Protein 7QVS (pdb70)

Organism: Pseudomonas aeruginosa (strain ATCC 15692 / DSM 22644 / CIP 104116 / JCM 14847 / LMG 12228 / 1C / PRS 101 / PAO1) (NCBI:txid208964)

B-factor: mean 41.74, std 20.48, range [10.6, 122.92]

Sequence (572 aa):
PFRNIGIIGRLGSTQVLDTIRRLKKFLIDRHLHVILEDTIAEVLPGHGLQTCSRKIMGEICDLVVVVGGDGSMLGAARALARHKVPVLGINRGSLGFLTDIRPDELEAKVGEVLDGQYIVESRFLLDAQVRRGIDSMGQGDALNDVVLHPGKSTRMMIEFELYIDGQFVCSQKADGLIVATPTGSTAYALSAGGPIMHPKKLDAIVIVPMYPHMLSSRPIVVDGNSELKIVVSPNMQIYPQVSCDGQNHFTCAPGDTVTISKKPQKLRLIHPIDHNYYEICRTKLGWGSRLPFRNIGIIGRLGSTQQVLDTIRRLKKFLIDRHLHVILEDTIAEVLPGKIMGEICDLVVVVGGDGSMLGAARALARHKVPVLGINRGSLGFLTDIRPDELEAKVGEVLDGQYIVESRFLLDAQVRRGIDSMGQGDALNDVVLHPGKSTRMMIEFELYIDGQFVCSQKADGLIVATPTGSTAYALSAGGPIMHPKLDAIVIVPMYPHMLSSRPIVVDGNSELKIVVSPNMQIYPQVSCDGQNHFTCAPGDTVTISKKPQKLRLIHPIDHNYYEICRTKLGWGSRLGG

Structure (mmCIF, N/CA/C/O backbone):
data_7QVS
#
_entry.id   7QVS
#
_cell.length_a   88.770
_cell.length_b   88.770
_cell.length_c   174.247
_cell.angle_alpha   90.000
_cell.angle_beta   90.000
_cell.angle_gamma   90.000
#
_symmetry.space_group_name_H-M   'P 41 2 2'
#
loop_
_entity.id
_entity.type
_entity.pdbx_description
1 polymer 'NAD kinase'
2 non-polymer 'PHOSPHATE ION'
3 non-polymer 'NADP NICOTINAMIDE-ADENINE-DINUCLEOTIDE PHOSPHATE'
4 water water
#
loop_
_atom_site.group_PDB
_atom_site.id
_atom_site.type_symbol
_atom_site.label_atom_id
_atom_site.label_alt_id
_atom_site.label_comp_id
_atom_site.label_asym_id
_atom_site.label_entity_id
_atom_site.label_seq_id
_atom_site.pdbx_PDB_ins_code
_atom_site.Cartn_x
_atom_site.Cartn_y
_atom_site.Cartn_z
_atom_site.occupancy
_atom_site.B_iso_or_equiv
_atom_site.auth_seq_id
_atom_site.auth_comp_id
_atom_site.auth_asym_id
_atom_site.auth_atom_id
_atom_site.pdbx_PDB_model_num
ATOM 1 N N . PRO A 1 3 ? -1.81242 -17.47926 -4.94209 1.000 75.90422 3 PRO A N 1
ATOM 2 C CA . PRO A 1 3 ? -2.65543 -17.39186 -6.14006 1.000 72.93714 3 PRO A CA 1
ATOM 3 C C . PRO A 1 3 ? -4.12946 -17.61066 -5.81906 1.000 69.56499 3 PRO A C 1
ATOM 4 O O . PRO A 1 3 ? -4.50664 -18.64270 -5.26626 1.000 70.09204 3 PRO A O 1
ATOM 8 N N . PHE A 1 4 ? -4.95229 -16.62344 -6.17284 1.000 67.52891 4 PHE A N 1
ATOM 9 C CA . PHE A 1 4 ? -6.38329 -16.63924 -5.88280 1.000 59.34096 4 PHE A CA 1
ATOM 10 C C . PHE A 1 4 ? -7.08747 -17.51190 -6.91196 1.000 59.51198 4 PHE A C 1
ATOM 11 O O . PHE A 1 4 ? -7.19744 -17.13464 -8.08588 1.000 62.82806 4 PHE A O 1
ATOM 19 N N . ARG A 1 5 ? -7.56267 -18.67690 -6.47619 1.000 59.39958 5 ARG A N 1
ATOM 20 C CA . ARG A 1 5 ? -8.27986 -19.60460 -7.34136 1.000 57.84510 5 ARG A CA 1
ATOM 21 C C . ARG A 1 5 ? -9.77186 -19.62238 -7.06032 1.000 54.88767 5 ARG A C 1
ATOM 22 O O . ARG A 1 5 ? -10.58188 -19.56905 -7.98829 1.000 55.76819 5 ARG A O 1
ATOM 24 N N . ASN A 1 6 ? -10.15784 -19.68357 -5.79333 1.000 54.10510 6 ASN A N 1
ATOM 25 C CA . ASN A 1 6 ? -11.55485 -19.81840 -5.40832 1.000 55.16354 6 ASN A CA 1
ATOM 26 C C . ASN A 1 6 ? -12.02960 -18.52144 -4.77504 1.000 52.93673 6 ASN A C 1
ATOM 27 O O . ASN A 1 6 ? -11.50750 -18.10574 -3.73597 1.000 51.63125 6 ASN A O 1
ATOM 32 N N . ILE A 1 7 ? -13.01950 -17.89113 -5.40389 1.000 53.25641 7 ILE A N 1
ATOM 33 C CA . ILE A 1 7 ? -13.47625 -16.56012 -5.02760 1.000 54.87201 7 ILE A CA 1
ATOM 34 C C . ILE A 1 7 ? -14.91825 -16.64196 -4.55358 1.000 52.75609 7 ILE A C 1
ATOM 35 O O . ILE A 1 7 ? -15.80635 -17.04164 -5.31564 1.000 54.14245 7 ILE A O 1
ATOM 40 N N . GLY A 1 8 ? -15.15315 -16.21917 -3.31049 1.000 51.67243 8 GLY A N 1
ATOM 41 C CA . GLY A 1 8 ? -16.49910 -16.05303 -2.80742 1.000 52.21747 8 GLY A CA 1
ATOM 42 C C . GLY A 1 8 ? -17.02885 -14.64189 -3.01212 1.000 51.65385 8 GLY A C 1
ATOM 43 O O . GLY A 1 8 ? -16.27368 -13.68200 -3.13494 1.000 50.40355 8 GLY A O 1
ATOM 44 N N . ILE A 1 9 ? -18.35283 -14.53364 -3.07206 1.000 52.78580 9 ILE A N 1
ATOM 45 C CA . ILE A 1 9 ? -19.03960 -13.25748 -3.21579 1.000 52.63149 9 ILE A CA 1
ATOM 46 C C . ILE A 1 9 ? -20.08256 -13.14752 -2.11574 1.000 52.95047 9 ILE A C 1
ATOM 47 O O . ILE A 1 9 ? -20.92671 -14.03640 -1.96290 1.000 54.42396 9 ILE A O 1
ATOM 52 N N . ILE A 1 10 ? -20.00934 -12.06569 -1.34752 1.000 51.68255 10 ILE A N 1
ATOM 53 C CA . ILE A 1 10 ? -20.98425 -11.72372 -0.32142 1.000 54.04927 10 ILE A CA 1
ATOM 54 C C . ILE A 1 10 ? -21.56501 -10.35955 -0.65713 1.000 53.42730 10 ILE A C 1
ATOM 55 O O . ILE A 1 10 ? -20.81785 -9.41363 -0.92596 1.000 52.52794 10 ILE A O 1
ATOM 60 N N . GLY A 1 11 ? -22.88699 -10.25931 -0.64908 1.000 59.18182 11 GLY A N 1
ATOM 61 C CA . GLY A 1 11 ? -23.54077 -8.99413 -0.91280 1.000 65.18012 11 GLY A CA 1
ATOM 62 C C . GLY A 1 11 ? -24.73871 -8.77310 -0.01472 1.000 71.41702 11 GLY A C 1
ATOM 63 O O . GLY A 1 11 ? -25.49687 -9.71201 0.24510 1.000 71.79543 11 GLY A O 1
ATOM 64 N N . ARG A 1 12 ? -24.92247 -7.54917 0.47453 1.000 71.58367 12 ARG A N 1
ATOM 65 C CA . ARG A 1 12 ? -26.08439 -7.23112 1.29762 1.000 81.15883 12 ARG A CA 1
ATOM 66 C C . ARG A 1 12 ? -27.26136 -6.92472 0.38072 1.000 87.74422 12 ARG A C 1
ATOM 67 O O . ARG A 1 12 ? -27.26520 -5.90958 -0.32508 1.000 87.69105 12 ARG A O 1
ATOM 75 N N . LEU A 1 13 ? -28.26052 -7.80454 0.40056 1.000 85.00064 13 LEU A N 1
ATOM 76 C CA . LEU A 1 13 ? -29.41253 -7.71516 -0.48439 1.000 80.78082 13 LEU A CA 1
ATOM 77 C C . LEU A 1 13 ? -30.18429 -6.41306 -0.27010 1.000 83.02840 13 LEU A C 1
ATOM 78 O O . LEU A 1 13 ? -30.04214 -5.73129 0.74703 1.000 83.54756 13 LEU A O 1
ATOM 80 N N . GLY A 1 14 ? -31.02325 -6.07871 -1.24901 1.000 88.47590 14 GLY A N 1
ATOM 81 C CA . GLY A 1 14 ? -31.84703 -4.88857 -1.16575 1.000 86.81616 14 GLY A CA 1
ATOM 82 C C . GLY A 1 14 ? -31.67189 -3.93237 -2.32756 1.000 85.75441 14 GLY A C 1
ATOM 83 O O . GLY A 1 14 ? -32.60387 -3.71804 -3.10549 1.000 91.03920 14 GLY A O 1
ATOM 84 N N . SER A 1 15 ? -30.48379 -3.35256 -2.45747 1.000 88.51866 15 SER A N 1
ATOM 85 C CA . SER A 1 15 ? -30.23064 -2.39039 -3.52128 1.000 88.08259 15 SER A CA 1
ATOM 86 C C . SER A 1 15 ? -30.21480 -3.08412 -4.87942 1.000 89.65215 15 SER A C 1
ATOM 87 O O . SER A 1 15 ? -29.63600 -4.16519 -5.03566 1.000 88.11004 15 SER A O 1
ATOM 90 N N . THR A 1 16 ? -30.86471 -2.45680 -5.86428 1.000 89.63097 16 THR A N 1
ATOM 91 C CA . THR A 1 16 ? -30.86485 -3.00052 -7.21839 1.000 87.46714 16 THR A CA 1
ATOM 92 C C . THR A 1 16 ? -29.48784 -2.88064 -7.86040 1.000 87.09636 16 THR A C 1
ATOM 93 O O . THR A 1 16 ? -29.03803 -3.79958 -8.55560 1.000 84.35687 16 THR A O 1
ATOM 95 N N . GLN A 1 17 ? -28.80263 -1.75581 -7.63719 1.000 87.07884 17 GLN A N 1
ATOM 96 C CA . GLN A 1 17 ? -27.47161 -1.57294 -8.20519 1.000 92.22622 17 GLN A CA 1
ATOM 97 C C . GLN A 1 17 ? -26.47778 -2.57923 -7.63742 1.000 90.16799 17 GLN A C 1
ATOM 98 O O . GLN A 1 17 ? -25.53087 -2.97826 -8.32752 1.000 88.98801 17 GLN A O 1
ATOM 104 N N . VAL A 1 18 ? -26.66682 -2.99145 -6.38350 1.000 87.21378 18 VAL A N 1
ATOM 105 C CA . VAL A 1 18 ? -25.83300 -4.04572 -5.81573 1.000 81.32757 18 VAL A CA 1
ATOM 106 C C . VAL A 1 18 ? -25.98625 -5.32653 -6.62199 1.000 80.18877 18 VAL A C 1
ATOM 107 O O . VAL A 1 18 ? -25.00139 -6.00965 -6.92616 1.000 76.65249 18 VAL A O 1
ATOM 111 N N . LEU A 1 19 ? -27.22332 -5.65022 -7.01102 1.000 83.93685 19 LEU A N 1
ATOM 112 C CA . LEU A 1 19 ? -27.48156 -6.86702 -7.77426 1.000 79.87749 19 LEU A CA 1
ATOM 113 C C . LEU A 1 19 ? -26.78459 -6.83587 -9.13028 1.000 77.55076 19 LEU A C 1
ATOM 114 O O . LEU A 1 19 ? -26.27679 -7.86087 -9.59950 1.000 75.57795 19 LEU A O 1
ATOM 119 N N . ASP A 1 20 ? -26.76040 -5.67274 -9.78304 1.000 77.91636 20 ASP A N 1
ATOM 120 C CA . ASP A 1 20 ? -26.05541 -5.56461 -11.05604 1.000 78.17455 20 ASP A CA 1
ATOM 121 C C . ASP A 1 20 ? -24.55043 -5.70693 -10.86511 1.000 75.89622 20 ASP A C 1
ATOM 122 O O . ASP A 1 20 ? -23.88258 -6.40489 -11.63926 1.000 72.48288 20 ASP A O 1
ATOM 127 N N . THR A 1 21 ? -24.00529 -5.05823 -9.83299 1.000 75.68523 21 THR A N 1
ATOM 128 C CA . THR A 1 21 ? -22.57330 -5.13955 -9.57104 1.000 68.41188 21 THR A CA 1
ATOM 129 C C . THR A 1 21 ? -22.13655 -6.58067 -9.34935 1.000 67.97460 21 THR A C 1
ATOM 130 O O . THR A 1 21 ? -21.03263 -6.97079 -9.74745 1.000 67.37419 21 THR A O 1
ATOM 134 N N . ILE A 1 22 ? -22.99268 -7.39364 -8.72249 1.000 67.27310 22 ILE A N 1
ATOM 135 C CA . ILE A 1 22 ? -22.65294 -8.80174 -8.53978 1.000 65.13772 22 ILE A CA 1
ATOM 136 C C . ILE A 1 22 ? -22.66110 -9.53947 -9.87693 1.000 68.39365 22 ILE A C 1
ATOM 137 O O . ILE A 1 22 ? -21.86628 -10.46357 -10.08914 1.000 64.45264 22 ILE A O 1
ATOM 142 N N . ARG A 1 23 ? -23.53806 -9.14512 -10.80283 1.000 68.48403 23 ARG A N 1
ATOM 143 C CA . ARG A 1 23 ? -23.54121 -9.78185 -12.11596 1.000 67.16256 23 ARG A CA 1
ATOM 144 C C . ARG A 1 23 ? -22.27717 -9.44493 -12.89493 1.000 65.06891 23 ARG A C 1
ATOM 145 O O . ARG A 1 23 ? -21.67934 -10.32591 -13.52512 1.000 63.30618 23 ARG A O 1
ATOM 153 N N . ARG A 1 24 ? -21.84594 -8.18101 -12.85868 1.000 64.80914 24 ARG A N 1
ATOM 154 C CA . ARG A 1 24 ? -20.59989 -7.81710 -13.52464 1.000 62.96851 24 ARG A CA 1
ATOM 155 C C . ARG A 1 24 ? -19.41400 -8.51845 -12.88281 1.000 60.06226 24 ARG A C 1
ATOM 156 O O . ARG A 1 24 ? -18.49310 -8.96047 -13.57793 1.000 59.21274 24 ARG A O 1
ATOM 164 N N . LEU A 1 25 ? -19.41898 -8.63872 -11.55384 1.000 60.18696 25 LEU A N 1
ATOM 165 C CA . LEU A 1 25 ? -18.30209 -9.29106 -10.87900 1.000 58.38929 25 LEU A CA 1
ATOM 166 C C . LEU A 1 25 ? -18.26036 -10.77400 -11.22130 1.000 60.61220 25 LEU A C 1
ATOM 167 O O . LEU A 1 25 ? -17.17747 -11.35016 -11.39745 1.000 56.68362 25 LEU A O 1
ATOM 172 N N . LYS A 1 26 ? -19.43848 -11.39676 -11.31240 1.000 58.57146 26 LYS A N 1
ATOM 173 C CA . LYS A 1 26 ? -19.51874 -12.79967 -11.70068 1.000 61.82315 26 LYS A CA 1
ATOM 174 C C . LYS A 1 26 ? -18.88582 -13.02851 -13.06874 1.000 61.57014 26 LYS A C 1
ATOM 175 O O . LYS A 1 26 ? -17.98298 -13.86164 -13.21094 1.000 60.35129 26 LYS A O 1
ATOM 181 N N . LYS A 1 27 ? -19.35772 -12.30421 -14.08858 1.000 61.70520 27 LYS A N 1
ATOM 182 C CA . LYS A 1 27 ? -18.81678 -12.47004 -15.43363 1.000 65.00305 27 LYS A CA 1
ATOM 183 C C . LYS A 1 27 ? -17.30975 -12.27031 -15.44263 1.000 62.05069 27 LYS A C 1
ATOM 184 O O . LYS A 1 27 ? -16.57690 -13.03131 -16.08680 1.000 62.07625 27 LYS A O 1
ATOM 186 N N . PHE A 1 28 ? -16.83154 -11.27255 -14.69744 1.000 59.92115 28 PHE A N 1
ATOM 187 C CA . PHE A 1 28 ? -15.41548 -10.92980 -14.71641 1.000 58.86317 28 PHE A CA 1
ATOM 188 C C . PHE A 1 28 ? -14.55868 -12.07706 -14.19866 1.000 58.23860 28 PHE A C 1
ATOM 189 O O . PHE A 1 28 ? -13.53576 -12.42312 -14.79876 1.000 58.54965 28 PHE A O 1
ATOM 197 N N . LEU A 1 29 ? -14.95576 -12.67322 -13.07277 1.000 58.00687 29 LEU A N 1
ATOM 198 C CA . LEU A 1 29 ? -14.15293 -13.73849 -12.47801 1.000 59.24894 29 LEU A CA 1
ATOM 199 C C . LEU A 1 29 ? -14.21319 -15.01731 -13.30827 1.000 60.41199 29 LEU A C 1
ATOM 200 O O . LEU A 1 29 ? -13.21232 -15.73646 -13.42444 1.000 58.69680 29 LEU A O 1
ATOM 205 N N . ILE A 1 30 ? -15.38026 -15.33498 -13.86930 1.000 60.02744 30 ILE A N 1
ATOM 206 C CA . ILE A 1 30 ? -15.48350 -16.54580 -14.67255 1.000 65.89430 30 ILE A CA 1
ATOM 207 C C . ILE A 1 30 ? -14.68051 -16.39868 -15.96354 1.000 64.63201 30 ILE A C 1
ATOM 208 O O . ILE A 1 30 ? -14.04069 -17.35070 -16.41775 1.000 63.27927 30 ILE A O 1
ATOM 213 N N . ASP A 1 31 ? -14.65231 -15.19457 -16.54529 1.000 62.46586 31 ASP A N 1
ATOM 214 C CA . ASP A 1 31 ? -13.85829 -14.96447 -17.75027 1.000 63.38424 31 ASP A CA 1
ATOM 215 C C . ASP A 1 31 ? -12.35731 -15.09179 -17.50633 1.000 62.57529 31 ASP A C 1
ATOM 216 O O . ASP A 1 31 ? -11.60638 -15.31373 -18.46040 1.000 63.63603 31 ASP A O 1
ATOM 221 N N . ARG A 1 32 ? -11.89825 -14.93612 -16.26731 1.000 60.86840 32 ARG A N 1
ATOM 222 C CA . ARG A 1 32 ? -10.52430 -15.25045 -15.88441 1.000 60.22799 32 ARG A CA 1
ATOM 223 C C . ARG A 1 32 ? -10.35555 -16.70456 -15.51871 1.000 60.67130 32 ARG A C 1
ATOM 224 O O . ARG A 1 32 ? -9.35960 -17.06387 -14.87481 1.000 60.02713 32 ARG A O 1
ATOM 232 N N . HIS A 1 33 ? -11.33771 -17.53031 -15.82986 1.000 62.53961 33 HIS A N 1
ATOM 233 C CA . HIS A 1 33 ? -11.23097 -18.98039 -15.55915 1.000 67.03182 33 HIS A CA 1
ATOM 234 C C . HIS A 1 33 ? -11.02397 -19.22374 -14.03321 1.000 65.56751 33 HIS A C 1
ATOM 235 O O . HIS A 1 33 ? -10.21211 -20.03897 -13.63240 1.000 64.47909 33 HIS A O 1
ATOM 248 N N . LEU A 1 34 ? -11.75782 -18.51977 -13.19805 1.000 66.91993 34 LEU A N 1
ATOM 249 C CA . LEU A 1 34 ? -11.62084 -18.80109 -11.77911 1.000 62.96201 34 LEU A CA 1
ATOM 250 C C . LEU A 1 34 ? -12.91493 -19.40196 -11.24920 1.000 60.97038 34 LEU A C 1
ATOM 251 O O . LEU A 1 34 ? -14.00190 -19.16165 -11.78712 1.000 59.92716 34 LEU A O 1
ATOM 256 N N . HIS A 1 35 ? -12.78104 -20.16520 -10.18636 1.000 59.95674 35 HIS A N 1
ATOM 257 C CA . HIS A 1 35 ? -13.89814 -20.79413 -9.53245 1.000 59.38627 35 HIS A CA 1
ATOM 258 C C . HIS A 1 35 ? -14.65694 -19.82918 -8.60024 1.000 60.72319 35 HIS A C 1
ATOM 259 O O . HIS A 1 35 ? -14.15984 -19.43348 -7.59817 1.000 56.81020 35 HIS A O 1
ATOM 266 N N . VAL A 1 36 ? -15.87288 -19.47489 -8.95413 1.000 60.69332 36 VAL A N 1
ATOM 267 C CA . VAL A 1 36 ? -16.67869 -18.54290 -8.17492 1.000 58.05729 36 VAL A CA 1
ATOM 268 C C . VAL A 1 36 ? -17.59081 -19.32093 -7.23706 1.000 61.30688 36 VAL A C 1
ATOM 269 O O . VAL A 1 36 ? -18.16901 -20.33974 -7.62525 1.000 65.93583 36 VAL A O 1
ATOM 273 N N . ILE A 1 37 ? -17.74969 -18.83315 -6.00595 1.000 59.96672 37 ILE A N 1
ATOM 274 C CA . ILE A 1 37 ? -18.59678 -19.48120 -5.00606 1.000 59.79061 37 ILE A CA 1
ATOM 275 C C . ILE A 1 37 ? -19.55258 -18.44714 -4.42683 1.000 59.90577 37 ILE A C 1
ATOM 276 O O . ILE A 1 37 ? -19.11338 -17.43734 -3.86863 1.000 58.07981 37 ILE A O 1
ATOM 281 N N . LEU A 1 38 ? -20.85163 -18.70889 -4.53085 1.000 61.27902 38 LEU A N 1
ATOM 282 C CA . LEU A 1 38 ? -21.87545 -17.75478 -4.12563 1.000 62.60049 38 LEU A CA 1
ATOM 283 C C . LEU A 1 38 ? -22.40747 -18.07797 -2.73868 1.000 67.08426 38 LEU A C 1
ATOM 284 O O . LEU A 1 38 ? -22.68767 -19.23898 -2.42691 1.000 66.28331 38 LEU A O 1
ATOM 289 N N . GLU A 1 39 ? -22.58126 -17.04110 -1.92046 1.000 65.80484 39 GLU A N 1
ATOM 290 C CA . GLU A 1 39 ? -23.18626 -17.23026 -0.60849 1.000 67.93273 39 GLU A CA 1
ATOM 291 C C . GLU A 1 39 ? -24.65134 -17.64097 -0.75053 1.000 71.17394 39 GLU A C 1
ATOM 292 O O . GLU A 1 39 ? -25.37127 -17.14466 -1.62341 1.000 71.30164 39 GLU A O 1
ATOM 298 N N . ASP A 1 40 ? -25.08048 -18.56107 0.12329 1.000 69.65802 40 ASP A N 1
ATOM 299 C CA . ASP A 1 40 ? -26.40460 -19.18781 0.04720 1.000 75.81560 40 ASP A CA 1
ATOM 300 C C . ASP A 1 40 ? -27.52243 -18.22752 -0.36158 1.000 74.95959 40 ASP A C 1
ATOM 301 O O . ASP A 1 40 ? -28.27351 -18.49720 -1.30461 1.000 73.03279 40 ASP A O 1
ATOM 306 N N . THR A 1 41 ? -27.63021 -17.09164 0.32866 1.000 75.78660 41 THR A N 1
ATOM 307 C CA . THR A 1 41 ? -28.75605 -16.18540 0.12487 1.000 73.68084 41 THR A CA 1
ATOM 308 C C . THR A 1 41 ? -28.64494 -15.40715 -1.17897 1.000 74.83230 41 THR A C 1
ATOM 309 O O . THR A 1 41 ? -29.65791 -15.15384 -1.83789 1.000 78.04326 41 THR A O 1
ATOM 313 N N . ILE A 1 42 ? -27.42489 -15.08230 -1.54094 1.000 76.20089 42 ILE A N 1
ATOM 314 C CA . ILE A 1 42 ? -27.18178 -14.31010 -2.73079 1.000 77.08387 42 ILE A CA 1
ATOM 315 C C . ILE A 1 42 ? -27.55196 -15.10178 -3.98794 1.000 77.57485 42 ILE A C 1
ATOM 316 O O . ILE A 1 42 ? -28.15989 -14.60248 -4.91482 1.000 76.47278 42 ILE A O 1
ATOM 318 N N . ALA A 1 43 ? -27.20619 -16.36485 -3.96721 1.000 77.25303 43 ALA A N 1
ATOM 319 C CA . ALA A 1 43 ? -27.53338 -17.27757 -5.05538 1.000 76.67316 43 ALA A CA 1
ATOM 320 C C . ALA A 1 43 ? -29.04141 -17.40926 -5.22837 1.000 81.28253 43 ALA A C 1
ATOM 321 O O . ALA A 1 43 ? -29.54145 -17.46194 -6.35837 1.000 79.15130 43 ALA A O 1
ATOM 323 N N . GLU A 1 44 ? -29.78439 -17.45135 -4.11736 1.000 83.09379 44 GLU A N 1
ATOM 324 C CA . GLU A 1 44 ? -31.24041 -17.52507 -4.18834 1.000 83.47027 44 GLU A CA 1
ATOM 325 C C . GLU A 1 44 ? -31.86119 -16.25884 -4.76506 1.000 85.99761 44 GLU A C 1
ATOM 326 O O . GLU A 1 44 ? -33.01921 -16.29654 -5.19504 1.000 88.37822 44 GLU A O 1
ATOM 328 N N . VAL A 1 45 ? -31.12299 -15.14597 -4.78685 1.000 82.35082 45 VAL A N 1
ATOM 329 C CA . VAL A 1 45 ? -31.65478 -13.91276 -5.35759 1.000 81.93269 45 VAL A CA 1
ATOM 330 C C . VAL A 1 45 ? -31.48381 -13.85148 -6.87558 1.000 85.36056 45 VAL A C 1
ATOM 331 O O . VAL A 1 45 ? -32.15168 -13.03922 -7.52940 1.000 86.51611 45 VAL A O 1
ATOM 333 N N . LEU A 1 46 ? -30.62098 -14.68552 -7.46077 1.000 83.63520 46 LEU A N 1
ATOM 334 C CA . LEU A 1 46 ? -30.35501 -14.66327 -8.90278 1.000 83.58951 46 LEU A CA 1
ATOM 335 C C . LEU A 1 46 ? -30.18028 -16.08820 -9.41907 1.000 83.87479 46 LEU A C 1
ATOM 336 O O . LEU A 1 46 ? -29.05737 -16.56236 -9.63620 1.000 81.10596 46 LEU A O 1
ATOM 338 N N . PRO A 1 47 ? -31.28142 -16.79695 -9.65419 1.000 85.40720 47 PRO A N 1
ATOM 339 C CA . PRO A 1 47 ? -31.19168 -18.21089 -10.03848 1.000 83.86151 47 PRO A CA 1
ATOM 340 C C . PRO A 1 47 ? -30.79275 -18.39666 -11.49553 1.000 79.33462 47 PRO A C 1
ATOM 341 O O . PRO A 1 47 ? -31.01262 -17.54145 -12.35435 1.000 78.93838 47 PRO A O 1
ATOM 345 N N . GLY A 1 48 ? -30.20297 -19.56072 -11.75678 1.000 77.30207 48 GLY A N 1
ATOM 346 C CA . GLY A 1 48 ? -29.61806 -19.86856 -13.04386 1.000 78.26650 48 GLY A CA 1
ATOM 347 C C . GLY A 1 48 ? -28.11504 -19.73483 -13.09187 1.000 75.16732 48 GLY A C 1
ATOM 348 O O . GLY A 1 48 ? -27.52211 -19.96672 -14.15293 1.000 76.12773 48 GLY A O 1
ATOM 349 N N . HIS A 1 49 ? -27.48095 -19.38117 -11.97181 1.000 75.64937 49 HIS A N 1
ATOM 350 C CA . HIS A 1 49 ? -26.05089 -19.09343 -11.97179 1.000 73.69942 49 HIS A CA 1
ATOM 351 C C . HIS A 1 49 ? -25.22713 -20.34252 -12.25607 1.000 74.44376 49 HIS A C 1
ATOM 352 O O . HIS A 1 49 ? -24.18513 -20.26557 -12.92108 1.000 72.98995 49 HIS A O 1
ATOM 359 N N . GLY A 1 50 ? -25.67132 -21.49654 -11.75329 1.000 72.71399 50 GLY A N 1
ATOM 360 C CA . GLY A 1 50 ? -24.93555 -22.73364 -11.92456 1.000 72.32295 50 GLY A CA 1
ATOM 361 C C . GLY A 1 50 ? -23.58555 -22.79102 -11.24161 1.000 73.26664 50 GLY A C 1
ATOM 362 O O . GLY A 1 50 ? -22.71870 -23.55409 -11.67279 1.000 70.41154 50 GLY A O 1
ATOM 363 N N . LEU A 1 51 ? -23.37638 -22.00928 -10.18345 1.000 71.53365 51 LEU A N 1
ATOM 364 C CA . LEU A 1 51 ? -22.11335 -21.99465 -9.46048 1.000 68.53263 51 LEU A CA 1
ATOM 365 C C . LEU A 1 51 ? -22.27243 -22.63091 -8.08661 1.000 69.77973 51 LEU A C 1
ATOM 366 O O . LEU A 1 51 ? -23.36542 -22.64882 -7.51258 1.000 67.58336 51 LEU A O 1
ATOM 371 N N . GLN A 1 52 ? -21.16252 -23.15921 -7.56975 1.000 69.20242 52 GLN A N 1
ATOM 372 C CA . GLN A 1 52 ? -21.14858 -23.70349 -6.21886 1.000 69.70640 52 GLN A CA 1
ATOM 373 C C . GLN A 1 52 ? -21.62436 -22.65361 -5.22363 1.000 67.76173 52 GLN A C 1
ATOM 374 O O . GLN A 1 52 ? -21.29315 -21.47264 -5.33540 1.000 68.62038 52 GLN A O 1
ATOM 380 N N . THR A 1 53 ? -22.42242 -23.08366 -4.25570 1.000 67.33643 53 THR A N 1
ATOM 381 C CA . THR A 1 53 ? -22.88723 -22.19879 -3.20251 1.000 71.05826 53 THR A CA 1
ATOM 382 C C . THR A 1 53 ? -22.48829 -22.75914 -1.84363 1.000 70.78655 53 THR A C 1
ATOM 383 O O . THR A 1 53 ? -22.18651 -23.94822 -1.69988 1.000 68.95702 53 THR A O 1
ATOM 387 N N . CYS A 1 54 ? -22.46711 -21.87234 -0.84945 1.000 70.01881 54 CYS A N 1
ATOM 388 C CA . CYS A 1 54 ? -22.13414 -22.25168 0.51746 1.000 67.95256 54 CYS A CA 1
ATOM 389 C C . CYS A 1 54 ? -22.65892 -21.18778 1.46769 1.000 67.56794 54 CYS A C 1
ATOM 390 O O . CYS A 1 54 ? -23.10974 -20.11561 1.05492 1.000 67.55139 54 CYS A O 1
ATOM 393 N N . SER A 1 55 ? -22.59995 -21.50805 2.75563 1.000 67.76516 55 SER A N 1
ATOM 394 C CA . SER A 1 55 ? -23.08776 -20.60417 3.77982 1.000 65.23181 55 SER A CA 1
ATOM 395 C C . SER A 1 55 ? -22.09654 -19.47040 4.01803 1.000 62.89794 55 SER A C 1
ATOM 396 O O . SER A 1 55 ? -20.89757 -19.58256 3.74198 1.000 59.98070 55 SER A O 1
ATOM 398 N N . ARG A 1 56 ? -22.54834 -18.42045 4.65426 1.000 62.87283 56 ARG A N 1
ATOM 399 C CA . ARG A 1 56 ? -21.64314 -17.36268 4.99445 1.000 59.85781 56 ARG A CA 1
ATOM 400 C C . ARG A 1 56 ? -20.64521 -17.91106 5.95831 1.000 57.27251 56 ARG A C 1
ATOM 401 O O . ARG A 1 56 ? -19.46716 -17.64425 5.84933 1.000 49.72128 56 ARG A O 1
ATOM 409 N N . LYS A 1 57 ? -21.12434 -18.75616 6.86715 1.000 58.42967 57 LYS A N 1
ATOM 410 C CA . LYS A 1 57 ? -20.27440 -19.23153 7.95103 1.000 54.38276 57 LYS A CA 1
ATOM 411 C C . LYS A 1 57 ? -19.13857 -20.11064 7.45382 1.000 57.08551 57 LYS A C 1
ATOM 412 O O . LYS A 1 57 ? -18.07356 -20.14496 8.07879 1.000 57.45041 57 LYS A O 1
ATOM 414 N N . ILE A 1 58 ? -19.34573 -20.81538 6.36268 1.000 57.43021 58 ILE A N 1
ATOM 415 C CA . ILE A 1 58 ? -18.30190 -21.69246 5.85848 1.000 58.19490 58 ILE A CA 1
ATOM 416 C C . ILE A 1 58 ? -17.52083 -21.13637 4.67857 1.000 58.63969 58 ILE A C 1
ATOM 417 O O . ILE A 1 58 ? -16.49293 -21.65648 4.32944 1.000 57.26178 58 ILE A O 1
ATOM 422 N N . MET A 1 59 ? -17.98364 -20.04117 4.11381 1.000 60.70981 59 MET A N 1
ATOM 423 C CA . MET A 1 59 ? -17.30057 -19.46506 2.95791 1.000 52.53112 59 MET A CA 1
ATOM 424 C C . MET A 1 59 ? -15.79854 -19.34237 3.18389 1.000 50.17410 59 MET A C 1
ATOM 425 O O . MET A 1 59 ? -15.01260 -19.55233 2.25383 1.000 53.46712 59 MET A O 1
ATOM 430 N N . GLY A 1 60 ? -15.37446 -19.05770 4.41494 1.000 52.76023 60 GLY A N 1
ATOM 431 C CA . GLY A 1 60 ? -13.95443 -18.93102 4.68893 1.000 55.85940 60 GLY A CA 1
ATOM 432 C C . GLY A 1 60 ? -13.19567 -20.24416 4.72064 1.000 58.76648 60 GLY A C 1
ATOM 433 O O . GLY A 1 60 ? -11.96367 -20.23737 4.63761 1.000 55.96183 60 GLY A O 1
ATOM 434 N N . GLU A 1 61 ? -13.89487 -21.37106 4.84643 1.000 58.49778 61 GLU A N 1
ATOM 435 C CA . GLU A 1 61 ? -13.21010 -22.65518 4.85415 1.000 59.19891 61 GLU A CA 1
ATOM 436 C C . GLU A 1 61 ? -12.80822 -23.12197 3.46204 1.000 59.12618 61 GLU A C 1
ATOM 437 O O . GLU A 1 61 ? -12.00039 -24.05010 3.35183 1.000 62.26820 61 GLU A O 1
ATOM 443 N N . ILE A 1 62 ? -13.34014 -22.50866 2.40218 1.000 61.00730 62 ILE A N 1
ATOM 444 C CA . ILE A 1 62 ? -13.18227 -23.02541 1.04907 1.000 55.43637 62 ILE A CA 1
ATOM 445 C C . ILE A 1 62 ? -12.77310 -21.96628 0.03528 1.000 55.94456 62 ILE A C 1
ATOM 446 O O . ILE A 1 62 ? -12.66219 -22.28006 -1.14779 1.000 54.32908 62 ILE A O 1
ATOM 451 N N . CYS A 1 63 ? -12.56086 -20.71340 0.44253 1.000 58.68458 63 CYS A N 1
ATOM 452 C CA . CYS A 1 63 ? -12.26969 -19.64126 -0.50326 1.000 49.68700 63 CYS A CA 1
ATOM 453 C C . CYS A 1 63 ? -10.86959 -19.10357 -0.26519 1.000 46.75915 63 CYS A C 1
ATOM 454 O O . CYS A 1 63 ? -10.41654 -19.02388 0.87782 1.000 49.86252 63 CYS A O 1
ATOM 457 N N . ASP A 1 64 ? -10.17556 -18.76647 -1.35514 1.000 46.48016 64 ASP A N 1
ATOM 458 C CA . ASP A 1 64 ? -8.89643 -18.07273 -1.24403 1.000 47.09622 64 ASP A CA 1
ATOM 459 C C . ASP A 1 64 ? -9.09115 -16.58874 -0.98972 1.000 45.44324 64 ASP A C 1
ATOM 460 O O . ASP A 1 64 ? -8.22902 -15.94702 -0.38762 1.000 45.20153 64 ASP A O 1
ATOM 465 N N . LEU A 1 65 ? -10.20706 -16.04144 -1.45858 1.000 45.52385 65 LEU A N 1
ATOM 466 C CA . LEU A 1 65 ? -10.48481 -14.61840 -1.42629 1.000 40.68186 65 LEU A CA 1
ATOM 467 C C . LEU A 1 65 ? -11.99178 -14.44711 -1.48521 1.000 39.73777 65 LEU A C 1
ATOM 468 O O . LEU A 1 65 ? -12.66993 -15.18585 -2.20334 1.000 40.29594 65 LEU A O 1
ATOM 473 N N . VAL A 1 66 ? -12.50758 -13.48718 -0.72000 1.000 37.43156 66 VAL A N 1
ATOM 474 C CA . VAL A 1 66 ? -13.92152 -13.13191 -0.75089 1.000 37.61722 66 VAL A CA 1
ATOM 475 C C . VAL A 1 66 ? -14.05526 -11.67181 -1.15259 1.000 36.75549 66 VAL A C 1
ATOM 476 O O . VAL A 1 66 ? -13.39809 -10.79704 -0.57443 1.000 35.31343 66 VAL A O 1
ATOM 480 N N . VAL A 1 67 ? -14.92824 -11.40945 -2.11852 1.000 37.79917 67 VAL A N 1
ATOM 481 C CA . VAL A 1 67 ? -15.24701 -10.05531 -2.54623 1.000 37.41373 67 VAL A CA 1
ATOM 482 C C . VAL A 1 67 ? -16.60792 -9.68318 -1.98012 1.000 37.43308 67 VAL A C 1
ATOM 483 O O . VAL A 1 67 ? -17.57707 -10.44597 -2.11325 1.000 38.70277 67 VAL A O 1
ATOM 487 N N . VAL A 1 68 ? -16.68370 -8.52029 -1.34088 1.000 36.17729 68 VAL A N 1
ATOM 488 C CA . VAL A 1 68 ? -17.89560 -8.07021 -0.67276 1.000 39.86829 68 VAL A CA 1
ATOM 489 C C . VAL A 1 68 ? -18.44540 -6.86296 -1.41050 1.000 38.84076 68 VAL A C 1
ATOM 490 O O . VAL A 1 68 ? -17.74422 -5.86405 -1.59031 1.000 41.69804 68 VAL A O 1
ATOM 494 N N . VAL A 1 69 ? -19.70442 -6.94765 -1.81148 1.000 40.14632 69 VAL A N 1
ATOM 495 C CA . VAL A 1 69 ? -20.40724 -5.86138 -2.47724 1.000 45.48915 69 VAL A CA 1
ATOM 496 C C . VAL A 1 69 ? -21.38710 -5.24341 -1.48909 1.000 48.21114 69 VAL A C 1
ATOM 497 O O . VAL A 1 69 ? -22.04321 -5.95844 -0.72222 1.000 52.74577 69 VAL A O 1
ATOM 501 N N . GLY A 1 70 ? -21.47186 -3.91739 -1.48982 1.000 44.99438 70 GLY A N 1
ATOM 502 C CA . GLY A 1 70 ? -22.49273 -3.26537 -0.69666 1.000 48.57669 70 GLY A CA 1
ATOM 503 C C . GLY A 1 70 ? -22.04253 -2.34068 0.41551 1.000 46.63179 70 GLY A C 1
ATOM 504 O O . GLY A 1 70 ? -22.84245 -2.02371 1.29960 1.000 53.24864 70 GLY A O 1
ATOM 505 N N . GLY A 1 71 ? -20.78945 -1.90690 0.40957 1.000 45.50177 71 GLY A N 1
ATOM 506 C CA . GLY A 1 71 ? -20.37023 -0.85717 1.32877 1.000 43.01457 71 GLY A CA 1
ATOM 507 C C . GLY A 1 71 ? -19.92228 -1.30153 2.71167 1.000 37.17395 71 GLY A C 1
ATOM 508 O O . GLY A 1 71 ? -19.81949 -2.49261 3.04143 1.000 34.33631 71 GLY A O 1
ATOM 509 N N . ASP A 1 72 ? -19.64007 -0.28075 3.53887 1.000 31.86215 72 ASP A N 1
ATOM 510 C CA . ASP A 1 72 ? -19.02108 -0.49713 4.84581 1.000 32.49302 72 ASP A CA 1
ATOM 511 C C . ASP A 1 72 ? -19.89421 -1.37815 5.74165 1.000 32.81119 72 ASP A C 1
ATOM 512 O O . ASP A 1 72 ? -19.40837 -2.32936 6.36045 1.000 30.94939 72 ASP A O 1
ATOM 517 N N . GLY A 1 73 ? -21.18416 -1.06893 5.83175 1.000 31.99808 73 GLY A N 1
ATOM 518 C CA . GLY A 1 73 ? -22.06328 -1.87894 6.66061 1.000 36.22977 73 GLY A CA 1
ATOM 519 C C . GLY A 1 73 ? -22.05056 -3.34587 6.27431 1.000 37.35890 73 GLY A C 1
ATOM 520 O O . GLY A 1 73 ? -22.08469 -4.22604 7.14013 1.000 37.68330 73 GLY A O 1
ATOM 521 N N . SER A 1 74 ? -21.98764 -3.62661 4.96925 1.000 37.52346 74 SER A N 1
ATOM 522 C CA . SER A 1 74 ? -21.93690 -5.00052 4.48097 1.000 34.44870 74 SER A CA 1
ATOM 523 C C . SER A 1 74 ? -20.58002 -5.65682 4.73380 1.000 32.84021 74 SER A C 1
ATOM 524 O O . SER A 1 74 ? -20.50724 -6.88586 4.85855 1.000 33.38553 74 SER A O 1
ATOM 527 N N . MET A 1 75 ? -19.54087 -4.86003 4.85794 1.000 31.35666 75 MET A N 1
ATOM 528 C CA . MET A 1 75 ? -18.24895 -5.36134 5.17980 1.000 30.27981 75 MET A CA 1
ATOM 529 C C . MET A 1 75 ? -18.21201 -5.89563 6.58969 1.000 30.01792 75 MET A C 1
ATOM 530 O O . MET A 1 75 ? -17.48016 -6.77081 6.82949 1.000 29.54821 75 MET A O 1
ATOM 535 N N . LEU A 1 76 ? -18.99889 -5.35267 7.50582 1.000 29.48382 76 LEU A N 1
ATOM 536 C CA . LEU A 1 76 ? -18.98993 -5.80196 8.90073 1.000 29.05938 76 LEU A CA 1
ATOM 537 C C . LEU A 1 76 ? -19.45520 -7.25990 9.02645 1.000 30.45411 76 LEU A C 1
ATOM 538 O O . LEU A 1 76 ? -18.79733 -8.07315 9.68126 1.000 30.28626 76 LEU A O 1
ATOM 543 N N . GLY A 1 77 ? -20.60527 -7.59257 8.42641 1.000 32.02522 77 GLY A N 1
ATOM 544 C CA . GLY A 1 77 ? -21.08052 -8.96949 8.44414 1.000 33.56881 77 GLY A CA 1
ATOM 545 C C . GLY A 1 77 ? -20.11672 -9.94153 7.77992 1.000 33.75187 77 GLY A C 1
ATOM 546 O O . GLY A 1 77 ? -19.90690 -11.04966 8.26669 1.000 34.40080 77 GLY A O 1
ATOM 547 N N . ALA A 1 78 ? -19.50567 -9.53141 6.66998 1.000 33.35142 78 ALA A N 1
ATOM 548 C CA . ALA A 1 78 ? -18.50284 -10.37146 6.02479 1.000 33.55570 78 ALA A CA 1
ATOM 549 C C . ALA A 1 78 ? -17.33186 -10.63586 6.95770 1.000 32.50490 78 ALA A C 1
ATOM 550 O O . ALA A 1 78 ? -16.88907 -11.78198 7.11046 1.000 33.25604 78 ALA A O 1
ATOM 552 N N . ALA A 1 79 ? -16.82465 -9.57109 7.60191 1.000 30.91930 79 ALA A N 1
ATOM 553 C CA . ALA A 1 79 ? -15.66365 -9.69248 8.47485 1.000 29.96181 79 ALA A CA 1
ATOM 554 C C . ALA A 1 79 ? -15.93479 -10.63166 9.63967 1.000 30.80557 79 ALA A C 1
ATOM 555 O O . ALA A 1 79 ? -15.04892 -11.39591 10.04149 1.000 30.85834 79 ALA A O 1
ATOM 557 N N . ARG A 1 80 ? -17.15577 -10.59155 10.19771 1.000 31.22297 80 ARG A N 1
ATOM 558 C CA . ARG A 1 80 ? -17.47290 -11.46673 11.32054 1.000 32.12351 80 ARG A CA 1
ATOM 559 C C . ARG A 1 80 ? -17.45118 -12.93965 10.90824 1.000 33.85052 80 ARG A C 1
ATOM 560 O O . ARG A 1 80 ? -17.05731 -13.79288 11.70205 1.000 35.52956 80 ARG A O 1
ATOM 568 N N . ALA A 1 81 ? -17.84327 -13.25932 9.67818 1.000 34.71787 81 ALA A N 1
ATOM 569 C CA . ALA A 1 81 ? -17.78553 -14.65225 9.23790 1.000 36.43017 81 ALA A CA 1
ATOM 570 C C . ALA A 1 81 ? -16.36462 -15.07843 8.88077 1.000 36.14630 81 ALA A C 1
ATOM 571 O O . ALA A 1 81 ? -15.95281 -16.19757 9.19754 1.000 37.38129 81 ALA A O 1
ATOM 573 N N . LEU A 1 82 ? -15.58848 -14.20044 8.25493 1.000 34.79183 82 LEU A N 1
ATOM 574 C CA . LEU A 1 82 ? -14.34257 -14.61854 7.63081 1.000 34.88454 82 LEU A CA 1
ATOM 575 C C . LEU A 1 82 ? -13.11451 -14.42895 8.50882 1.000 37.70286 82 LEU A C 1
ATOM 576 O O . LEU A 1 82 ? -12.06262 -14.99507 8.19368 1.000 38.11919 82 LEU A O 1
ATOM 581 N N . ALA A 1 83 ? -13.21134 -13.66015 9.59398 1.000 34.95051 83 ALA A N 1
ATOM 582 C CA . ALA A 1 83 ? -12.02627 -13.39253 10.40200 1.000 34.18155 83 ALA A CA 1
ATOM 583 C C . ALA A 1 83 ? -11.46749 -14.67175 11.01173 1.000 38.96344 83 ALA A C 1
ATOM 584 O O . ALA A 1 83 ? -10.24452 -14.85099 11.07666 1.000 38.83498 83 ALA A O 1
ATOM 586 N N . ARG A 1 84 ? -12.34364 -15.56469 11.46957 1.000 36.84778 84 ARG A N 1
ATOM 587 C CA . ARG A 1 84 ? -11.88885 -16.82388 12.02430 1.000 42.94194 84 ARG A CA 1
ATOM 588 C C . ARG A 1 84 ? -11.25905 -17.75079 10.98410 1.000 47.38927 84 ARG A C 1
ATOM 589 O O . ARG A 1 84 ? -10.66622 -18.75797 11.37088 1.000 52.34891 84 ARG A O 1
ATOM 591 N N . HIS A 1 85 ? -11.36703 -17.45450 9.69316 1.000 44.47589 85 HIS A N 1
ATOM 592 C CA . HIS A 1 85 ? -10.82521 -18.32839 8.65997 1.000 45.14119 85 HIS A CA 1
ATOM 593 C C . HIS A 1 85 ? -9.54414 -17.80450 8.02904 1.000 48.46144 85 HIS A C 1
ATOM 594 O O . HIS A 1 85 ? -8.98228 -18.48042 7.16389 1.000 48.58136 85 HIS A O 1
ATOM 601 N N . LYS A 1 86 ? -9.07491 -16.62366 8.42427 1.000 44.56111 86 LYS A N 1
ATOM 602 C CA . LYS A 1 86 ? -7.87982 -16.03376 7.82936 1.000 50.57931 86 LYS A CA 1
ATOM 603 C C . LYS A 1 86 ? -8.01383 -15.87542 6.31139 1.000 49.21186 86 LYS A C 1
ATOM 604 O O . LYS A 1 86 ? -7.03387 -15.98545 5.57535 1.000 47.54566 86 LYS A O 1
ATOM 606 N N . VAL A 1 87 ? -9.21080 -15.62510 5.80348 1.000 48.12945 87 VAL A N 1
ATOM 607 C CA . VAL A 1 87 ? -9.42781 -15.46677 4.36651 1.000 47.25526 87 VAL A CA 1
ATOM 608 C C . VAL A 1 87 ? -9.49254 -13.97470 4.05882 1.000 41.40463 87 VAL A C 1
ATOM 609 O O . VAL A 1 87 ? -10.32240 -13.27467 4.65098 1.000 37.66989 87 VAL A O 1
ATOM 613 N N . PRO A 1 88 ? -8.65848 -13.46266 3.15090 1.000 42.39887 88 PRO A N 1
ATOM 614 C CA . PRO A 1 88 ? -8.67122 -12.02060 2.86620 1.000 38.63577 88 PRO A CA 1
ATOM 615 C C . PRO A 1 88 ? -9.95516 -11.58023 2.18032 1.000 36.02148 88 PRO A C 1
ATOM 616 O O . PRO A 1 88 ? -10.53631 -12.29896 1.36219 1.000 36.16181 88 PRO A O 1
ATOM 620 N N . VAL A 1 89 ? -10.36193 -10.35622 2.50558 1.000 31.77130 89 VAL A N 1
ATOM 621 C CA . VAL A 1 89 ? -11.62183 -9.76091 2.08873 1.000 31.83969 89 VAL A CA 1
ATOM 622 C C . VAL A 1 89 ? -11.34962 -8.48880 1.29098 1.000 31.41768 89 VAL A C 1
ATOM 623 O O . VAL A 1 89 ? -10.50646 -7.67203 1.67413 1.000 30.35090 89 VAL A O 1
ATOM 627 N N . LEU A 1 90 ? -12.10261 -8.29444 0.21204 1.000 32.40123 90 LEU A N 1
ATOM 628 C CA . LEU A 1 90 ? -11.97343 -7.13029 -0.65872 1.000 32.43891 90 LEU A CA 1
ATOM 629 C C . LEU A 1 90 ? -13.34732 -6.50900 -0.85656 1.000 32.81092 90 LEU A C 1
ATOM 630 O O . LEU A 1 90 ? -14.28845 -7.20475 -1.24968 1.000 33.98581 90 LEU A O 1
ATOM 635 N N . GLY A 1 91 ? -13.45907 -5.20603 -0.60929 1.000 32.29448 91 GLY A N 1
ATOM 636 C CA . GLY A 1 91 ? -14.74295 -4.51278 -0.65312 1.000 37.78920 91 GLY A CA 1
ATOM 637 C C . GLY A 1 91 ? -14.93883 -3.68149 -1.91394 1.000 39.76998 91 GLY A C 1
ATOM 638 O O . GLY A 1 91 ? -13.99774 -3.08956 -2.43385 1.000 39.13238 91 GLY A O 1
ATOM 639 N N . ILE A 1 92 ? -16.17784 -3.64717 -2.39090 1.000 40.30950 92 ILE A N 1
ATOM 640 C CA . ILE A 1 92 ? -16.59371 -2.78887 -3.49572 1.000 45.57636 92 ILE A CA 1
ATOM 641 C C . ILE A 1 92 ? -17.65152 -1.81678 -2.97649 1.000 47.86952 92 ILE A C 1
ATOM 642 O O . ILE A 1 92 ? -18.63458 -2.24273 -2.35855 1.000 49.52022 92 ILE A O 1
ATOM 647 N N . ASN A 1 93 ? -17.44729 -0.51977 -3.23323 1.000 50.84263 93 ASN A N 1
ATOM 648 C CA . ASN A 1 93 ? -18.38409 0.53232 -2.83800 1.000 53.76904 93 ASN A CA 1
ATOM 649 C C . ASN A 1 93 ? -19.78415 0.29069 -3.39701 1.000 51.84589 93 ASN A C 1
ATOM 650 O O . ASN A 1 93 ? -19.97129 -0.35607 -4.42514 1.000 51.78163 93 ASN A O 1
ATOM 655 N N . ARG A 1 94 ? -20.77603 0.86473 -2.71387 1.000 56.93452 94 ARG A N 1
ATOM 656 C CA . ARG A 1 94 ? -22.10001 1.04509 -3.29779 1.000 63.28412 94 ARG A CA 1
ATOM 657 C C . ARG A 1 94 ? -22.16581 2.25629 -4.22055 1.000 63.06793 94 ARG A C 1
ATOM 658 O O . ARG A 1 94 ? -23.13381 2.39162 -4.97549 1.000 74.42719 94 ARG A O 1
ATOM 666 N N . GLY A 1 95 ? -21.15866 3.12510 -4.18140 1.000 62.59081 95 GLY A N 1
ATOM 667 C CA . GLY A 1 95 ? -21.09946 4.32225 -4.99615 1.000 58.96636 95 GLY A CA 1
ATOM 668 C C . GLY A 1 95 ? -20.00328 5.25096 -4.51199 1.000 60.26459 95 GLY A C 1
ATOM 669 O O . GLY A 1 95 ? -19.12522 5.66395 -5.27693 1.000 59.93600 95 GLY A O 1
ATOM 670 N N . SER A 1 96 ? -20.04319 5.57370 -3.22593 1.000 58.56195 96 SER A N 1
ATOM 671 C CA . SER A 1 96 ? -19.05901 6.43940 -2.59778 1.000 60.53879 96 SER A CA 1
ATOM 672 C C . SER A 1 96 ? -18.06114 5.60805 -1.80397 1.000 54.85343 96 SER A C 1
ATOM 673 O O . SER A 1 96 ? -18.38933 4.53201 -1.29618 1.000 54.50726 96 SER A O 1
ATOM 676 N N . LEU A 1 97 ? -16.83505 6.11381 -1.70090 1.000 50.99357 97 LEU A N 1
ATOM 677 C CA . LEU A 1 97 ? -15.81017 5.36048 -0.99908 1.000 53.47431 97 LEU A CA 1
ATOM 678 C C . LEU A 1 97 ? -16.10614 5.28623 0.49991 1.000 47.53218 97 LEU A C 1
ATOM 679 O O . LEU A 1 97 ? -16.85898 6.08525 1.06309 1.000 48.11934 97 LEU A O 1
ATOM 684 N N . GLY A 1 98 ? -15.51231 4.28099 1.13969 1.000 42.81517 98 GLY A N 1
ATOM 685 C CA . GLY A 1 98 ? -15.76232 3.99975 2.53564 1.000 45.39342 98 GLY A CA 1
ATOM 686 C C . GLY A 1 98 ? -14.46435 3.71137 3.26455 1.000 39.46618 98 GLY A C 1
ATOM 687 O O . GLY A 1 98 ? -13.38938 3.66130 2.66351 1.000 37.99628 98 GLY A O 1
ATOM 688 N N . PHE A 1 99 ? -14.59235 3.52312 4.57851 1.000 34.38804 99 PHE A N 1
ATOM 689 C CA . PHE A 1 99 ? -13.41839 3.19575 5.37642 1.000 33.74247 99 PHE A CA 1
ATOM 690 C C . PHE A 1 99 ? -12.98166 1.75271 5.18811 1.000 34.83958 99 PHE A C 1
ATOM 691 O O . PHE A 1 99 ? -11.83871 1.41743 5.52001 1.000 37.69575 99 PHE A O 1
ATOM 699 N N . LEU A 1 100 ? -13.84383 0.90398 4.61796 1.000 38.13478 100 LEU A N 1
ATOM 700 C CA . LEU A 1 100 ? -13.50609 -0.49403 4.38067 1.000 36.88394 100 LEU A CA 1
ATOM 701 C C . LEU A 1 100 ? -13.50520 -0.90374 2.91558 1.000 38.38127 100 LEU A C 1
ATOM 702 O O . LEU A 1 100 ? -12.96940 -1.96877 2.59735 1.000 40.78142 100 LEU A O 1
ATOM 707 N N . THR A 1 101 ? -14.06808 -0.09745 2.02076 1.000 38.88881 101 THR A N 1
ATOM 708 C CA . THR A 1 101 ? -14.14818 -0.42515 0.59770 1.000 42.71923 101 THR A CA 1
ATOM 709 C C . THR A 1 101 ? -13.57199 0.72591 -0.21308 1.000 43.99367 101 THR A C 1
ATOM 710 O O . THR A 1 101 ? -14.03278 1.85997 -0.07984 1.000 47.84120 101 THR A O 1
ATOM 714 N N . ASP A 1 102 ? -12.60706 0.45191 -1.06716 1.000 44.87969 102 ASP A N 1
ATOM 715 C CA . ASP A 1 102 ? -11.98089 1.50997 -1.89196 1.000 47.80831 102 ASP A CA 1
ATOM 716 C C . ASP A 1 102 ? -12.21498 1.25132 -3.40901 1.000 45.97299 102 ASP A C 1
ATOM 717 O O . ASP A 1 102 ? -11.59889 1.86437 -4.20190 1.000 49.15529 102 ASP A O 1
ATOM 726 N N . ILE A 1 103 ? -13.13814 0.39356 -3.78416 1.000 47.98493 103 ILE A N 1
ATOM 727 C CA . ILE A 1 103 ? -13.33525 0.01488 -5.18623 1.000 49.51192 103 ILE A CA 1
ATOM 728 C C . ILE A 1 103 ? -14.71417 0.49023 -5.64110 1.000 49.84187 103 ILE A C 1
ATOM 729 O O . ILE A 1 103 ? -15.74326 -0.06567 -5.23419 1.000 45.88897 103 ILE A O 1
ATOM 734 N N . ARG A 1 104 ? -14.73601 1.50340 -6.49489 1.000 47.66694 104 ARG A N 1
ATOM 735 C CA . ARG A 1 104 ? -15.98595 1.91176 -7.11678 1.000 54.85127 104 ARG A CA 1
ATOM 736 C C . ARG A 1 104 ? -16.47818 0.81904 -8.06599 1.000 52.96878 104 ARG A C 1
ATOM 737 O O . ARG A 1 104 ? -15.67131 0.17703 -8.74414 1.000 51.33583 104 ARG A O 1
ATOM 745 N N . PRO A 1 105 ? -17.79022 0.57429 -8.12300 1.000 57.91916 105 PRO A N 1
ATOM 746 C CA . PRO A 1 105 ? -18.32042 -0.35341 -9.14118 1.000 57.89119 105 PRO A CA 1
ATOM 747 C C . PRO A 1 105 ? -17.96238 0.06781 -10.55010 1.000 56.50669 105 PRO A C 1
ATOM 748 O O . PRO A 1 105 ? -17.89255 -0.77101 -11.45527 1.000 59.05695 105 PRO A O 1
ATOM 752 N N . ASP A 1 106 ? -17.74615 1.36382 -10.75084 1.000 59.17616 106 ASP A N 1
ATOM 753 C CA . ASP A 1 106 ? -17.21909 1.87398 -12.00875 1.000 65.39452 106 ASP A CA 1
ATOM 754 C C . ASP A 1 106 ? -15.90722 1.19982 -12.40093 1.000 64.61861 106 ASP A C 1
ATOM 755 O O . ASP A 1 106 ? -15.66230 0.94101 -13.58498 1.000 64.08242 106 ASP A O 1
ATOM 760 N N . GLU A 1 107 ? -15.04224 0.92846 -11.42000 1.000 60.71936 107 GLU A N 1
ATOM 761 C CA . GLU A 1 107 ? -13.67833 0.46926 -11.65413 1.000 56.95173 107 GLU A CA 1
ATOM 762 C C . GLU A 1 107 ? -13.47559 -0.98086 -11.23243 1.000 52.87309 107 GLU A C 1
ATOM 763 O O . GLU A 1 107 ? -12.33866 -1.40411 -11.00155 1.000 51.15903 107 GLU A O 1
ATOM 769 N N . LEU A 1 108 ? -14.56772 -1.73769 -11.11956 1.000 54.28784 108 LEU A N 1
ATOM 770 C CA . LEU A 1 108 ? -14.53696 -3.13278 -10.69084 1.000 51.20971 108 LEU A CA 1
ATOM 771 C C . LEU A 1 108 ? -13.47713 -3.95382 -11.43304 1.000 50.07683 108 LEU A C 1
ATOM 772 O O . LEU A 1 108 ? -12.57522 -4.53511 -10.81718 1.000 44.53082 108 LEU A O 1
ATOM 777 N N . GLU A 1 109 ? -13.58518 -4.03553 -12.76205 1.000 48.09304 109 GLU A N 1
ATOM 778 C CA . GLU A 1 109 ? -12.71036 -4.94254 -13.49926 1.000 50.13232 109 GLU A CA 1
ATOM 779 C C . GLU A 1 109 ? -11.24629 -4.53383 -13.37721 1.000 48.27378 109 GLU A C 1
ATOM 780 O O . GLU A 1 109 ? -10.37444 -5.38303 -13.17341 1.000 47.79185 109 GLU A O 1
ATOM 786 N N . ALA A 1 110 ? -10.95305 -3.24086 -13.48096 1.000 48.34135 110 ALA A N 1
ATOM 787 C CA . ALA A 1 110 ? -9.56897 -2.79414 -13.33990 1.000 47.78638 110 ALA A CA 1
ATOM 788 C C . ALA A 1 110 ? -9.03698 -3.04753 -11.92997 1.000 46.09311 110 ALA A C 1
ATOM 789 O O . ALA A 1 110 ? -7.92507 -3.55776 -11.75510 1.000 44.92600 110 ALA A O 1
ATOM 791 N N . LYS A 1 111 ? -9.81689 -2.70159 -10.90388 1.000 43.71820 111 LYS A N 1
ATOM 792 C CA . LYS A 1 111 ? -9.27287 -2.78197 -9.55291 1.000 41.48165 111 LYS A CA 1
ATOM 793 C C . LYS A 1 111 ? -9.20912 -4.21408 -9.03520 1.000 40.87861 111 LYS A C 1
ATOM 794 O O . LYS A 1 111 ? -8.20717 -4.60139 -8.42931 1.000 39.97600 111 LYS A O 1
ATOM 800 N N . VAL A 1 112 ? -10.25327 -5.01485 -9.25934 1.000 41.55082 112 VAL A N 1
ATOM 801 C CA . VAL A 1 112 ? -10.19151 -6.41095 -8.83062 1.000 41.28930 112 VAL A CA 1
ATOM 802 C C . VAL A 1 112 ? -9.16467 -7.17096 -9.66680 1.000 42.57767 112 VAL A C 1
ATOM 803 O O . VAL A 1 112 ? -8.46281 -8.05020 -9.15000 1.000 42.13680 112 VAL A O 1
ATOM 807 N N . GLY A 1 113 ? -9.02864 -6.82073 -10.94874 1.000 44.34124 113 GLY A N 1
ATOM 808 C CA . GLY A 1 113 ? -7.98477 -7.42175 -11.76589 1.000 45.71538 113 GLY A CA 1
ATOM 809 C C . GLY A 1 113 ? -6.59371 -7.19712 -11.20288 1.000 44.83744 113 GLY A C 1
ATOM 810 O O . GLY A 1 113 ? -5.79088 -8.12828 -11.10709 1.000 45.13657 113 GLY A O 1
ATOM 811 N N . GLU A 1 114 ? -6.29948 -5.95625 -10.80163 1.000 43.87885 114 GLU A N 1
ATOM 812 C CA . GLU A 1 114 ? -5.00441 -5.64761 -10.20260 1.000 43.07361 114 GLU A CA 1
ATOM 813 C C . GLU A 1 114 ? -4.75553 -6.50490 -8.97178 1.000 41.60792 114 GLU A C 1
ATOM 814 O O . GLU A 1 114 ? -3.66663 -7.06214 -8.79793 1.000 41.87431 114 GLU A O 1
ATOM 820 N N . VAL A 1 115 ? -5.75553 -6.60790 -8.09578 1.000 40.24493 115 VAL A N 1
ATOM 821 C CA . VAL A 1 115 ? -5.59664 -7.42217 -6.89595 1.000 39.03783 115 VAL A CA 1
ATOM 822 C C . VAL A 1 115 ? -5.34692 -8.87614 -7.27525 1.000 40.31608 115 VAL A C 1
ATOM 823 O O . VAL A 1 115 ? -4.42902 -9.51642 -6.75041 1.000 40.26429 115 VAL A O 1
ATOM 827 N N . LEU A 1 116 ? -6.16804 -9.41981 -8.18734 1.000 41.63891 116 LEU A N 1
ATOM 828 C CA . LEU A 1 116 ? -5.97630 -10.79975 -8.62663 1.000 43.05159 116 LEU A CA 1
ATOM 829 C C . LEU A 1 116 ? -4.62335 -10.98786 -9.30070 1.000 44.35086 116 LEU A C 1
ATOM 830 O O . LEU A 1 116 ? -4.02654 -12.06399 -9.19693 1.000 45.12538 116 LEU A O 1
ATOM 835 N N . ASP A 1 117 ? -4.12418 -9.95981 -9.99050 1.000 44.80851 117 ASP A N 1
ATOM 836 C CA . ASP A 1 117 ? -2.82321 -10.03792 -10.63955 1.000 46.21963 117 ASP A CA 1
ATOM 837 C C . ASP A 1 117 ? -1.67615 -9.81232 -9.67054 1.000 45.25963 117 ASP A C 1
ATOM 838 O O . ASP A 1 117 ? -0.55112 -9.59543 -10.12252 1.000 46.35411 117 ASP A O 1
ATOM 843 N N . GLY A 1 118 ? -1.93112 -9.82354 -8.36153 1.000 43.40569 118 GLY A N 1
ATOM 844 C CA . GLY A 1 118 ? -0.86708 -9.76994 -7.37755 1.000 42.66684 118 GLY A CA 1
ATOM 845 C C . GLY A 1 118 ? -0.45882 -8.39011 -6.90528 1.000 41.44480 118 GLY A C 1
ATOM 846 O O . GLY A 1 118 ? 0.58622 -8.26043 -6.26228 1.000 41.20071 118 GLY A O 1
ATOM 847 N N . GLN A 1 119 ? -1.24864 -7.36891 -7.17105 1.000 40.80244 119 GLN A N 1
ATOM 848 C CA . GLN A 1 119 ? -0.90538 -6.00104 -6.80878 1.000 39.84694 119 GLN A CA 1
ATOM 849 C C . GLN A 1 119 ? -1.91826 -5.46807 -5.79765 1.000 37.83622 119 GLN A C 1
ATOM 850 O O . GLN A 1 119 ? -3.03820 -5.09879 -6.15754 1.000 37.72624 119 GLN A O 1
ATOM 856 N N . TYR A 1 120 ? -1.52522 -5.41539 -4.53065 1.000 36.41272 120 TYR A N 1
ATOM 857 C CA . TYR A 1 120 ? -2.49812 -5.05043 -3.51055 1.000 34.63509 120 TYR A CA 1
ATOM 858 C C . TYR A 1 120 ? -1.78502 -4.66082 -2.22749 1.000 33.28317 120 TYR A C 1
ATOM 859 O O . TYR A 1 120 ? -0.59506 -4.91707 -2.04557 1.000 33.76876 120 TYR A O 1
ATOM 868 N N . ILE A 1 121 ? -2.56288 -4.04686 -1.33734 1.000 31.72441 121 ILE A N 1
ATOM 869 C CA . ILE A 1 121 ? -2.19979 -3.75820 0.04171 1.000 30.33466 121 ILE A CA 1
ATOM 870 C C . ILE A 1 121 ? -3.00894 -4.69024 0.92254 1.000 31.15306 121 ILE A C 1
ATOM 871 O O . ILE A 1 121 ? -4.21198 -4.87597 0.70153 1.000 30.42238 121 ILE A O 1
ATOM 876 N N . VAL A 1 122 ? -2.37502 -5.25156 1.94041 1.000 29.28169 122 VAL A N 1
ATOM 877 C CA . VAL A 1 122 ? -3.09014 -6.08162 2.89526 1.000 28.78624 122 VAL A CA 1
ATOM 878 C C . VAL A 1 122 ? -2.73102 -5.63197 4.30734 1.000 30.45149 122 VAL A C 1
ATOM 879 O O . VAL A 1 122 ? -1.56297 -5.36825 4.60836 1.000 28.26661 122 VAL A O 1
ATOM 883 N N . GLU A 1 123 ? -3.75097 -5.47696 5.14640 1.000 27.93572 123 GLU A N 1
ATOM 884 C CA . GLU A 1 123 ? -3.60087 -5.09927 6.54247 1.000 28.96817 123 GLU A CA 1
ATOM 885 C C . GLU A 1 123 ? -4.55800 -5.94427 7.37232 1.000 26.96531 123 GLU A C 1
ATOM 886 O O . GLU A 1 123 ? -5.46913 -6.57699 6.84522 1.000 28.91369 123 GLU A O 1
ATOM 892 N N . SER A 1 124 ? -4.36097 -5.95657 8.68032 1.000 24.79602 124 SER A N 1
ATOM 893 C CA . SER A 1 124 ? -5.26708 -6.68458 9.54319 1.000 26.54731 124 SER A CA 1
ATOM 894 C C . SER A 1 124 ? -6.00088 -5.71563 10.46741 1.000 23.42910 124 SER A C 1
ATOM 895 O O . SER A 1 124 ? -5.49468 -4.65480 10.82461 1.000 23.84360 124 SER A O 1
ATOM 898 N N . ARG A 1 125 ? -7.21193 -6.08149 10.83937 1.000 23.52553 125 ARG A N 1
ATOM 899 C CA . ARG A 1 125 ? -8.03676 -5.27252 11.72755 1.000 22.54443 125 ARG A CA 1
ATOM 900 C C . ARG A 1 125 ? -8.54690 -6.18765 12.81938 1.000 23.06810 125 ARG A C 1
ATOM 901 O O . ARG A 1 125 ? -9.01511 -7.29251 12.52417 1.000 24.22050 125 ARG A O 1
ATOM 909 N N . PHE A 1 126 ? -8.44579 -5.75792 14.07046 1.000 22.39756 126 PHE A N 1
ATOM 910 C CA . PHE A 1 126 ? -8.98892 -6.63003 15.09730 1.000 23.13763 126 PHE A CA 1
ATOM 911 C C . PHE A 1 126 ? -10.46986 -6.33981 15.33440 1.000 23.06897 126 PHE A C 1
ATOM 912 O O . PHE A 1 126 ? -11.00068 -5.28864 14.95863 1.000 22.26447 126 PHE A O 1
ATOM 920 N N . LEU A 1 127 ? -11.13203 -7.33481 15.91621 1.000 24.19136 127 LEU A N 1
ATOM 921 C CA . LEU A 1 127 ? -12.54202 -7.34162 16.24425 1.000 24.63030 127 LEU A CA 1
ATOM 922 C C . LEU A 1 127 ? -12.71701 -7.46990 17.74723 1.000 24.86261 127 LEU A C 1
ATOM 923 O O . LEU A 1 127 ? -11.82207 -7.91621 18.47311 1.000 25.11703 127 LEU A O 1
ATOM 928 N N . LEU A 1 128 ? -13.90693 -7.11377 18.20133 1.000 20.64587 128 LEU A N 1
ATOM 929 C CA . LEU A 1 128 ? -14.30793 -7.32098 19.57830 1.000 20.73491 128 LEU A CA 1
ATOM 930 C C . LEU A 1 128 ? -15.09916 -8.60787 19.71406 1.000 21.94655 128 LEU A C 1
ATOM 931 O O . LEU A 1 128 ? -15.74727 -9.07356 18.77698 1.000 23.01601 128 LEU A O 1
ATOM 936 N N . ASP A 1 129 ? -15.06123 -9.14512 20.92395 1.000 22.46694 129 ASP A N 1
ATOM 937 C CA . ASP A 1 129 ? -15.80043 -10.33107 21.32773 1.000 26.02383 129 ASP A CA 1
ATOM 938 C C . ASP A 1 129 ? -16.63633 -9.92216 22.53283 1.000 25.38647 129 ASP A C 1
ATOM 939 O O . ASP A 1 129 ? -16.08122 -9.51047 23.55390 1.000 27.84164 129 ASP A O 1
ATOM 944 N N . ALA A 1 130 ? -17.95734 -9.97689 22.39885 1.000 25.22082 130 ALA A N 1
ATOM 945 C CA . ALA A 1 130 ? -18.87924 -9.58494 23.46196 1.000 23.56059 130 ALA A CA 1
ATOM 946 C C . ALA A 1 130 ? -19.57545 -10.81693 24.01873 1.000 26.35462 130 ALA A C 1
ATOM 947 O O . ALA A 1 130 ? -20.09462 -11.64168 23.25957 1.000 28.08436 130 ALA A O 1
ATOM 949 N N . GLN A 1 131 ? -19.60044 -10.92619 25.34270 1.000 25.72619 131 GLN A N 1
ATOM 950 C CA . GLN A 1 131 ? -20.23662 -12.04522 26.02349 1.000 28.05870 131 GLN A CA 1
ATOM 951 C C . GLN A 1 131 ? -21.14849 -11.50527 27.11463 1.000 28.88072 131 GLN A C 1
ATOM 952 O O . GLN A 1 131 ? -20.68635 -10.81854 28.02875 1.000 26.60850 131 GLN A O 1
ATOM 958 N N . VAL A 1 132 ? -22.43155 -11.79402 27.00260 1.000 30.12259 132 VAL A N 1
ATOM 959 C CA . VAL A 1 132 ? -23.41847 -11.47805 28.02769 1.000 32.48551 132 VAL A CA 1
ATOM 960 C C . VAL A 1 132 ? -23.48465 -12.63124 29.01546 1.000 35.49782 132 VAL A C 1
ATOM 961 O O . VAL A 1 132 ? -23.51587 -13.79915 28.61922 1.000 35.25311 132 VAL A O 1
ATOM 965 N N . ARG A 1 133 ? -23.52556 -12.31249 30.30452 1.000 34.95624 133 ARG A N 1
ATOM 966 C CA . ARG A 1 133 ? -23.64872 -13.33468 31.33632 1.000 38.73724 133 ARG A CA 1
ATOM 967 C C . ARG A 1 133 ? -24.71362 -12.93269 32.35043 1.000 39.51435 133 ARG A C 1
ATOM 968 O O . ARG A 1 133 ? -24.84639 -11.75674 32.69767 1.000 37.93499 133 ARG A O 1
ATOM 976 N N . ARG A 1 134 ? -25.47478 -13.92065 32.81525 1.000 43.30328 134 ARG A N 1
ATOM 977 C CA . ARG A 1 134 ? -26.42173 -13.75670 33.91231 1.000 41.91017 134 ARG A CA 1
ATOM 978 C C . ARG A 1 134 ? -25.88785 -14.60203 35.05812 1.000 48.18077 134 ARG A C 1
ATOM 979 O O . ARG A 1 134 ? -26.12507 -15.81400 35.11088 1.000 47.58155 134 ARG A O 1
ATOM 987 N N . GLY A 1 135 ? -25.16171 -13.95835 35.97223 1.000 49.03656 135 GLY A N 1
ATOM 988 C CA . GLY A 1 135 ? -24.38381 -14.68769 36.95006 1.000 46.89755 135 GLY A CA 1
ATOM 989 C C . GLY A 1 135 ? -23.22796 -15.38476 36.26889 1.000 45.50965 135 GLY A C 1
ATOM 990 O O . GLY A 1 135 ? -22.37486 -14.73279 35.66600 1.000 50.75704 135 GLY A O 1
ATOM 991 N N . ILE A 1 136 ? -23.20320 -16.71078 36.32962 1.000 52.01248 136 ILE A N 1
ATOM 992 C CA . ILE A 1 136 ? -22.17236 -17.50583 35.67943 1.000 52.48538 136 ILE A CA 1
ATOM 993 C C . ILE A 1 136 ? -22.72153 -18.26549 34.47829 1.000 55.13590 136 ILE A C 1
ATOM 994 O O . ILE A 1 136 ? -22.08571 -19.21251 34.00608 1.000 59.76935 136 ILE A O 1
ATOM 996 N N . ASP A 1 137 ? -23.88847 -17.88217 33.97040 1.000 52.51511 137 ASP A N 1
ATOM 997 C CA . ASP A 1 137 ? -24.47862 -18.51883 32.80129 1.000 53.91533 137 ASP A CA 1
ATOM 998 C C . ASP A 1 137 ? -24.32149 -17.61461 31.58547 1.000 49.71432 137 ASP A C 1
ATOM 999 O O . ASP A 1 137 ? -24.49726 -16.39760 31.68472 1.000 47.89119 137 ASP A O 1
ATOM 1004 N N . SER A 1 138 ? -23.98662 -18.20543 30.43734 1.000 48.89695 138 SER A N 1
ATOM 1005 C CA . SER A 1 138 ? -23.78251 -17.43022 29.21549 1.000 48.56276 138 SER A CA 1
ATOM 1006 C C . SER A 1 138 ? -25.11349 -17.17884 28.52158 1.000 46.08521 138 SER A C 1
ATOM 1007 O O . SER A 1 138 ? -25.85967 -18.11464 28.22240 1.000 48.74108 138 SER A O 1
ATOM 1010 N N . MET A 1 139 ? -25.38726 -15.91273 28.24684 1.000 42.47986 139 MET A N 1
ATOM 1011 C CA . MET A 1 139 ? -26.64220 -15.45439 27.66997 1.000 48.04250 139 MET A CA 1
ATOM 1012 C C . MET A 1 139 ? -26.44811 -14.78415 26.31110 1.000 47.52307 139 MET A C 1
ATOM 1013 O O . MET A 1 139 ? -27.16695 -13.83995 25.97731 1.000 48.18045 139 MET A O 1
ATOM 1018 N N . GLY A 1 140 ? -25.48121 -15.23716 25.51998 1.000 42.15122 140 GLY A N 1
ATOM 1019 C CA . GLY A 1 140 ? -25.31514 -14.64292 24.20510 1.000 41.32009 140 GLY A CA 1
ATOM 1020 C C . GLY A 1 140 ? -23.92205 -14.12812 23.92317 1.000 39.11097 140 GLY A C 1
ATOM 1021 O O . GLY A 1 140 ? -23.33190 -13.42339 24.74229 1.000 37.26936 140 GLY A O 1
ATOM 1022 N N . GLN A 1 141 ? -23.38715 -14.48998 22.75908 1.000 37.71164 141 GLN A N 1
ATOM 1023 C CA . GLN A 1 141 ? -22.05109 -14.10514 22.33812 1.000 35.60367 141 GLN A CA 1
ATOM 1024 C C . GLN A 1 141 ? -22.11803 -13.57683 20.90823 1.000 33.14011 141 GLN A C 1
ATOM 1025 O O . GLN A 1 141 ? -22.80016 -14.14954 20.05513 1.000 35.43859 141 GLN A O 1
ATOM 1031 N N . GLY A 1 142 ? -21.41084 -12.48591 20.65343 1.000 32.90956 142 GLY A N 1
ATOM 1032 C CA . GLY A 1 142 ? -21.29278 -11.94266 19.30954 1.000 30.92299 142 GLY A CA 1
ATOM 1033 C C . GLY A 1 142 ? -19.98265 -11.20186 19.15266 1.000 28.98258 142 GLY A C 1
ATOM 1034 O O . GLY A 1 142 ? -19.48951 -10.56315 20.09477 1.000 25.97806 142 GLY A O 1
ATOM 1035 N N . ASP A 1 143 ? -19.39770 -11.32273 17.94762 1.000 26.72700 143 ASP A N 1
ATOM 1036 C CA . ASP A 1 143 ? -18.22757 -10.55286 17.54574 1.000 25.41632 143 ASP A CA 1
ATOM 1037 C C . ASP A 1 143 ? -18.68435 -9.22865 16.92603 1.000 24.09279 143 ASP A C 1
ATOM 1038 O O . ASP A 1 143 ? -19.85233 -9.05936 16.58309 1.000 24.47515 143 ASP A O 1
ATOM 1043 N N . ALA A 1 144 ? -17.74018 -8.29379 16.76519 1.000 22.75903 144 ALA A N 1
ATOM 1044 C CA . ALA A 1 144 ? -18.00497 -7.01361 16.11946 1.000 21.69749 144 ALA A CA 1
ATOM 1045 C C . ALA A 1 144 ? -16.71687 -6.42972 15.54954 1.000 21.00963 144 ALA A C 1
ATOM 1046 O O . ALA A 1 144 ? -15.70984 -6.33605 16.25854 1.000 20.44929 144 ALA A O 1
ATOM 1048 N N . LEU A 1 145 ? -16.76683 -5.99846 14.28763 1.000 21.20564 145 LEU A N 1
ATOM 1049 C CA . LEU A 1 145 ? -15.63272 -5.28654 13.70075 1.000 20.63070 145 LEU A CA 1
ATOM 1050 C C . LEU A 1 145 ? -15.61644 -3.81463 14.10205 1.000 19.18353 145 LEU A C 1
ATOM 1051 O O . LEU A 1 145 ? -14.53933 -3.26088 14.36513 1.000 18.50206 145 LEU A O 1
ATOM 1056 N N . ASN A 1 146 ? -16.80032 -3.18343 14.18221 1.000 18.91673 146 ASN A N 1
ATOM 1057 C CA . ASN A 1 146 ? -16.94705 -1.76348 14.55050 1.000 17.82781 146 ASN A CA 1
ATOM 1058 C C . ASN A 1 146 ? -17.08298 -1.59676 16.06454 1.000 18.44041 146 ASN A C 1
ATOM 1059 O O . ASN A 1 146 ? -16.23785 -0.96105 16.70364 1.000 16.83233 146 ASN A O 1
ATOM 1064 N N . ASP A 1 147 ? -18.18406 -2.11568 16.63746 1.000 17.48361 147 ASP A N 1
ATOM 1065 C CA . ASP A 1 147 ? -18.57395 -1.68088 17.96656 1.000 16.89427 147 ASP A CA 1
ATOM 1066 C C . ASP A 1 147 ? -19.54011 -2.65284 18.64239 1.000 17.67750 147 ASP A C 1
ATOM 1067 O O . ASP A 1 147 ? -20.29826 -3.37957 17.99026 1.000 18.71120 147 ASP A O 1
ATOM 1072 N N . VAL A 1 148 ? -19.48107 -2.63912 19.97539 1.000 17.34169 148 VAL A N 1
ATOM 1073 C CA . VAL A 1 148 ? -20.46216 -3.25912 20.85629 1.000 18.04187 148 VAL A CA 1
ATOM 1074 C C . VAL A 1 148 ? -21.16293 -2.10914 21.56854 1.000 17.52516 148 VAL A C 1
ATOM 1075 O O . VAL A 1 148 ? -20.50376 -1.25738 22.17270 1.000 17.55823 148 VAL A O 1
ATOM 1079 N N . VAL A 1 149 ? -22.48692 -2.04888 21.46959 1.000 18.22994 149 VAL A N 1
ATOM 1080 C CA . VAL A 1 149 ? -23.22870 -0.88684 21.93484 1.000 17.99710 149 VAL A CA 1
ATOM 1081 C C . VAL A 1 149 ? -24.30076 -1.34485 22.91578 1.000 18.90494 149 VAL A C 1
ATOM 1082 O O . VAL A 1 149 ? -25.15392 -2.16962 22.57163 1.000 20.04927 149 VAL A O 1
ATOM 1086 N N . LEU A 1 150 ? -24.24763 -0.81810 24.12988 1.000 18.57950 150 LEU A N 1
ATOM 1087 C CA . LEU A 1 150 ? -25.29964 -1.00011 25.11787 1.000 19.50746 150 LEU A CA 1
ATOM 1088 C C . LEU A 1 150 ? -26.26543 0.17009 25.00314 1.000 19.74725 150 LEU A C 1
ATOM 1089 O O . LEU A 1 150 ? -25.83222 1.32299 25.06536 1.000 18.96767 150 LEU A O 1
ATOM 1094 N N . HIS A 1 151 ? -27.55549 -0.11264 24.81211 1.000 21.02385 151 HIS A N 1
ATOM 1095 C CA . HIS A 1 151 ? -28.52730 0.95558 24.60636 1.000 21.57569 151 HIS A CA 1
ATOM 1096 C C . HIS A 1 151 ? -29.89037 0.50572 25.13130 1.000 23.21838 151 HIS A C 1
ATOM 1097 O O . HIS A 1 151 ? -30.07557 -0.66932 25.46506 1.000 23.93216 151 HIS A O 1
ATOM 1104 N N . PRO A 1 152 ? -30.87320 1.41188 25.21851 1.000 24.06845 152 PRO A N 1
ATOM 1105 C CA . PRO A 1 152 ? -32.17325 1.03399 25.81247 1.000 25.82903 152 PRO A CA 1
ATOM 1106 C C . PRO A 1 152 ? -33.13441 0.28936 24.89234 1.000 29.98122 152 PRO A C 1
ATOM 1107 O O . PRO A 1 152 ? -34.24646 -0.02453 25.33131 1.000 32.01353 152 PRO A O 1
ATOM 1111 N N . GLY A 1 153 ? -32.76550 -0.01046 23.64927 1.000 29.40867 153 GLY A N 1
ATOM 1112 C CA . GLY A 1 153 ? -33.70864 -0.68911 22.77116 1.000 28.78693 153 GLY A CA 1
ATOM 1113 C C . GLY A 1 153 ? -34.86649 0.23017 22.43337 1.000 30.92524 153 GLY A C 1
ATOM 1114 O O . GLY A 1 153 ? -34.66529 1.37622 22.02260 1.000 31.58167 153 GLY A O 1
ATOM 1115 N N . LYS A 1 154 ? -36.09757 -0.26764 22.61230 1.000 32.29837 154 LYS A N 1
ATOM 1116 C CA . LYS A 1 154 ? -37.28543 0.54063 22.35750 1.000 34.96883 154 LYS A CA 1
ATOM 1117 C C . LYS A 1 154 ? -37.58722 1.52045 23.48671 1.000 36.15867 154 LYS A C 1
ATOM 1118 O O .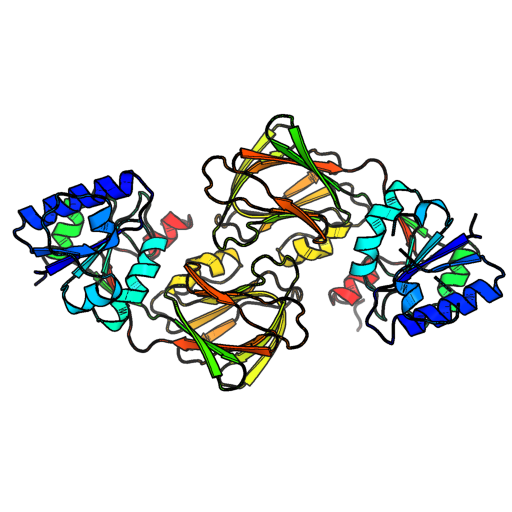 LYS A 1 154 ? -38.41007 2.42164 23.30291 1.000 36.15849 154 LYS A O 1
ATOM 1124 N N . SER A 1 155 ? -36.96622 1.35910 24.65066 1.000 37.20702 155 SER A N 1
ATOM 1125 C CA . SER A 1 155 ? -37.23203 2.27593 25.74885 1.000 33.95504 155 SER A CA 1
ATOM 1126 C C . SER A 1 155 ? -36.62679 3.64287 25.45911 1.000 31.85328 155 SER A C 1
ATOM 1127 O O . SER A 1 155 ? -35.58278 3.75982 24.81311 1.000 30.82499 155 SER A O 1
ATOM 1130 N N . THR A 1 156 ? -37.28959 4.68390 25.94834 1.000 32.90837 156 THR A N 1
ATOM 1131 C CA . THR A 1 156 ? -36.78434 6.04683 25.83861 1.000 32.14241 156 THR A CA 1
ATOM 1132 C C . THR A 1 156 ? -36.03322 6.50744 27.07968 1.000 34.49950 156 THR A C 1
ATOM 1133 O O . THR A 1 156 ? -35.50202 7.62234 27.08689 1.000 34.97044 156 THR A O 1
ATOM 1137 N N . ARG A 1 157 ? -35.98535 5.69322 28.12751 1.000 34.05037 157 ARG A N 1
ATOM 1138 C CA . ARG A 1 157 ? -35.35224 6.11685 29.36258 1.000 30.94960 157 ARG A CA 1
ATOM 1139 C C . ARG A 1 157 ? -33.84026 5.96959 29.28651 1.000 28.03584 157 ARG A C 1
ATOM 1140 O O . ARG A 1 157 ? -33.29143 5.18665 28.51134 1.000 28.65068 157 ARG A O 1
ATOM 1148 N N . MET A 1 158 ? -33.16910 6.74530 30.11465 1.000 28.06196 158 MET A N 1
ATOM 1149 C CA A MET A 1 158 ? -31.75514 6.53200 30.34457 0.500 27.14560 158 MET A CA 1
ATOM 1150 C CA B MET A 1 158 ? -31.75314 6.53000 30.34157 0.500 27.13758 158 MET A CA 1
ATOM 1151 C C . MET A 1 158 ? -31.54336 5.21081 31.06930 1.000 27.15568 158 MET A C 1
ATOM 1152 O O . MET A 1 158 ? -32.39442 4.75381 31.83423 1.000 28.13115 158 MET A O 1
ATOM 1161 N N . ILE A 1 159 ? -30.40447 4.59266 30.81314 1.000 25.43465 159 ILE A N 1
ATOM 1162 C CA . ILE A 1 159 ? -30.03568 3.35745 31.48488 1.000 26.10794 159 ILE A CA 1
ATOM 1163 C C . ILE A 1 159 ? -28.85361 3.63805 32.39891 1.000 25.67420 159 ILE A C 1
ATOM 1164 O O . ILE A 1 159 ? -28.06444 4.56695 32.18408 1.000 22.38233 159 ILE A O 1
ATOM 1169 N N . GLU A 1 160 ? -28.74473 2.83082 33.44274 1.000 26.14472 160 GLU A N 1
ATOM 1170 C CA . GLU A 1 160 ? -27.71567 2.99843 34.44975 1.000 23.55760 160 GLU A CA 1
ATOM 1171 C C . GLU A 1 160 ? -26.79789 1.78727 34.40148 1.000 23.04177 160 GLU A C 1
ATOM 1172 O O . GLU A 1 160 ? -27.29110 0.65537 34.36026 1.000 23.78147 160 GLU A O 1
ATOM 1178 N N . PHE A 1 161 ? -25.47785 2.02303 34.40749 1.000 22.00299 161 PHE A N 1
ATOM 1179 C CA . PHE A 1 161 ? -24.50205 0.93286 34.34525 1.000 21.66283 161 PHE A CA 1
ATOM 1180 C C . PHE A 1 161 ? -23.18696 1.30449 35.02929 1.000 21.28715 161 PHE A C 1
ATOM 1181 O O . PHE A 1 161 ? -22.86874 2.47639 35.24452 1.000 20.95763 161 PHE A O 1
ATOM 1189 N N . GLU A 1 162 ? -22.40314 0.27428 35.33206 1.000 21.53456 162 GLU A N 1
ATOM 1190 C CA . GLU A 1 162 ? -21.05210 0.42593 35.84805 1.000 21.36095 162 GLU A CA 1
ATOM 1191 C C . GLU A 1 162 ? -20.05022 -0.08204 34.81992 1.000 20.45874 162 GLU A C 1
ATOM 1192 O O . GLU A 1 162 ? -20.35140 -0.98483 34.03475 1.000 20.40693 162 GLU A O 1
ATOM 1198 N N . LEU A 1 163 ? -18.85411 0.50874 34.83401 1.000 19.94298 163 LEU A N 1
ATOM 1199 C CA . LEU A 1 163 ? -17.78720 0.13873 33.91791 1.000 19.24916 163 LEU A CA 1
ATOM 1200 C C . LEU A 1 163 ? -16.58527 -0.35265 34.70478 1.000 20.01991 163 LEU A C 1
ATOM 1201 O O . LEU A 1 163 ? -16.16113 0.29708 35.65990 1.000 20.52251 163 LEU A O 1
ATOM 1206 N N . TYR A 1 164 ? -16.04749 -1.49766 34.29453 1.000 20.32256 164 TYR A N 1
ATOM 1207 C CA . TYR A 1 164 ? -14.83158 -2.06299 34.84738 1.000 21.22178 164 TYR A CA 1
ATOM 1208 C C . TYR A 1 164 ? -13.86565 -2.31994 33.70531 1.000 21.40518 164 TYR A C 1
ATOM 1209 O O . TYR A 1 164 ? -14.27776 -2.72264 32.61823 1.000 23.44108 164 TYR A O 1
ATOM 1218 N N . ILE A 1 165 ? -12.58760 -2.05722 33.94333 1.000 21.39132 165 ILE A N 1
ATOM 1219 C CA . ILE A 1 165 ? -11.52268 -2.35222 32.99424 1.000 23.17186 165 ILE A CA 1
ATOM 1220 C C . ILE A 1 165 ? -10.47381 -3.18456 33.72304 1.000 25.40248 165 ILE A C 1
ATOM 1221 O O . ILE A 1 165 ? -9.91370 -2.73986 34.73712 1.000 26.04321 165 ILE A O 1
ATOM 1226 N N . ASP A 1 166 ? -10.24704 -4.40350 33.22879 1.000 23.83933 166 ASP A N 1
ATOM 1227 C CA . ASP A 1 166 ? -9.39221 -5.39178 33.87956 1.000 26.20335 166 ASP A CA 1
ATOM 1228 C C . ASP A 1 166 ? -9.77120 -5.56301 35.34154 1.000 26.52680 166 ASP A C 1
ATOM 1229 O O . ASP A 1 166 ? -8.91620 -5.67935 36.21349 1.000 27.58633 166 ASP A O 1
ATOM 1234 N N . GLY A 1 167 ? -11.07719 -5.56983 35.60857 1.000 26.20559 167 GLY A N 1
ATOM 1235 C CA . GLY A 1 167 ? -11.57120 -5.78801 36.95654 1.000 27.07127 167 GLY A CA 1
ATOM 1236 C C . GLY A 1 167 ? -11.51796 -4.57921 37.87078 1.000 26.94058 167 GLY A C 1
ATOM 1237 O O . GLY A 1 167 ? -11.91894 -4.68937 39.02877 1.000 28.15104 167 GLY A O 1
ATOM 1238 N N . GLN A 1 168 ? -11.02276 -3.43920 37.40200 1.000 26.54015 168 GLN A N 1
ATOM 1239 C CA . GLN A 1 168 ? -10.95552 -2.22838 38.20525 1.000 25.74703 168 GLN A CA 1
ATOM 1240 C C . GLN A 1 168 ? -12.17237 -1.36210 37.89146 1.000 24.34913 168 GLN A C 1
ATOM 1241 O O . GLN A 1 168 ? -12.43634 -1.05181 36.72053 1.000 22.87498 168 GLN A O 1
ATOM 1247 N N . PHE A 1 169 ? -12.89127 -0.97918 38.94155 1.000 25.02783 169 PHE A N 1
ATOM 1248 C CA . PHE A 1 169 ? -14.03712 -0.09195 38.83876 1.000 24.12880 169 PHE A CA 1
ATOM 1249 C C . PHE A 1 169 ? -13.62988 1.27109 38.28803 1.000 23.04433 169 PHE A C 1
ATOM 1250 O O . PHE A 1 169 ? -12.75275 1.93482 38.83614 1.000 23.66717 169 PHE A O 1
ATOM 1258 N N . VAL A 1 170 ? -14.29883 1.70243 37.22414 1.000 21.64455 170 VAL A N 1
ATOM 1259 C CA . VAL A 1 170 ? -14.03761 3.01750 36.63340 1.000 20.74991 170 VAL A CA 1
ATOM 1260 C C . VAL A 1 170 ? -15.08341 4.01959 37.10163 1.000 22.27697 170 VAL A C 1
ATOM 1261 O O . VAL A 1 170 ? -14.74321 5.06442 37.66183 1.000 24.02010 170 VAL A O 1
ATOM 1265 N N . CYS A 1 171 ? -16.35547 3.72087 36.86360 1.000 20.58249 171 CYS A N 1
ATOM 1266 C CA . CYS A 1 171 ? -17.43330 4.62299 37.24981 1.000 20.97847 171 CYS A CA 1
ATOM 1267 C C . CYS A 1 171 ? -18.75943 3.93329 36.98171 1.000 20.82954 171 CYS A C 1
ATOM 1268 O O . CYS A 1 171 ? -18.84363 2.94645 36.24751 1.000 20.42070 171 CYS A O 1
ATOM 1271 N N . SER A 1 172 ? -19.80032 4.49436 37.55885 1.000 22.54503 172 SER A N 1
ATOM 1272 C CA . SER A 1 172 ? -21.15638 4.19969 37.14482 1.000 26.22274 172 SER A CA 1
ATOM 1273 C C . SER A 1 172 ? -21.76616 5.47391 36.60510 1.000 26.72285 172 SER A C 1
ATOM 1274 O O . SER A 1 172 ? -21.39595 6.57276 37.01931 1.000 26.75476 172 SER A O 1
ATOM 1277 N N . GLN A 1 173 ? -22.72221 5.32727 35.69909 1.000 25.89786 173 GLN A N 1
ATOM 1278 C CA . GLN A 1 173 ? -23.36901 6.51749 35.17935 1.000 23.52167 173 GLN A CA 1
ATOM 1279 C C . GLN A 1 173 ? -24.73008 6.19686 34.59532 1.000 22.22078 173 GLN A C 1
ATOM 1280 O O . GLN A 1 173 ? -25.10030 5.03997 34.37910 1.000 21.68260 173 GLN A O 1
ATOM 1286 N N . LYS A 1 174 ? -25.45190 7.27104 34.33556 1.000 21.69015 174 LYS A N 1
ATOM 1287 C CA . LYS A 1 174 ? -26.74291 7.29741 33.67360 1.000 22.93854 174 LYS A CA 1
ATOM 1288 C C . LYS A 1 174 ? -26.52983 7.91465 32.29672 1.000 21.98693 174 LYS A C 1
ATOM 1289 O O . LYS A 1 174 ? -26.00863 9.02957 32.20093 1.000 22.38942 174 LYS A O 1
ATOM 1295 N N . ALA A 1 175 ? -26.92699 7.20394 31.24559 1.000 21.08986 175 ALA A N 1
ATOM 1296 C CA . ALA A 1 175 ? -26.72594 7.68218 29.87968 1.000 20.57281 175 ALA A CA 1
ATOM 1297 C C . ALA A 1 175 ? -27.71709 6.98255 28.95556 1.000 20.90198 175 ALA A C 1
ATOM 1298 O O . ALA A 1 175 ? -28.45224 6.08859 29.37740 1.000 22.54841 175 ALA A O 1
ATOM 1300 N N . ASP A 1 176 ? -27.74105 7.40981 27.68465 1.000 20.67437 176 ASP A N 1
ATOM 1301 C CA . ASP A 1 176 ? -28.44422 6.62014 26.66751 1.000 21.06289 176 ASP A CA 1
ATOM 1302 C C . ASP A 1 176 ? -27.84647 5.22506 26.55621 1.000 21.93420 176 ASP A C 1
ATOM 1303 O O . ASP A 1 176 ? -28.54265 4.27826 26.19903 1.000 23.52664 176 ASP A O 1
ATOM 1308 N N . GLY A 1 177 ? -26.54249 5.10377 26.79715 1.000 19.21261 177 GLY A N 1
ATOM 1309 C CA . GLY A 1 177 ? -25.86872 3.83168 26.64487 1.000 18.65393 177 GLY A CA 1
ATOM 1310 C C . GLY A 1 177 ? -24.37469 4.01942 26.59187 1.000 17.48442 177 GLY A C 1
ATOM 1311 O O . GLY A 1 177 ? -23.83150 5.00321 27.11806 1.000 17.16158 177 GLY A O 1
ATOM 1312 N N . LEU A 1 178 ? -23.71588 3.07043 25.94266 1.000 17.05653 178 LEU A N 1
ATOM 1313 C CA . LEU A 1 178 ? -22.26288 3.05618 25.90362 1.000 16.17090 178 LEU A CA 1
ATOM 1314 C C . LEU A 1 178 ? -21.81303 2.44036 24.59248 1.000 15.89285 178 LEU A C 1
ATOM 1315 O O . LEU A 1 178 ? -22.26824 1.35052 24.24327 1.000 16.42560 178 LEU A O 1
ATOM 1320 N N . ILE A 1 179 ? -20.92192 3.12635 23.87460 1.000 15.25064 179 ILE A N 1
ATOM 1321 C CA . ILE A 1 179 ? -20.32005 2.57548 22.66647 1.000 15.07242 179 ILE A CA 1
ATOM 1322 C C . ILE A 1 179 ? -18.89613 2.12516 22.97134 1.000 15.01052 179 ILE A C 1
ATOM 1323 O O . ILE A 1 179 ? -18.07297 2.90891 23.45648 1.000 14.21984 179 ILE A O 1
ATOM 1328 N N . VAL A 1 180 ? -18.59636 0.86817 22.67808 1.000 14.95126 180 VAL A N 1
ATOM 1329 C CA . VAL A 1 180 ? -17.23545 0.34990 22.78294 1.000 14.81932 180 VAL A CA 1
ATOM 1330 C C . VAL A 1 180 ? -16.77154 0.06710 21.36587 1.000 15.14504 180 VAL A C 1
ATOM 1331 O O . VAL A 1 180 ? -17.38271 -0.76165 20.67771 1.000 15.47272 180 VAL A O 1
ATOM 1335 N N . ALA A 1 181 ? -15.70743 0.75400 20.91498 1.000 14.47190 181 ALA A N 1
ATOM 1336 C CA . ALA A 1 181 ? -15.29848 0.69021 19.50896 1.000 14.63036 181 ALA A CA 1
ATOM 1337 C C . ALA A 1 181 ? -13.82855 0.32499 19.30384 1.000 14.76456 181 ALA A C 1
ATOM 1338 O O . ALA A 1 181 ? -12.94345 0.76968 20.04491 1.000 14.69282 181 ALA A O 1
ATOM 1340 N N . THR A 1 182 ? -13.59372 -0.47284 18.26367 1.000 15.35048 182 THR A N 1
ATOM 1341 C CA . THR A 1 182 ? -12.27979 -0.74197 17.69159 1.000 15.72331 182 THR A CA 1
ATOM 1342 C C . THR A 1 182 ? -11.78359 0.47610 16.91982 1.000 15.40806 182 THR A C 1
ATOM 1343 O O . THR A 1 182 ? -12.55643 1.39630 16.64003 1.000 15.04420 182 THR A O 1
ATOM 1347 N N . PRO A 1 183 ? -10.50359 0.49395 16.51379 1.000 15.76549 183 PRO A N 1
ATOM 1348 C CA . PRO A 1 183 ? -10.07042 1.56106 15.59800 1.000 15.75581 183 PRO A CA 1
ATOM 1349 C C . PRO A 1 183 ? -10.91045 1.60647 14.34303 1.000 16.06772 183 PRO A C 1
ATOM 1350 O O . PRO A 1 183 ? -11.23626 2.70362 13.87926 1.000 15.90804 183 PRO A O 1
ATOM 1354 N N . THR A 1 184 ? -11.32267 0.44565 13.81480 1.000 16.70282 184 THR A N 1
ATOM 1355 C CA . THR A 1 184 ? -12.20870 0.44505 12.65383 1.000 17.23022 184 THR A CA 1
ATOM 1356 C C . THR A 1 184 ? -13.52356 1.16922 12.96201 1.000 16.74607 184 THR A C 1
ATOM 1357 O O . THR A 1 184 ? -13.98943 1.99847 12.17219 1.000 16.97150 184 THR A O 1
ATOM 1361 N N . GLY A 1 185 ? -14.14359 0.85410 14.10096 1.000 16.28615 185 GLY A N 1
ATOM 1362 C CA . GLY A 1 185 ? -15.41847 1.45326 14.45011 1.000 16.03986 185 GLY A CA 1
ATOM 1363 C C . GLY A 1 185 ? -15.35320 2.87315 14.96740 1.000 15.38345 185 GLY A C 1
ATOM 1364 O O . GLY A 1 185 ? -16.39908 3.50331 15.10956 1.000 15.40183 185 GLY A O 1
ATOM 1365 N N . SER A 1 186 ? -14.14510 3.38988 15.20948 1.000 15.03618 186 SER A N 1
ATOM 1366 C CA . SER A 1 186 ? -13.97084 4.72273 15.77974 1.000 14.61917 186 SER A CA 1
ATOM 1367 C C . SER A 1 186 ? -14.51567 5.81402 14.86598 1.000 15.31626 186 SER A C 1
ATOM 1368 O O . SER A 1 186 ? -14.89146 6.88699 15.34421 1.000 14.92414 186 SER A O 1
ATOM 1371 N N . THR A 1 187 ? -14.57075 5.56329 13.55593 1.000 15.98853 187 THR A N 1
ATOM 1372 C CA . THR A 1 187 ? -15.13960 6.52259 12.62414 1.000 16.35640 187 THR A CA 1
ATOM 1373 C C . THR A 1 187 ? -16.64364 6.31090 12.40413 1.000 16.83980 187 THR A C 1
ATOM 1374 O O . THR A 1 187 ? -17.24653 7.03317 11.61630 1.000 17.64248 187 THR A O 1
ATOM 1378 N N . ALA A 1 188 ? -17.27380 5.35888 13.08496 1.000 16.58107 188 ALA A N 1
ATOM 1379 C CA . ALA A 1 188 ? -18.70884 5.13718 12.87395 1.000 18.40152 188 ALA A CA 1
ATOM 1380 C C . ALA A 1 188 ? -19.58770 5.75312 13.98610 1.000 17.01585 188 ALA A C 1
ATOM 1381 O O . ALA A 1 188 ? -19.57448 6.97207 14.18135 1.000 17.00047 188 ALA A O 1
ATOM 1383 N N . TYR A 1 189 ? -20.36383 4.93911 14.70695 1.000 18.12711 189 TYR A N 1
ATOM 1384 C CA . TYR A 1 189 ? -21.24671 5.45106 15.76408 1.000 17.21468 189 TYR A CA 1
ATOM 1385 C C . TYR A 1 189 ? -20.47054 6.25270 16.81422 1.000 16.52959 189 TYR A C 1
ATOM 1386 O O . TYR A 1 189 ? -20.91033 7.32569 17.23945 1.000 17.50920 189 TYR A O 1
ATOM 1395 N N . ALA A 1 190 ? -19.30262 5.75741 17.22009 1.000 16.44268 190 ALA A N 1
ATOM 1396 C CA . ALA A 1 190 ? -18.47947 6.45506 18.20221 1.000 14.78386 190 ALA A CA 1
ATOM 1397 C C . ALA A 1 190 ? -18.13022 7.88608 17.75749 1.000 16.76884 190 ALA A C 1
ATOM 1398 O O . ALA A 1 190 ? -18.12703 8.81492 18.57568 1.000 15.53233 190 ALA A O 1
ATOM 1400 N N . LEU A 1 191 ? -17.86322 8.08830 16.46053 1.000 15.37262 191 LEU A N 1
ATOM 1401 C CA . LEU A 1 191 ? -17.52699 9.42034 15.96679 1.000 15.82809 191 LEU A CA 1
ATOM 1402 C C . LEU A 1 191 ? -18.71581 10.37453 16.06602 1.000 16.77490 191 LEU A C 1
ATOM 1403 O O . LEU A 1 191 ? -18.55359 11.53543 16.45525 1.000 17.58933 191 LEU A O 1
ATOM 1408 N N . SER A 1 192 ? -19.90891 9.89682 15.70395 1.000 17.13115 192 SER A N 1
ATOM 1409 C CA . SER A 1 192 ? -21.13276 10.67902 15.82514 1.000 19.15967 192 SER A CA 1
ATOM 1410 C C . SER A 1 192 ? -21.46366 11.00379 17.27622 1.000 19.75349 192 SER A C 1
ATOM 1411 O O . SER A 1 192 ? -22.11347 12.01085 17.54544 1.000 20.87621 192 SER A O 1
ATOM 1414 N N . ALA A 1 193 ? -21.03379 10.16752 18.21803 1.000 18.42939 193 ALA A N 1
ATOM 1415 C CA . ALA A 1 193 ? -21.25771 10.41327 19.63509 1.000 18.13886 193 ALA A CA 1
ATOM 1416 C C . ALA A 1 193 ? -20.17754 11.28895 20.25524 1.000 19.42739 193 ALA A C 1
ATOM 1417 O O . ALA A 1 193 ? -20.16847 11.45370 21.47427 1.000 17.89141 193 ALA A O 1
ATOM 1419 N N . GLY A 1 194 ? -19.26446 11.83895 19.45033 1.000 17.17368 194 GLY A N 1
ATOM 1420 C CA . GLY A 1 194 ? -18.20429 12.68165 19.96847 1.000 16.36934 194 GLY A CA 1
ATOM 1421 C C . GLY A 1 194 ? -16.86440 12.01335 20.23330 1.000 15.54770 194 GLY A C 1
ATOM 1422 O O . GLY A 1 194 ? -15.97427 12.65707 20.79441 1.000 15.65958 194 GLY A O 1
ATOM 1423 N N . GLY A 1 195 ? -16.69864 10.73939 19.88704 1.000 15.25574 195 GLY A N 1
ATOM 1424 C CA . GLY A 1 195 ? -15.43176 10.06712 20.06787 1.000 14.41375 195 GLY A CA 1
ATOM 1425 C C . GLY A 1 195 ? -14.31769 10.58911 19.16194 1.000 14.65933 195 GLY A C 1
ATOM 1426 O O . GLY A 1 195 ? -14.55659 11.28335 18.16509 1.000 15.20056 195 GLY A O 1
ATOM 1427 N N . PRO A 1 196 ? -13.07775 10.22282 19.47284 1.000 14.45233 196 PRO A N 1
ATOM 1428 C CA . PRO A 1 196 ? -11.95571 10.54379 18.58887 1.000 14.81463 196 PRO A CA 1
ATOM 1429 C C . PRO A 1 196 ? -11.77293 9.50098 17.49166 1.000 15.24938 196 PRO A C 1
ATOM 1430 O O . PRO A 1 196 ? -12.22314 8.35104 17.59343 1.000 14.32933 196 PRO A O 1
ATOM 1434 N N . ILE A 1 197 ? -11.07188 9.91407 16.43972 1.000 15.25050 197 ILE A N 1
ATOM 1435 C CA . ILE A 1 197 ? -10.62108 8.96619 15.42952 1.000 15.39088 197 ILE A CA 1
ATOM 1436 C C . ILE A 1 197 ? -9.41321 8.21186 15.98133 1.000 15.30138 197 ILE A C 1
ATOM 1437 O O . ILE A 1 197 ? -8.53108 8.80958 16.60143 1.000 15.52799 197 ILE A O 1
ATOM 1442 N N . MET A 1 198 ? -9.39145 6.89690 15.80206 1.000 15.17684 198 MET A N 1
ATOM 1443 C CA . MET A 1 198 ? -8.22759 6.07562 16.11687 1.000 15.74692 198 MET A CA 1
ATOM 1444 C C . MET A 1 198 ? -7.68073 5.45878 14.84173 1.000 16.73119 198 MET A C 1
ATOM 1445 O O . MET A 1 198 ? -8.37689 4.69804 14.16459 1.000 16.14268 198 MET A O 1
ATOM 1450 N N . HIS A 1 199 ? -6.43368 5.79161 14.54376 1.000 16.76075 199 HIS A N 1
ATOM 1451 C CA . HIS A 1 199 ? -5.73781 5.23572 13.40163 1.000 17.62409 199 HIS A CA 1
ATOM 1452 C C . HIS A 1 199 ? -5.79509 3.70472 13.43432 1.000 21.35356 199 HIS A C 1
ATOM 1453 O O . HIS A 1 199 ? -5.62617 3.10348 14.50219 1.000 20.40832 199 HIS A O 1
ATOM 1460 N N . PRO A 1 200 ? -6.03024 3.04400 12.29119 1.000 19.75520 200 PRO A N 1
ATOM 1461 C CA . PRO A 1 200 ? -6.17551 1.57302 12.29990 1.000 22.71645 200 PRO A CA 1
ATOM 1462 C C . PRO A 1 200 ? -4.97463 0.81769 12.84871 1.000 22.94315 200 PRO A C 1
ATOM 1463 O O . PRO A 1 200 ? -5.15082 -0.31436 13.29449 1.000 26.37569 200 PRO A O 1
ATOM 1467 N N . LYS A 1 201 ? -3.79253 1.35850 12.73079 1.000 24.48803 201 LYS A N 1
ATOM 1468 C CA A LYS A 1 201 ? -2.64463 0.72417 13.36363 0.500 24.58242 201 LYS A CA 1
ATOM 1469 C CA B LYS A 1 201 ? -2.66164 0.70817 13.34763 0.500 25.21958 201 LYS A CA 1
ATOM 1470 C C . LYS A 1 201 ? -2.51859 0.71581 14.98863 1.000 25.75337 201 LYS A C 1
ATOM 1471 O O . LYS A 1 201 ? -1.73168 0.10252 15.73948 1.000 27.04326 201 LYS A O 1
ATOM 1482 N N . LEU A 1 202 ? -3.41843 1.52287 15.53282 1.000 21.76006 202 LEU A N 1
ATOM 1483 C CA . LEU A 1 202 ? -3.36037 1.67656 16.97184 1.000 19.19315 202 LEU A CA 1
ATOM 1484 C C . LEU A 1 202 ? -3.98457 0.46554 17.65861 1.000 20.77302 202 LEU A C 1
ATOM 1485 O O . LEU A 1 202 ? -5.07366 0.02581 17.28555 1.000 21.25382 202 LEU A O 1
ATOM 1490 N N . ASP A 1 203 ? -3.26465 -0.10879 18.62448 1.000 19.43672 203 ASP A N 1
ATOM 1491 C CA . ASP A 1 203 ? -3.78483 -1.21986 19.42927 1.000 19.59694 203 ASP A CA 1
ATOM 1492 C C . ASP A 1 203 ? -4.52369 -0.64297 20.63840 1.000 18.69688 203 ASP A C 1
ATOM 1493 O O . ASP A 1 203 ? -4.01065 -0.58429 21.75140 1.000 19.13958 203 ASP A O 1
ATOM 1498 N N . ALA A 1 204 ? -5.76062 -0.20770 20.40452 1.000 17.60256 204 ALA A N 1
ATOM 1499 C CA . ALA A 1 204 ? -6.52346 0.49923 21.42569 1.000 16.82071 204 ALA A CA 1
ATOM 1500 C C . ALA A 1 204 ? -8.01350 0.30655 21.18869 1.000 16.09705 204 ALA A C 1
ATOM 1501 O O . ALA A 1 204 ? -8.45360 -0.03615 20.08663 1.000 16.07012 204 ALA A O 1
ATOM 1503 N N . ILE A 1 205 ? -8.77544 0.50747 22.26375 1.000 15.72006 205 ILE A N 1
ATOM 1504 C CA . ILE A 1 205 ? -10.23045 0.44073 22.27577 1.000 15.19798 205 ILE A CA 1
ATOM 1505 C C . ILE A 1 205 ? -10.73720 1.74370 22.88205 1.000 14.64738 205 ILE A C 1
ATOM 1506 O O . ILE A 1 205 ? -10.15308 2.25540 23.84914 1.000 14.74547 205 ILE A O 1
ATOM 1511 N N . VAL A 1 206 ? -11.81111 2.29101 22.31219 1.000 14.10858 206 VAL A N 1
ATOM 1512 C CA . VAL A 1 206 ? -12.37588 3.53301 22.80646 1.000 13.75096 206 VAL A CA 1
ATOM 1513 C C . VAL A 1 206 ? -13.75891 3.26014 23.39144 1.000 14.46602 206 VAL A C 1
ATOM 1514 O O . VAL A 1 206 ? -14.54207 2.47039 22.85530 1.000 14.42612 206 VAL A O 1
ATOM 1518 N N . ILE A 1 207 ? -14.03376 3.91197 24.50858 1.000 16.58969 207 ILE A N 1
ATOM 1519 C CA . ILE A 1 207 ? -15.24877 3.75703 25.29258 1.000 15.87797 207 ILE A CA 1
ATOM 1520 C C . ILE A 1 207 ? -15.94353 5.11015 25.28787 1.000 15.14661 207 ILE A C 1
ATOM 1521 O O . ILE A 1 207 ? -15.42033 6.08695 25.83306 1.000 15.00126 207 ILE A O 1
ATOM 1526 N N . VAL A 1 208 ? -17.10853 5.17749 24.66492 1.000 14.19000 208 VAL A N 1
ATOM 1527 C CA . VAL A 1 208 ? -17.77930 6.44966 24.43619 1.000 13.99708 208 VAL A CA 1
ATOM 1528 C C . VAL A 1 208 ? -19.15429 6.43078 25.08822 1.000 15.62948 208 VAL A C 1
ATOM 1529 O O . VAL A 1 208 ? -20.06242 5.77305 24.57111 1.000 16.57151 208 VAL A O 1
ATOM 1533 N N . PRO A 1 209 ? -19.36213 7.13059 26.20237 1.000 17.08945 209 PRO A N 1
ATOM 1534 C CA . PRO A 1 209 ? -20.72310 7.25473 26.74143 1.000 16.60436 209 PRO A CA 1
ATOM 1535 C C . PRO A 1 209 ? -21.63400 7.95909 25.75360 1.000 16.80463 209 PRO A C 1
ATOM 1536 O O . PRO A 1 209 ? -21.24184 8.91916 25.09679 1.000 18.68930 209 PRO A O 1
ATOM 1540 N N . MET A 1 210 ? -22.85109 7.45834 25.64053 1.000 16.46364 210 MET A N 1
ATOM 1541 C CA . MET A 1 210 ? -23.84002 7.99970 24.72667 1.000 17.13278 210 MET A CA 1
ATOM 1542 C C . MET A 1 210 ? -24.69481 9.00371 25.47289 1.000 19.94365 210 MET A C 1
ATOM 1543 O O . MET A 1 210 ? -25.50286 8.62168 26.32884 1.000 19.74216 210 MET A O 1
ATOM 1548 N N . TYR A 1 211 ? -24.53159 10.28175 25.11215 1.000 20.71046 211 TYR A N 1
ATOM 1549 C CA . TYR A 1 211 ? -25.18136 11.45475 25.69640 1.000 21.02068 211 TYR A CA 1
ATOM 1550 C C . TYR A 1 211 ? -25.35536 11.25747 27.20137 1.000 20.18821 211 TYR A C 1
ATOM 1551 O O . TYR A 1 211 ? -26.47437 11.10457 27.70937 1.000 20.79033 211 TYR A O 1
ATOM 1560 N N . PRO A 1 212 ? -24.25335 11.20412 27.93433 1.000 21.31681 212 PRO A N 1
ATOM 1561 C CA . PRO A 1 212 ? -24.34236 10.95085 29.36928 1.000 20.00340 212 PRO A CA 1
ATOM 1562 C C . PRO A 1 212 ? -25.01213 12.10483 30.08153 1.000 21.05882 212 PRO A C 1
ATOM 1563 O O . PRO A 1 212 ? -24.88393 13.26788 29.69677 1.000 22.20066 212 PRO A O 1
ATOM 1567 N N . HIS A 1 213 ? -25.75817 11.75075 31.12348 1.000 21.70582 213 HIS A N 1
ATOM 1568 C CA . HIS A 1 213 ? -26.33896 12.74267 32.01370 1.000 23.18828 213 HIS A CA 1
ATOM 1569 C C . HIS A 1 213 ? -25.26480 13.57033 32.71684 1.000 23.27597 213 HIS A C 1
ATOM 1570 O O . HIS A 1 213 ? -25.44657 14.76732 32.95109 1.000 24.43692 213 HIS A O 1
ATOM 1577 N N . MET A 1 214 ? -24.14990 12.94506 33.07868 1.000 22.50047 214 MET A N 1
ATOM 1578 C CA . MET A 1 214 ? -23.03675 13.64973 33.70580 1.000 24.55429 214 MET A CA 1
ATOM 1579 C C . MET A 1 214 ? -22.22966 14.34480 32.61892 1.000 22.86774 214 MET A C 1
ATOM 1580 O O . MET A 1 214 ? -21.61480 13.67686 31.78576 1.000 21.37507 214 MET A O 1
ATOM 1585 N N . LEU A 1 215 ? -22.22241 15.68180 32.63019 1.000 24.70302 215 LEU A N 1
ATOM 1586 C CA . LEU A 1 215 ? -21.57331 16.43090 31.55632 1.000 24.50122 215 LEU A CA 1
ATOM 1587 C C . LEU A 1 215 ? -20.06534 16.25063 31.56125 1.000 23.54138 215 LEU A C 1
ATOM 1588 O O . LEU A 1 215 ? -19.43834 16.36973 30.50726 1.000 27.57094 215 LEU A O 1
ATOM 1593 N N . SER A 1 216 ? -19.47137 15.91629 32.70216 1.000 26.95953 216 SER A N 1
ATOM 1594 C CA . SER A 1 216 ? -18.02941 15.67801 32.76908 1.000 27.25929 216 SER A CA 1
ATOM 1595 C C . SER A 1 216 ? -17.63167 14.29504 32.28379 1.000 24.41646 216 SER A C 1
ATOM 1596 O O . SER A 1 216 ? -16.44073 13.98983 32.23069 1.000 27.90546 216 SER A O 1
ATOM 1599 N N . SER A 1 217 ? -18.58784 13.44328 31.95664 1.000 23.92129 217 SER A N 1
ATOM 1600 C CA . SER A 1 217 ? -18.25809 12.16234 31.35337 1.000 24.51389 217 SER A CA 1
ATOM 1601 C C . SER A 1 217 ? -17.56508 12.41249 30.01840 1.000 26.19593 217 SER A C 1
ATOM 1602 O O . SER A 1 217 ? -17.88292 13.38269 29.32061 1.000 28.72980 217 SER A O 1
ATOM 1605 N N . ARG A 1 218 ? -16.57423 11.58437 29.68721 1.000 22.82956 218 ARG A N 1
ATOM 1606 C CA . ARG A 1 218 ? -15.82523 11.79349 28.45323 1.000 18.49067 218 ARG A CA 1
ATOM 1607 C C . ARG A 1 218 ? -15.34649 10.45751 27.93595 1.000 15.81367 218 ARG A C 1
ATOM 1608 O O . ARG A 1 218 ? -15.14363 9.53831 28.72275 1.000 17.44518 218 ARG A O 1
ATOM 1616 N N . PRO A 1 219 ? -15.12654 10.32473 26.63391 1.000 16.44808 219 PRO A N 1
ATOM 1617 C CA . PRO A 1 219 ? -14.53178 9.08673 26.11464 1.000 15.13906 219 PRO A CA 1
ATOM 1618 C C . PRO A 1 219 ? -13.19682 8.75435 26.78054 1.000 14.63144 219 PRO A C 1
ATOM 1619 O O . PRO A 1 219 ? -12.42665 9.63713 27.16770 1.000 15.13662 219 PRO A O 1
ATOM 1623 N N . ILE A 1 220 ? -12.94405 7.46227 26.95727 1.000 14.46765 220 ILE A N 1
ATOM 1624 C CA . ILE A 1 220 ? -11.64413 6.99694 27.42214 1.000 15.93645 220 ILE A CA 1
ATOM 1625 C C . ILE A 1 220 ? -11.09733 6.01105 26.39993 1.000 14.56623 220 ILE A C 1
ATOM 1626 O O . ILE A 1 220 ? -11.81850 5.14328 25.90077 1.000 14.46963 220 ILE A O 1
ATOM 1631 N N . VAL A 1 221 ? -9.82131 6.16988 26.07993 1.000 14.89159 221 VAL A N 1
ATOM 1632 C CA . VAL A 1 221 ? -9.10350 5.23692 25.22872 1.000 14.93954 221 VAL A CA 1
ATOM 1633 C C . VAL A 1 221 ? -8.21664 4.37358 26.11452 1.000 15.70710 221 VAL A C 1
ATOM 1634 O O . VAL A 1 221 ? -7.39252 4.88928 26.88860 1.000 16.38763 221 VAL A O 1
ATOM 1638 N N . VAL A 1 222 ? -8.34488 3.06664 25.96026 1.000 15.82875 222 VAL A N 1
ATOM 1639 C CA . VAL A 1 222 ? -7.58103 2.10834 26.74104 1.000 16.78848 222 VAL A CA 1
ATOM 1640 C C . VAL A 1 222 ? -6.78822 1.20139 25.80484 1.000 17.24336 222 VAL A C 1
ATOM 1641 O O . VAL A 1 222 ? -7.08027 1.08768 24.61482 1.000 16.75276 222 VAL A O 1
ATOM 1645 N N . ASP A 1 223 ? -5.76132 0.56509 26.36768 1.000 18.40595 223 ASP A N 1
ATOM 1646 C CA . ASP A 1 223 ? -4.97052 -0.41391 25.63446 1.000 21.05057 223 ASP A CA 1
ATOM 1647 C C . ASP A 1 223 ? -5.86273 -1.50663 25.05226 1.000 18.99426 223 ASP A C 1
ATOM 1648 O O . ASP A 1 223 ? -6.81780 -1.95858 25.68520 1.000 18.85349 223 ASP A O 1
ATOM 1653 N N . GLY A 1 224 ? -5.52684 -1.93644 23.83517 1.000 20.84452 224 GLY A N 1
ATOM 1654 C CA . GLY A 1 224 ? -6.31404 -2.91515 23.10899 1.000 19.18650 224 GLY A CA 1
ATOM 1655 C C . GLY A 1 224 ? -6.37127 -4.29927 23.73071 1.000 22.21550 224 GLY A C 1
ATOM 1656 O O . GLY A 1 224 ? -7.23843 -5.09403 23.36357 1.000 23.76209 224 GLY A O 1
ATOM 1657 N N . ASN A 1 225 ? -5.48031 -4.61762 24.65662 1.000 23.13717 225 ASN A N 1
ATOM 1658 C CA . ASN A 1 225 ? -5.55053 -5.91574 25.30436 1.000 24.80664 225 ASN A CA 1
ATOM 1659 C C . ASN A 1 225 ? -6.34749 -5.87886 26.60139 1.000 24.16144 225 ASN A C 1
ATOM 1660 O O . ASN A 1 225 ? -6.31564 -6.85102 27.35719 1.000 24.07546 225 ASN A O 1
ATOM 1665 N N . SER A 1 226 ? -7.05328 -4.78378 26.86463 1.000 22.16729 226 SER A N 1
ATOM 1666 C CA . SER A 1 226 ? -7.83622 -4.61889 28.07668 1.000 22.52396 226 SER A CA 1
ATOM 1667 C C . SER A 1 226 ? -9.13037 -5.41663 27.99855 1.000 25.62324 226 SER A C 1
ATOM 1668 O O . SER A 1 226 ? -9.73742 -5.55331 26.93254 1.000 24.15738 226 SER A O 1
ATOM 1671 N N . GLU A 1 227 ? -9.58642 -5.89979 29.14947 1.000 22.90759 227 GLU A N 1
ATOM 1672 C CA . GLU A 1 227 ? -10.87954 -6.56757 29.23936 1.000 23.03666 227 GLU A CA 1
ATOM 1673 C C . GLU A 1 227 ? -11.88735 -5.63252 29.89858 1.000 22.94619 227 GLU A C 1
ATOM 1674 O O . GLU A 1 227 ? -11.69225 -5.19679 31.03566 1.000 24.94125 227 GLU A O 1
ATOM 1680 N N . LEU A 1 228 ? -12.96632 -5.34118 29.19867 1.000 22.93618 228 LEU A N 1
ATOM 1681 C CA . LEU A 1 228 ? -13.99014 -4.44710 29.70488 1.000 22.15758 228 LEU A CA 1
ATOM 1682 C C . LEU A 1 228 ? -15.16728 -5.25899 30.23674 1.000 24.48012 228 LEU A C 1
ATOM 1683 O O . LEU A 1 228 ? -15.49449 -6.33183 29.71853 1.000 21.93060 228 LEU A O 1
ATOM 1688 N N . LYS A 1 229 ? -15.76216 -4.73110 31.28586 1.000 22.84238 229 LYS A N 1
ATOM 1689 C CA . LYS A 1 229 ? -16.89724 -5.29604 32.02078 1.000 23.88027 229 LYS A CA 1
ATOM 1690 C C . LYS A 1 229 ? -17.98003 -4.16489 32.22504 1.000 23.96480 229 LYS A C 1
ATOM 1691 O O . LYS A 1 229 ? -17.72884 -3.20806 32.85823 1.000 22.71882 229 LYS A O 1
ATOM 1702 N N . ILE A 1 230 ? -19.15708 -4.34756 31.67403 1.000 20.83117 230 ILE A N 1
ATOM 1703 C CA . ILE A 1 230 ? -20.24690 -3.41741 31.89425 1.000 20.52593 230 ILE A CA 1
ATOM 1704 C C . ILE A 1 230 ? -21.28801 -4.15139 32.71013 1.000 21.93045 230 ILE A C 1
ATOM 1705 O O . ILE A 1 230 ? -21.79221 -5.18821 32.27193 1.000 22.72733 230 ILE A O 1
ATOM 1710 N N . VAL A 1 231 ? -21.64489 -3.61656 33.86625 1.000 22.41540 231 VAL A N 1
ATOM 1711 C CA . VAL A 1 231 ? -22.69397 -4.22053 34.68615 1.000 23.90815 231 VAL A CA 1
ATOM 1712 C C . VAL A 1 231 ? -23.97583 -3.40227 34.53435 1.000 23.82738 231 VAL A C 1
ATOM 1713 O O . VAL A 1 231 ? -24.01761 -2.22234 34.89659 1.000 23.31886 231 VAL A O 1
ATOM 1717 N N . VAL A 1 232 ? -25.01796 -4.02897 33.98425 1.000 24.54063 232 VAL A N 1
ATOM 1718 C CA . VAL A 1 232 ? -26.32484 -3.38771 33.90341 1.000 24.91651 232 VAL A CA 1
ATOM 1719 C C . VAL A 1 232 ? -26.89079 -3.27490 35.30745 1.000 26.22348 232 VAL A C 1
ATOM 1720 O O . VAL A 1 232 ? -26.99595 -4.27302 36.02625 1.000 27.58211 232 VAL A O 1
ATOM 1724 N N . SER A 1 233 ? -27.26356 -2.06591 35.70171 1.000 26.02028 233 SER A N 1
ATOM 1725 C CA . SER A 1 233 ? -27.73448 -1.83610 37.05877 1.000 27.33329 233 SER A CA 1
ATOM 1726 C C . SER A 1 233 ? -28.86664 -2.80097 37.40360 1.000 29.83145 233 SER A C 1
ATOM 1727 O O . SER A 1 233 ? -29.80569 -2.95663 36.60859 1.000 29.52449 233 SER A O 1
ATOM 1730 N N . PRO A 1 234 ? -28.80774 -3.47221 38.55846 1.000 31.21763 234 PRO A N 1
ATOM 1731 C CA . PRO A 1 234 ? -29.91689 -4.35109 38.96531 1.000 32.64533 234 PRO A CA 1
ATOM 1732 C C . PRO A 1 234 ? -31.18974 -3.59093 39.29950 1.000 33.65983 234 PRO A C 1
ATOM 1733 O O . PRO A 1 234 ? -32.21285 -4.21980 39.58440 1.000 35.49725 234 PRO A O 1
ATOM 1737 N N . ASN A 1 235 ? -31.15550 -2.26593 39.29377 1.000 32.95050 235 ASN A N 1
ATOM 1738 C CA . ASN A 1 235 ? -32.32934 -1.45678 39.56796 1.000 37.29687 235 ASN A CA 1
ATOM 1739 C C . ASN A 1 235 ? -33.02529 -0.96939 38.30308 1.000 36.35909 235 ASN A C 1
ATOM 1740 O O . ASN A 1 235 ? -33.99615 -0.21524 38.40326 1.000 38.48272 235 ASN A O 1
ATOM 1745 N N . MET A 1 236 ? -32.57340 -1.39323 37.11998 1.000 35.67893 236 MET A N 1
ATOM 1746 C CA . MET A 1 236 ? -33.29837 -1.06385 35.89707 1.000 39.65897 236 MET A CA 1
ATOM 1747 C C . MET A 1 236 ? -34.66249 -1.72860 35.85397 1.000 38.59937 236 MET A C 1
ATOM 1748 O O . MET A 1 236 ? -34.82969 -2.86965 36.27174 1.000 38.33943 236 MET A O 1
ATOM 1753 N N . GLN A 1 237 ? -35.63038 -1.01231 35.30414 1.000 41.90067 237 GLN A N 1
ATOM 1754 C CA . GLN A 1 237 ? -36.96248 -1.54302 35.07707 1.000 46.61498 237 GLN A CA 1
ATOM 1755 C C . GLN A 1 237 ? -37.22058 -1.86968 33.61201 1.000 44.39410 237 GLN A C 1
ATOM 1756 O O . GLN A 1 237 ? -38.32466 -2.28641 33.26595 1.000 49.55161 237 GLN A O 1
ATOM 1762 N N . ILE A 1 238 ? -36.22957 -1.70168 32.74702 1.000 43.15011 238 ILE A N 1
ATOM 1763 C CA . ILE A 1 238 ? -36.33868 -2.11638 31.35893 1.000 45.77260 238 ILE A CA 1
ATOM 1764 C C . ILE A 1 238 ? -35.15885 -3.01653 31.03072 1.000 39.37612 238 ILE A C 1
ATOM 1765 O O . ILE A 1 238 ? -34.12383 -2.99385 31.69270 1.000 38.56613 238 ILE A O 1
ATOM 1770 N N . TYR A 1 239 ? -35.34303 -3.83628 30.00556 1.000 37.87225 239 TYR A N 1
ATOM 1771 C CA . TYR A 1 239 ? -34.27619 -4.68438 29.50936 1.000 38.98697 239 TYR A CA 1
ATOM 1772 C C . TYR A 1 239 ? -33.51008 -3.92030 28.44249 1.000 37.86965 239 TYR A C 1
ATOM 1773 O O . TYR A 1 239 ? -34.06107 -3.67798 27.35956 1.000 34.74704 239 TYR A O 1
ATOM 1782 N N . PRO A 1 240 ? -32.26600 -3.52658 28.69154 1.000 33.75296 240 PRO A N 1
ATOM 1783 C CA . PRO A 1 240 ? -31.46092 -2.90451 27.64165 1.000 33.22167 240 PRO A CA 1
ATOM 1784 C C . PRO A 1 240 ? -31.06013 -3.92637 26.59543 1.000 29.91961 240 PRO A C 1
ATOM 1785 O O . PRO A 1 240 ? -31.24035 -5.13837 26.74919 1.000 28.95914 240 PRO A O 1
ATOM 1789 N N . GLN A 1 241 ? -30.49206 -3.40225 25.51752 1.000 27.70298 241 GLN A N 1
ATOM 1790 C CA . GLN A 1 241 ? -30.01524 -4.19311 24.39535 1.000 26.00965 241 GLN A CA 1
ATOM 1791 C C . GLN A 1 241 ? -28.51621 -4.01135 24.23134 1.000 24.26429 241 GLN A C 1
ATOM 1792 O O . GLN A 1 241 ? -27.98200 -2.91549 24.44855 1.000 22.95685 241 GLN A O 1
ATOM 1798 N N . VAL A 1 242 ? -27.84542 -5.09439 23.84911 1.000 24.94808 242 VAL A N 1
ATOM 1799 C CA . VAL A 1 242 ? -26.45842 -5.04955 23.40908 1.000 23.17018 242 VAL A CA 1
ATOM 1800 C C . VAL A 1 242 ? -26.44152 -5.36626 21.92601 1.000 23.55901 242 VAL A C 1
ATOM 1801 O O . VAL A 1 242 ? -26.94172 -6.41108 21.50281 1.000 25.60828 242 VAL A O 1
ATOM 1805 N N . SER A 1 243 ? -25.84238 -4.48920 21.13918 1.000 22.59090 243 SER A N 1
ATOM 1806 C CA . SER A 1 243 ? -25.79244 -4.65692 19.69514 1.000 23.05321 243 SER A CA 1
ATOM 1807 C C . SER A 1 243 ? -24.34446 -4.69508 19.21110 1.000 21.84783 243 SER A C 1
ATOM 1808 O O . SER A 1 243 ? -23.55529 -3.79629 19.51326 1.000 20.48447 243 SER A O 1
ATOM 1811 N N . CYS A 1 244 ? -24.00667 -5.73499 18.45988 1.000 22.72581 244 CYS A N 1
ATOM 1812 C CA . CYS A 1 244 ? -22.70571 -5.86210 17.82182 1.000 22.16061 244 CYS A CA 1
ATOM 1813 C C . CYS A 1 244 ? -22.83567 -5.41978 16.36991 1.000 22.43965 244 CYS A C 1
ATOM 1814 O O . CYS A 1 244 ? -23.64079 -5.97848 15.62182 1.000 23.87985 244 CYS A O 1
ATOM 1817 N N . ASP A 1 245 ? -22.06549 -4.39684 15.99310 1.000 21.25103 245 ASP A N 1
ATOM 1818 C CA . ASP A 1 245 ? -22.07243 -3.83457 14.64721 1.000 21.51237 245 ASP A CA 1
ATOM 1819 C C . ASP A 1 245 ? -23.46836 -3.37622 14.19134 1.000 22.62789 245 ASP A C 1
ATOM 1820 O O . ASP A 1 245 ? -23.75438 -3.33792 12.98236 1.000 23.39801 245 ASP A O 1
ATOM 1825 N N . GLY A 1 246 ? -24.35227 -3.03525 15.13043 1.000 22.33414 246 GLY A N 1
ATOM 1826 C CA . GLY A 1 246 ? -25.72121 -2.67694 14.79454 1.000 23.47971 246 GLY A CA 1
ATOM 1827 C C . GLY A 1 246 ? -26.51743 -3.75565 14.09334 1.000 26.42061 246 GLY A C 1
ATOM 1828 O O . GLY A 1 246 ? -27.59039 -3.46734 13.55343 1.000 29.61148 246 GLY A O 1
ATOM 1829 N N . GLN A 1 247 ? -26.02565 -5.00174 14.08508 1.000 25.92299 247 GLN A N 1
ATOM 1830 C CA . GLN A 1 247 ? -26.60187 -6.04646 13.25288 1.000 27.95908 247 GLN A CA 1
ATOM 1831 C C . GLN A 1 247 ? -26.93208 -7.32755 14.00163 1.000 29.02739 247 GLN A C 1
ATOM 1832 O O . GLN A 1 247 ? -27.65924 -8.15431 13.45848 1.000 31.02482 247 GLN A O 1
ATOM 1838 N N . ASN A 1 248 ? -26.43008 -7.52089 15.21358 1.000 28.55994 248 ASN A N 1
ATOM 1839 C CA . ASN A 1 248 ? -26.68928 -8.72000 15.99734 1.000 29.46798 248 ASN A CA 1
ATOM 1840 C C . ASN A 1 248 ? -26.97916 -8.27224 17.42144 1.000 30.88495 248 ASN A C 1
ATOM 1841 O O . ASN A 1 248 ? -26.23300 -7.45249 17.96958 1.000 31.09552 248 ASN A O 1
ATOM 1846 N N . HIS A 1 249 ? -28.05924 -8.78117 18.00936 1.000 29.95749 249 HIS A N 1
ATOM 1847 C CA . HIS A 1 249 ? -28.63509 -8.14930 19.19050 1.000 32.41175 249 HIS A CA 1
ATOM 1848 C C . HIS A 1 249 ? -28.92525 -9.16347 20.28431 1.000 31.85512 249 HIS A C 1
ATOM 1849 O O . HIS A 1 249 ? -29.30446 -10.30335 20.00808 1.000 32.09243 249 HIS A O 1
ATOM 1856 N N . PHE A 1 250 ? -28.73714 -8.73376 21.52739 1.000 31.48108 250 PHE A N 1
ATOM 1857 C CA . PHE A 1 250 ? -29.05125 -9.53094 22.70323 1.000 32.41085 250 PHE A CA 1
ATOM 1858 C C . PHE A 1 250 ? -29.77107 -8.66102 23.72143 1.000 33.76407 250 PHE A C 1
ATOM 1859 O O . PHE A 1 250 ? -29.36185 -7.52515 23.98665 1.000 30.31163 250 PHE A O 1
ATOM 1867 N N . THR A 1 251 ? -30.83215 -9.21294 24.29835 1.000 32.86491 251 THR A N 1
ATOM 1868 C CA . THR A 1 251 ? -31.58001 -8.57302 25.36850 1.000 32.53141 251 THR A CA 1
ATOM 1869 C C . THR A 1 251 ? -30.91402 -8.85342 26.71042 1.000 35.69542 251 THR A C 1
ATOM 1870 O O . THR A 1 251 ? -30.69622 -10.01253 27.06418 1.000 38.94626 251 THR A O 1
ATOM 1874 N N . CYS A 1 252 ? -30.59681 -7.79363 27.44963 1.000 37.41632 252 CYS A N 1
ATOM 1875 C CA . CYS A 1 252 ? -30.00179 -7.88500 28.78059 1.000 36.47593 252 CYS A CA 1
ATOM 1876 C C . CYS A 1 252 ? -31.03472 -7.63904 29.87467 1.000 35.68975 252 CYS A C 1
ATOM 1877 O O . CYS A 1 252 ? -31.87356 -6.73987 29.76588 1.000 36.89685 252 CYS A O 1
ATOM 1880 N N . ALA A 1 253 ? -30.94883 -8.42027 30.92951 1.000 36.83463 253 ALA A N 1
ATOM 1881 C CA . ALA A 1 253 ? -31.71676 -8.19838 32.14058 1.000 35.81515 253 ALA A CA 1
ATOM 1882 C C . ALA A 1 253 ? -30.97157 -7.26070 33.07775 1.000 33.12992 253 ALA A C 1
ATOM 1883 O O . ALA A 1 253 ? -29.74155 -7.13191 33.00174 1.000 30.57328 253 ALA A O 1
ATOM 1885 N N . PRO A 1 254 ? -31.69342 -6.57575 33.96391 1.000 32.65118 254 PRO A N 1
ATOM 1886 C CA . PRO A 1 254 ? -31.03226 -5.86810 35.06603 1.000 31.94980 254 PRO A CA 1
ATOM 1887 C C . PRO A 1 254 ? -30.09741 -6.80642 35.81382 1.000 32.38389 254 PRO A C 1
ATOM 1888 O O . PRO A 1 254 ? -30.46061 -7.93242 36.15560 1.000 34.15556 254 PRO A O 1
ATOM 1892 N N . GLY A 1 255 ? -28.87032 -6.34469 36.04288 1.000 30.94677 255 GLY A N 1
ATOM 1893 C CA . GLY A 1 255 ? -27.88745 -7.15400 36.71069 1.000 31.42180 255 GLY A CA 1
ATOM 1894 C C . GLY A 1 255 ? -26.97462 -7.94298 35.79450 1.000 30.82147 255 GLY A C 1
ATOM 1895 O O . GLY A 1 255 ? -25.91369 -8.38127 36.24839 1.000 31.03140 255 GLY A O 1
ATOM 1896 N N . ASP A 1 256 ? -27.34769 -8.12366 34.52248 1.000 30.39841 256 ASP A N 1
ATOM 1897 C CA . ASP A 1 256 ? -26.49984 -8.84262 33.57931 1.000 30.54360 256 ASP A CA 1
ATOM 1898 C C . ASP A 1 256 ? -25.19871 -8.08281 33.34543 1.000 28.04490 256 ASP A C 1
ATOM 1899 O O . ASP A 1 256 ? -25.15248 -6.85083 33.40468 1.000 26.75391 256 ASP A O 1
ATOM 1904 N N . THR A 1 257 ? -24.13185 -8.82494 33.06625 1.000 28.06992 257 THR A N 1
ATOM 1905 C CA . THR A 1 257 ? -22.85975 -8.20610 32.70434 1.000 28.37483 257 THR A CA 1
ATOM 1906 C C . THR A 1 257 ? -22.51883 -8.46786 31.24328 1.000 26.11341 257 THR A C 1
ATOM 1907 O O . THR A 1 257 ? -22.88304 -9.49868 30.66908 1.000 30.17827 257 THR A O 1
ATOM 1911 N N . VAL A 1 258 ? -21.79568 -7.53187 30.64945 1.000 24.13811 258 VAL A N 1
ATOM 1912 C CA . VAL A 1 258 ? -21.29574 -7.67169 29.28641 1.000 25.45292 258 VAL A CA 1
ATOM 1913 C C . VAL A 1 258 ? -19.78072 -7.57097 29.34039 1.000 24.85427 258 VAL A C 1
ATOM 1914 O O . VAL A 1 258 ? -19.23652 -6.52415 29.71859 1.000 24.16023 258 VAL A O 1
ATOM 1918 N N . THR A 1 259 ? -19.10493 -8.63901 28.93716 1.000 23.73181 259 THR A N 1
ATOM 1919 C CA . THR A 1 259 ? -17.65093 -8.67827 28.91711 1.000 23.83380 259 THR A CA 1
ATOM 1920 C C . THR A 1 259 ? -17.15594 -8.53307 27.47413 1.000 24.32180 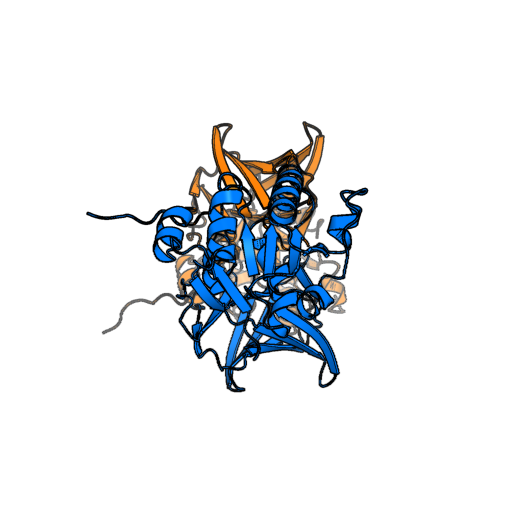259 THR A C 1
ATOM 1921 O O . THR A 1 259 ? -17.63210 -9.22980 26.57200 1.000 25.07679 259 THR A O 1
ATOM 1925 N N . ILE A 1 260 ? -16.23478 -7.59319 27.25229 1.000 22.01335 260 ILE A N 1
ATOM 1926 C CA . ILE A 1 260 ? -15.76075 -7.25801 25.91035 1.000 22.80894 260 ILE A CA 1
ATOM 1927 C C . ILE A 1 260 ? -14.23276 -7.28328 25.88731 1.000 23.94399 260 ILE A C 1
ATOM 1928 O O . ILE A 1 260 ? -13.57963 -6.69657 26.75541 1.000 22.97302 260 ILE A O 1
ATOM 1933 N N . SER A 1 261 ? -13.66791 -7.96818 24.89915 1.000 24.48881 261 SER A N 1
ATOM 1934 C CA . SER A 1 261 ? -12.22292 -8.00841 24.73311 1.000 23.65518 261 SER A CA 1
ATOM 1935 C C . SER A 1 261 ? -11.89100 -8.25117 23.26705 1.000 22.02068 261 SER A C 1
ATOM 1936 O O . SER A 1 261 ? -12.76008 -8.54485 22.44701 1.000 21.90299 261 SER A O 1
ATOM 1939 N N . LYS A 1 262 ? -10.60699 -8.14534 22.95404 1.000 22.74768 262 LYS A N 1
ATOM 1940 C CA . LYS A 1 262 ? -10.14105 -8.26315 21.58300 1.000 23.16344 262 LYS A CA 1
ATOM 1941 C C . LYS A 1 262 ? -10.09833 -9.73307 21.15670 1.000 25.45982 262 LYS A C 1
ATOM 1942 O O . LYS A 1 262 ? -9.59447 -10.60231 21.88851 1.000 25.40541 262 LYS A O 1
ATOM 1948 N N . LYS A 1 263 ? -10.59541 -10.03574 19.98665 1.000 27.23108 263 LYS A N 1
ATOM 1949 C CA . LYS A 1 263 ? -10.60267 -11.34662 19.39838 1.000 27.50917 263 LYS A CA 1
ATOM 1950 C C . LYS A 1 263 ? -9.22175 -11.73777 18.89927 1.000 28.31625 263 LYS A C 1
ATOM 1951 O O . LYS A 1 263 ? -8.61463 -11.00174 18.23240 1.000 29.01291 263 LYS A O 1
ATOM 1957 N N . PRO A 1 264 ? -8.74696 -12.93092 19.21201 1.000 33.67581 264 PRO A N 1
ATOM 1958 C CA . PRO A 1 264 ? -7.40104 -13.31206 18.73890 1.000 33.32666 264 PRO A CA 1
ATOM 1959 C C . PRO A 1 264 ? -7.24808 -13.32179 17.22989 1.000 34.86367 264 PRO A C 1
ATOM 1960 O O . PRO A 1 264 ? -6.19802 -12.91587 16.72695 1.000 34.55347 264 PRO A O 1
ATOM 1964 N N . GLN A 1 265 ? -8.21919 -13.79946 16.49682 1.000 35.07249 265 GLN A N 1
ATOM 1965 C CA . GLN A 1 265 ? -8.09524 -13.85419 15.06081 1.000 34.88627 265 GLN A CA 1
ATOM 1966 C C . GLN A 1 265 ? -8.50602 -12.55099 14.42608 1.000 33.21818 265 GLN A C 1
ATOM 1967 O O . GLN A 1 265 ? -9.60794 -12.14182 14.58120 1.000 31.24442 265 GLN A O 1
ATOM 1973 N N . LYS A 1 266 ? -7.63393 -11.97098 13.62618 1.000 30.08557 266 LYS A N 1
ATOM 1974 C CA . LYS A 1 266 ? -7.89771 -10.67581 13.02945 1.000 30.34012 266 LYS A CA 1
ATOM 1975 C C . LYS A 1 266 ? -8.41977 -10.81743 11.60043 1.000 28.90294 266 LYS A C 1
ATOM 1976 O O . LYS A 1 266 ? -8.16497 -11.80733 10.91623 1.000 30.83029 266 LYS A O 1
ATOM 1982 N N . LEU A 1 267 ? -9.15560 -9.80120 11.15566 1.000 28.69243 267 LEU A N 1
ATOM 1983 C CA . LEU A 1 267 ? -9.63963 -9.75484 9.78568 1.000 28.29214 267 LEU A CA 1
ATOM 1984 C C . LEU A 1 267 ? -8.49258 -9.36586 8.86473 1.000 28.82811 267 LEU A C 1
ATOM 1985 O O . LEU A 1 267 ? -7.72841 -8.44406 9.17090 1.000 27.74655 267 LEU A O 1
ATOM 1990 N N . ARG A 1 268 ? -8.37674 -10.06365 7.74559 1.000 30.67057 268 ARG A N 1
ATOM 1991 C CA . ARG A 1 268 ? -7.36171 -9.78263 6.73462 1.000 31.55375 268 ARG A CA 1
ATOM 1992 C C . ARG A 1 268 ? -8.02260 -8.97328 5.62280 1.000 31.33403 268 ARG A C 1
ATOM 1993 O O . ARG A 1 268 ? -8.84771 -9.49698 4.87571 1.000 32.49505 268 ARG A O 1
ATOM 1995 N N . LEU A 1 269 ? -7.67637 -7.69632 5.52505 1.000 30.04755 269 LEU A N 1
ATOM 1996 C CA . LEU A 1 269 ? -8.35822 -6.76202 4.63626 1.000 29.72040 269 LEU A CA 1
ATOM 1997 C C . LEU A 1 269 ? -7.43519 -6.40495 3.47631 1.000 34.59229 269 LEU A C 1
ATOM 1998 O O . LEU A 1 269 ? -6.34408 -5.87219 3.69339 1.000 35.86006 269 LEU A O 1
ATOM 2003 N N . ILE A 1 270 ? -7.87727 -6.68662 2.25226 1.000 32.45552 270 ILE A N 1
ATOM 2004 C CA . ILE A 1 270 ? -7.12224 -6.36151 1.04631 1.000 33.84501 270 ILE A CA 1
ATOM 2005 C C . ILE A 1 270 ? -7.64502 -5.06529 0.43158 1.000 33.23576 270 ILE A C 1
ATOM 2006 O O . ILE A 1 270 ? -8.85197 -4.78408 0.46767 1.000 32.78389 270 ILE A O 1
ATOM 2011 N N . HIS A 1 271 ? -6.73189 -4.26935 -0.12428 1.000 33.56685 271 HIS A N 1
ATOM 2012 C CA . HIS A 1 271 ? -7.03168 -3.02015 -0.80802 1.000 33.41912 271 HIS A CA 1
ATOM 2013 C C . HIS A 1 271 ? -6.24770 -2.95003 -2.11002 1.000 35.48177 271 HIS A C 1
ATOM 2014 O O . HIS A 1 271 ? -5.18582 -3.56920 -2.22618 1.000 36.53742 271 HIS A O 1
ATOM 2021 N N . PRO A 1 272 ? -6.72759 -2.18674 -3.09285 1.000 36.26458 272 PRO A N 1
ATOM 2022 C CA . PRO A 1 272 ? -5.85756 -1.83367 -4.22480 1.000 38.08990 272 PRO A CA 1
ATOM 2023 C C . PRO A 1 272 ? -4.65740 -1.04399 -3.71568 1.000 37.29010 272 PRO A C 1
ATOM 2024 O O . PRO A 1 272 ? -4.72126 -0.40319 -2.66754 1.000 35.32072 272 PRO A O 1
ATOM 2028 N N . ILE A 1 273 ? -3.55443 -1.10204 -4.44072 1.000 38.99340 273 ILE A N 1
ATOM 2029 C CA . ILE A 1 273 ? -2.32530 -0.41234 -4.08061 1.000 38.74461 273 ILE A CA 1
ATOM 2030 C C . ILE A 1 273 ? -2.47902 1.08466 -3.93730 1.000 37.72673 273 ILE A C 1
ATOM 2031 O O . ILE A 1 273 ? -1.73790 1.66038 -3.25220 1.000 36.93752 273 ILE A O 1
ATOM 2036 N N . ASP A 1 274 ? -3.43793 1.68097 -4.61715 1.000 38.02800 274 ASP A N 1
ATOM 2037 C CA . ASP A 1 274 ? -3.68967 3.11799 -4.49985 1.000 40.19938 274 ASP A CA 1
ATOM 2038 C C . ASP A 1 274 ? -4.42256 3.49086 -3.21476 1.000 40.16469 274 ASP A C 1
ATOM 2039 O O . ASP A 1 274 ? -4.79335 4.65390 -3.04051 1.000 47.11829 274 ASP A O 1
ATOM 2044 N N . HIS A 1 275 ? -4.65171 2.54472 -2.31195 1.000 39.06710 275 HIS A N 1
ATOM 2045 C CA . HIS A 1 275 ? -5.44863 2.84163 -1.13086 1.000 37.07450 275 HIS A CA 1
ATOM 2046 C C . HIS A 1 275 ? -4.68144 3.75729 -0.17370 1.000 35.13892 275 HIS A C 1
ATOM 2047 O O . HIS A 1 275 ? -3.48446 3.58803 0.06124 1.000 31.51043 275 HIS A O 1
ATOM 2054 N N . ASN A 1 276 ? -5.37424 4.74431 0.37052 1.000 32.60640 276 ASN A N 1
ATOM 2055 C CA . ASN A 1 276 ? -4.75104 5.75002 1.22271 1.000 29.27696 276 ASN A CA 1
ATOM 2056 C C . ASN A 1 276 ? -5.75394 6.13898 2.29082 1.000 27.98414 276 ASN A C 1
ATOM 2057 O O . ASN A 1 276 ? -6.77583 6.77023 1.99997 1.000 26.64926 276 ASN A O 1
ATOM 2062 N N . TYR A 1 277 ? -5.44898 5.71268 3.51372 1.000 25.38900 277 TYR A N 1
ATOM 2063 C CA . TYR A 1 277 ? -6.33592 5.91361 4.64778 1.000 23.81263 277 TYR A CA 1
ATOM 2064 C C . TYR A 1 277 ? -6.59764 7.39561 4.90309 1.000 23.54864 277 TYR A C 1
ATOM 2065 O O . TYR A 1 277 ? -7.73456 7.79276 5.17120 1.000 22.96153 277 TYR A O 1
ATOM 2074 N N . TYR A 1 278 ? -5.55849 8.23143 4.82224 1.000 24.18804 278 TYR A N 1
ATOM 2075 C CA . TYR A 1 278 ? -5.76123 9.65042 5.08053 1.000 24.19852 278 TYR A CA 1
ATOM 2076 C C . TYR A 1 278 ? -6.56014 10.30579 3.96468 1.000 25.38034 278 TYR A C 1
ATOM 2077 O O . TYR A 1 278 ? -7.36797 11.19888 4.22689 1.000 25.09121 278 TYR A O 1
ATOM 2086 N N . GLU A 1 279 ? -6.34625 9.88301 2.71259 1.000 26.59391 279 GLU A N 1
ATOM 2087 C CA . GLU A 1 279 ? -7.19919 10.35938 1.62971 1.000 27.79111 279 GLU A CA 1
ATOM 2088 C C . GLU A 1 279 ? -8.66025 10.00359 1.90568 1.000 27.49402 279 GLU A C 1
ATOM 2089 O O . GLU A 1 279 ? -9.55610 10.82880 1.69087 1.000 27.67535 279 GLU A O 1
ATOM 2095 N N . ILE A 1 280 ? -8.90645 8.79153 2.42344 1.000 25.95458 280 ILE A N 1
ATOM 2096 C CA . ILE A 1 280 ? -10.25252 8.38170 2.80939 1.000 27.15956 280 ILE A CA 1
ATOM 2097 C C . ILE A 1 280 ? -10.81732 9.35159 3.83960 1.000 28.08907 280 ILE A C 1
ATOM 2098 O O . ILE A 1 280 ? -11.94523 9.83182 3.70873 1.000 27.67176 280 ILE A O 1
ATOM 2103 N N . CYS A 1 281 ? -10.05324 9.61723 4.90364 1.000 23.23622 281 CYS A N 1
ATOM 2104 C CA . CYS A 1 281 ? -10.47504 10.59811 5.90385 1.000 26.75005 281 CYS A CA 1
ATOM 2105 C C . CYS A 1 281 ? -10.74081 11.95728 5.26713 1.000 28.25350 281 CYS A C 1
ATOM 2106 O O . CYS A 1 281 ? -11.75368 12.60041 5.55429 1.000 31.50871 281 CYS A O 1
ATOM 2109 N N . ARG A 1 282 ? -9.83875 12.41130 4.39820 1.000 30.80837 282 ARG A N 1
ATOM 2110 C CA . ARG A 1 282 ? -9.99252 13.73644 3.81347 1.000 31.34465 282 ARG A CA 1
ATOM 2111 C C . ARG A 1 282 ? -11.27952 13.84584 3.00153 1.000 35.79616 282 ARG A C 1
ATOM 2112 O O . ARG A 1 282 ? -11.97734 14.86095 3.07775 1.000 37.53863 282 ARG A O 1
ATOM 2120 N N . THR A 1 283 ? -11.62073 12.81807 2.21733 1.000 32.29906 283 THR A N 1
ATOM 2121 C CA . THR A 1 283 ? -12.78172 12.97245 1.34939 1.000 33.90623 283 THR A CA 1
ATOM 2122 C C . THR A 1 283 ? -14.08278 12.57155 2.03834 1.000 32.63205 283 THR A C 1
ATOM 2123 O O . THR A 1 283 ? -15.10967 13.20478 1.80250 1.000 34.05360 283 THR A O 1
ATOM 2127 N N . LYS A 1 284 ? -14.06494 11.57037 2.91514 1.000 32.47605 284 LYS A N 1
ATOM 2128 C CA . LYS A 1 284 ? -15.27898 11.23844 3.65410 1.000 34.24397 284 LYS A CA 1
ATOM 2129 C C . LYS A 1 284 ? -15.58877 12.25027 4.76032 1.000 38.62257 284 LYS A C 1
ATOM 2130 O O . LYS A 1 284 ? -16.76272 12.47142 5.07639 1.000 42.49234 284 LYS A O 1
ATOM 2136 N N . LEU A 1 285 ? -14.57664 12.87496 5.36142 1.000 35.75498 285 LEU A N 1
ATOM 2137 C CA . LEU A 1 285 ? -14.81444 13.81978 6.44762 1.000 34.17929 285 LEU A CA 1
ATOM 2138 C C . LEU A 1 285 ? -14.65618 15.27484 6.02891 1.000 38.47497 285 LEU A C 1
ATOM 2139 O O . LEU A 1 285 ? -15.03600 16.15675 6.79710 1.000 40.32005 285 LEU A O 1
ATOM 2144 N N . GLY A 1 286 ? -14.11216 15.55298 4.84195 1.000 36.35732 286 GLY A N 1
ATOM 2145 C CA . GLY A 1 286 ? -14.03493 16.91707 4.34723 1.000 36.19637 286 GLY A CA 1
ATOM 2146 C C . GLY A 1 286 ? -12.76478 17.68077 4.67135 1.000 39.98134 286 GLY A C 1
ATOM 2147 O O . GLY A 1 286 ? -12.71357 18.89082 4.41859 1.000 40.68164 286 GLY A O 1
ATOM 2148 N N . TRP A 1 287 ? -11.73089 17.01648 5.18919 1.000 37.04147 287 TRP A N 1
ATOM 2149 C CA . TRP A 1 287 ? -10.54975 17.71417 5.67630 1.000 33.67680 287 TRP A CA 1
ATOM 2150 C C . TRP A 1 287 ? -9.77266 18.38425 4.55441 1.000 36.18109 287 TRP A C 1
ATOM 2151 O O . TRP A 1 287 ? -9.77277 17.93849 3.40232 1.000 39.47383 287 TRP A O 1
ATOM 2162 N N . GLY A 1 288 ? -9.08845 19.46606 4.92061 1.000 36.78154 288 GLY A N 1
ATOM 2163 C CA . GLY A 1 288 ? -8.36633 20.26212 3.94476 1.000 32.63923 288 GLY A CA 1
ATOM 2164 C C . GLY A 1 288 ? -7.12447 19.56000 3.43258 1.000 33.71643 288 GLY A C 1
ATOM 2165 O O . GLY A 1 288 ? -6.54361 18.69976 4.09039 1.000 31.32401 288 GLY A O 1
ATOM 2166 N N . SER A 1 289 ? -6.71443 19.94717 2.22965 1.000 35.47755 289 SER A N 1
ATOM 2167 C CA . SER A 1 289 ? -5.57756 19.34410 1.57450 1.000 37.24080 289 SER A CA 1
ATOM 2168 C C . SER A 1 289 ? -4.41238 20.33890 1.53067 1.000 39.19773 289 SER A C 1
ATOM 2169 O O . SER A 1 289 ? -4.39018 21.33374 2.27187 1.000 41.14452 289 SER A O 1
ATOM 2172 N N . ARG A 1 290 ? -3.46045 20.06790 0.64959 1.000 38.00124 290 ARG A N 1
ATOM 2173 C CA . ARG A 1 290 ? -2.20032 20.79069 0.57670 1.000 43.21247 290 ARG A CA 1
ATOM 2174 C C . ARG A 1 290 ? -2.38105 22.30175 0.42902 1.000 49.44755 290 ARG A C 1
ATOM 2175 O O . ARG A 1 290 ? -3.05399 22.76406 -0.49787 1.000 49.84640 290 ARG A O 1
ATOM 2177 N N . LEU A 1 291 ? -1.74689 23.05545 1.33915 1.000 57.21950 291 LEU A N 1
ATOM 2178 C CA . LEU A 1 291 ? -1.59162 24.53842 1.34245 1.000 64.38533 291 LEU A CA 1
ATOM 2179 C C . LEU A 1 291 ? -2.59348 25.20241 2.28261 1.000 69.66334 291 LEU A C 1
ATOM 2180 O O . LEU A 1 291 ? -2.31141 25.40612 3.47265 1.000 59.76314 291 LEU A O 1
ATOM 2182 N N . PRO B 1 3 ? -57.70187 32.42396 46.27169 1.000 120.84620 3 PRO B N 1
ATOM 2183 C CA . PRO B 1 3 ? -58.23836 31.14432 45.79626 1.000 119.84639 3 PRO B CA 1
ATOM 2184 C C . PRO B 1 3 ? -57.63606 29.93787 46.51709 1.000 116.20237 3 PRO B C 1
ATOM 2185 O O . PRO B 1 3 ? -58.20455 28.84714 46.46370 1.000 109.86833 3 PRO B O 1
ATOM 2189 N N . PHE B 1 4 ? -56.50911 30.14018 47.19837 1.000 98.90580 4 PHE B N 1
ATOM 2190 C CA . PHE B 1 4 ? -55.76374 29.03270 47.78525 1.000 91.85775 4 PHE B CA 1
ATOM 2191 C C . PHE B 1 4 ? -56.52927 28.36777 48.92093 1.000 89.82754 4 PHE B C 1
ATOM 2192 O O . PHE B 1 4 ? -56.22242 28.57134 50.09904 1.000 87.80710 4 PHE B O 1
ATOM 2200 N N . ARG B 1 5 ? -57.52357 27.56431 48.56453 1.000 88.53851 5 ARG B N 1
ATOM 2201 C CA . ARG B 1 5 ? -58.28413 26.76143 49.51117 1.000 86.06611 5 ARG B CA 1
ATOM 2202 C C . ARG B 1 5 ? -58.24074 25.28049 49.18582 1.000 80.16685 5 ARG B C 1
ATOM 2203 O O . ARG B 1 5 ? -58.14430 24.45422 50.09563 1.000 78.56940 5 ARG B O 1
ATOM 2205 N N . ASN B 1 6 ? -58.30364 24.91883 47.90971 1.000 78.85394 6 ASN B N 1
ATOM 2206 C CA . ASN B 1 6 ? -58.28319 23.52392 47.48637 1.000 75.71296 6 ASN B CA 1
ATOM 2207 C C . ASN B 1 6 ? -56.87723 23.20841 46.97458 1.000 73.76593 6 ASN B C 1
ATOM 2208 O O . ASN B 1 6 ? -56.48180 23.66449 45.89378 1.000 70.61644 6 ASN B O 1
ATOM 2213 N N . ILE B 1 7 ? -56.12274 22.44187 47.75855 1.000 69.92739 7 ILE B N 1
ATOM 2214 C CA . ILE B 1 7 ? -54.72382 22.14230 47.46976 1.000 70.94833 7 ILE B CA 1
ATOM 2215 C C . ILE B 1 7 ? -54.61440 20.68535 47.04343 1.000 70.05341 7 ILE B C 1
ATOM 2216 O O . ILE B 1 7 ? -55.03097 19.77736 47.77712 1.000 67.43202 7 ILE B O 1
ATOM 2221 N N . GLY B 1 8 ? -54.04126 20.46638 45.86249 1.000 65.07773 8 GLY B N 1
ATOM 2222 C CA . GLY B 1 8 ? -53.76376 19.13638 45.36822 1.000 64.03745 8 GLY B CA 1
ATOM 2223 C C . GLY B 1 8 ? -52.30597 18.77666 45.59043 1.000 62.10180 8 GLY B C 1
ATOM 2224 O O . GLY B 1 8 ? -51.43658 19.64425 45.61682 1.000 61.26277 8 GLY B O 1
ATOM 2225 N N . ILE B 1 9 ? -52.04861 17.48449 45.79117 1.000 61.67619 9 ILE B N 1
ATOM 2226 C CA . ILE B 1 9 ? -50.69588 16.98082 45.99832 1.000 65.18801 9 ILE B CA 1
ATOM 2227 C C . ILE B 1 9 ? -50.44825 15.77593 45.10107 1.000 70.87059 9 ILE B C 1
ATOM 2228 O O . ILE B 1 9 ? -51.20570 14.79826 45.13668 1.000 70.35228 9 ILE B O 1
ATOM 2233 N N . ILE B 1 10 ? -49.36805 15.84463 44.31931 1.000 65.65473 10 ILE B N 1
ATOM 2234 C CA . ILE B 1 10 ? -48.90438 14.75762 43.46514 1.000 66.49482 10 ILE B CA 1
ATOM 2235 C C . ILE B 1 10 ? -47.52867 14.32587 43.96032 1.000 66.53332 10 ILE B C 1
ATOM 2236 O O . ILE B 1 10 ? -46.71037 15.16540 44.35369 1.000 65.44982 10 ILE B O 1
ATOM 2241 N N . GLY B 1 11 ? -47.27027 13.01276 43.94205 1.000 72.00509 11 GLY B N 1
ATOM 2242 C CA . GLY B 1 11 ? -45.96158 12.49308 44.26719 1.000 69.58340 11 GLY B CA 1
ATOM 2243 C C . GLY B 1 11 ? -45.50583 11.47813 43.23303 1.000 80.09229 11 GLY B C 1
ATOM 2244 O O . GLY B 1 11 ? -46.2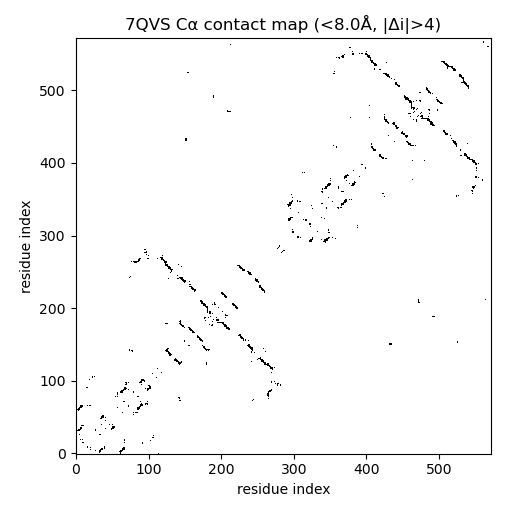7886 11.03069 42.38176 1.000 81.70548 11 GLY B O 1
ATOM 2245 N N . ARG B 1 12 ? -44.21899 11.14952 43.30421 1.000 80.62094 12 ARG B N 1
ATOM 2246 C CA . ARG B 1 12 ? -43.67038 9.99244 42.61004 1.000 86.74761 12 ARG B CA 1
ATOM 2247 C C . ARG B 1 12 ? -43.46909 8.89609 43.64881 1.000 93.33351 12 ARG B C 1
ATOM 2248 O O . ARG B 1 12 ? -42.82820 9.12055 44.68200 1.000 99.31530 12 ARG B O 1
ATOM 2256 N N . LEU B 1 13 ? -44.06058 7.73242 43.40240 1.00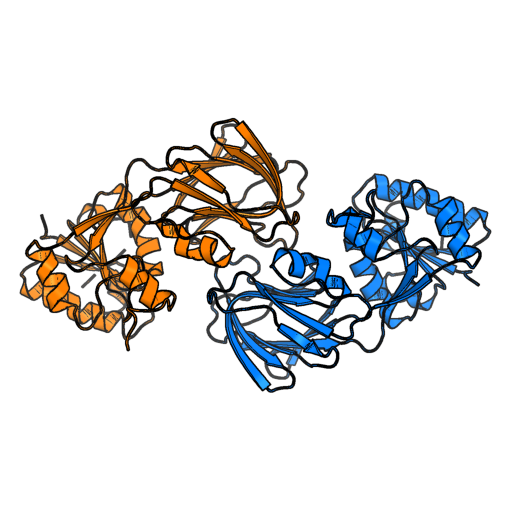0 91.48995 13 LEU B N 1
ATOM 2257 C CA . LEU B 1 13 ? -44.05327 6.66718 44.39214 1.000 89.16650 13 LEU B CA 1
ATOM 2258 C C . LEU B 1 13 ? -42.68258 5.99054 44.43526 1.000 87.76075 13 LEU B C 1
ATOM 2259 O O . LEU B 1 13 ? -41.78228 6.29232 43.64652 1.000 87.68225 13 LEU B O 1
ATOM 2261 N N . GLY B 1 14 ? -42.49518 5.11321 45.40308 1.000 84.13919 14 GLY B N 1
ATOM 2262 C CA . GLY B 1 14 ? -41.25454 4.38462 45.52616 1.000 79.83485 14 GLY B CA 1
ATOM 2263 C C . GLY B 1 14 ? -40.13341 5.02991 46.29855 1.000 77.71328 14 GLY B C 1
ATOM 2264 O O . GLY B 1 14 ? -38.98451 4.70544 46.08570 1.000 80.46119 14 GLY B O 1
ATOM 2265 N N . SER B 1 15 ? -40.45018 5.93284 47.20070 1.000 79.46426 15 SER B N 1
ATOM 2266 C CA . SER B 1 15 ? -39.41903 6.58718 47.94608 1.000 80.06787 15 SER B CA 1
ATOM 2267 C C . SER B 1 15 ? -39.94820 6.83808 49.32303 1.000 81.58439 15 SER B C 1
ATOM 2268 O O . SER B 1 15 ? -41.07003 7.26257 49.44190 1.000 81.01535 15 SER B O 1
ATOM 2271 N N . THR B 1 16 ? -39.13655 6.53646 50.34212 1.000 89.26409 16 THR B N 1
ATOM 2272 C CA . THR B 1 16 ? -39.46174 6.74326 51.76611 1.000 90.76018 16 THR B CA 1
ATOM 2273 C C . THR B 1 16 ? -39.41607 8.22624 51.78048 1.000 89.01719 16 THR B C 1
ATOM 2274 O O . THR B 1 16 ? -40.44884 8.80566 51.97641 1.000 90.28488 16 THR B O 1
ATOM 2278 N N . GLN B 1 17 ? -38.28077 8.90170 51.82588 1.000 81.94830 17 GLN B N 1
ATOM 2279 C CA A GLN B 1 17 ? -38.43319 10.08682 51.63614 0.500 79.76372 17 GLN B CA 1
ATOM 2280 C CA B GLN B 1 17 ? -38.36221 10.01680 51.58614 0.500 79.77658 17 GLN B CA 1
ATOM 2281 C C . GLN B 1 17 ? -39.30441 11.45140 50.89830 1.000 76.44867 17 GLN B C 1
ATOM 2282 O O . GLN B 1 17 ? -39.84137 11.96541 51.84431 1.000 72.91823 17 GLN B O 1
ATOM 2293 N N . VAL B 1 18 ? -39.96356 10.73592 50.00599 1.000 76.62601 18 VAL B N 1
ATOM 2294 C CA . VAL B 1 18 ? -41.07916 11.27662 49.26389 1.000 78.11516 18 VAL B CA 1
ATOM 2295 C C . VAL B 1 18 ? -42.31533 11.27898 50.09164 1.000 74.64077 18 VAL B C 1
ATOM 2296 O O . VAL B 1 18 ? -42.88591 12.31018 50.33777 1.000 73.25887 18 VAL B O 1
ATOM 2300 N N . LEU B 1 19 ? -42.73395 10.09807 50.50326 1.000 75.75421 19 LEU B N 1
ATOM 2301 C CA . LEU B 1 19 ? -43.95816 10.01143 51.30399 1.000 78.60480 19 LEU B CA 1
ATOM 2302 C C . LEU B 1 19 ? -43.78316 10.61501 52.69217 1.000 73.55801 19 LEU B C 1
ATOM 2303 O O . LEU B 1 19 ? -44.75406 11.11231 53.26810 1.000 70.26643 19 LEU B O 1
ATOM 2308 N N . ASP B 1 20 ? -42.56824 10.68133 53.19144 1.000 74.68802 20 ASP B N 1
ATOM 2309 C CA . ASP B 1 20 ? -42.35218 11.36692 54.43165 1.000 72.74987 20 ASP B CA 1
ATOM 2310 C C . ASP B 1 20 ? -42.65445 12.83213 54.14895 1.000 75.01478 20 ASP B C 1
ATOM 2311 O O . ASP B 1 20 ? -43.38632 13.43429 54.87195 1.000 75.89110 20 ASP B O 1
ATOM 2316 N N . THR B 1 21 ? -42.04697 13.41811 53.12522 1.000 73.07877 21 THR B N 1
ATOM 2317 C CA . THR B 1 21 ? -42.38526 14.77737 52.70749 1.000 75.18585 21 THR B CA 1
ATOM 2318 C C . THR B 1 21 ? -43.88814 14.95610 52.50622 1.000 72.22484 21 THR B C 1
ATOM 2319 O O . THR B 1 21 ? -44.44271 16.02028 52.80137 1.000 70.66142 21 THR B O 1
ATOM 2323 N N . ILE B 1 22 ? -44.56251 13.91953 52.00583 1.000 71.12883 22 ILE B N 1
ATOM 2324 C CA . ILE B 1 22 ? -46.00543 13.98825 51.77655 1.000 72.65525 22 ILE B CA 1
ATOM 2325 C C . ILE B 1 22 ? -46.75966 14.09127 53.10142 1.000 74.51864 22 ILE B C 1
ATOM 2326 O O . ILE B 1 22 ? -47.68332 14.90165 53.25043 1.000 71.96727 22 ILE B O 1
ATOM 2331 N N . ARG B 1 23 ? -46.39124 13.25286 54.07829 1.000 73.20860 23 ARG B N 1
ATOM 2332 C CA . ARG B 1 23 ? -47.07350 13.27585 55.36815 1.000 74.13082 23 ARG B CA 1
ATOM 2333 C C . ARG B 1 23 ? -46.85104 14.59957 56.09052 1.000 76.89568 23 ARG B C 1
ATOM 2334 O O . ARG B 1 23 ? -47.76294 15.11383 56.74446 1.000 81.11607 23 ARG B O 1
ATOM 2336 N N . ARG B 1 24 ? -45.68374 15.17008 55.91990 1.000 76.69546 24 ARG B N 1
ATOM 2337 C CA . ARG B 1 24 ? -45.40829 16.43380 56.53927 1.000 80.97810 24 ARG B CA 1
ATOM 2338 C C . ARG B 1 24 ? -46.20565 17.54833 55.89238 1.000 78.45187 24 ARG B C 1
ATOM 2339 O O . ARG B 1 24 ? -46.63838 18.45036 56.56452 1.000 80.08343 24 ARG B O 1
ATOM 2347 N N . LEU B 1 25 ? -46.39941 17.47674 54.58433 1.000 75.82975 25 LEU B N 1
ATOM 2348 C CA . LEU B 1 25 ? -47.11779 18.51525 53.85443 1.000 72.79057 25 LEU B CA 1
ATOM 2349 C C . LEU B 1 25 ? -48.60587 18.48785 54.17412 1.000 74.17853 25 LEU B C 1
ATOM 2350 O O . LEU B 1 25 ? -49.21444 19.53607 54.42125 1.000 75.64892 25 LEU B O 1
ATOM 2355 N N . LYS B 1 26 ? -49.20941 17.29513 54.17270 1.000 75.42355 26 LYS B N 1
ATOM 2356 C CA . LYS B 1 26 ? -50.63153 17.17570 54.48738 1.000 75.63877 26 LYS B CA 1
ATOM 2357 C C . LYS B 1 26 ? -50.94155 17.75850 55.85946 1.000 75.66848 26 LYS B C 1
ATOM 2358 O O . LYS B 1 26 ? -51.85721 18.57488 56.00647 1.000 78.69098 26 LYS B O 1
ATOM 2360 N N . LYS B 1 27 ? -50.17094 17.36590 56.87552 1.000 75.69663 27 LYS B N 1
ATOM 2361 C CA . LYS B 1 27 ? -50.41398 17.87368 58.22160 1.000 78.67533 27 LYS B CA 1
ATOM 2362 C C . LYS B 1 27 ? -50.21331 19.38057 58.30001 1.000 78.89552 27 LYS B C 1
ATOM 2363 O O . LYS B 1 27 ? -50.87617 20.04867 59.09804 1.000 82.63923 27 LYS B O 1
ATOM 2365 N N . PHE B 1 28 ? -49.31289 19.93736 57.48433 1.000 77.51903 28 PHE B N 1
ATOM 2366 C CA . PHE B 1 28 ? -49.09323 21.37925 57.52173 1.000 77.09114 28 PHE B CA 1
ATOM 2367 C C . PHE B 1 28 ? -50.26676 22.14593 56.92168 1.000 79.65498 28 PHE B C 1
ATOM 2368 O O . PHE B 1 28 ? -50.59636 23.23897 57.39488 1.000 81.23294 28 PHE B O 1
ATOM 2376 N N . LEU B 1 29 ? -50.91180 21.59248 55.89341 1.000 78.72947 29 LEU B N 1
ATOM 2377 C CA . LEU B 1 29 ? -52.00634 22.30114 55.24036 1.000 79.15258 29 LEU B CA 1
ATOM 2378 C C . LEU B 1 29 ? -53.32859 22.08157 55.96804 1.000 78.95924 29 LEU B C 1
ATOM 2379 O O . LEU B 1 29 ? -54.17619 22.98094 56.01208 1.000 78.69969 29 LEU B O 1
ATOM 2384 N N . ILE B 1 30 ? -53.52525 20.88752 56.52770 1.000 80.41365 30 ILE B N 1
ATOM 2385 C CA . ILE B 1 30 ? -54.73054 20.61388 57.30439 1.000 84.26628 30 ILE B CA 1
ATOM 2386 C C . ILE B 1 30 ? -54.81336 21.54662 58.50460 1.000 83.33108 30 ILE B C 1
ATOM 2387 O O . ILE B 1 30 ? -55.87316 22.11503 58.79752 1.000 81.36276 30 ILE B O 1
ATOM 2392 N N . ASP B 1 31 ? -53.69241 21.74094 59.20288 1.000 83.38916 31 ASP B N 1
ATOM 2393 C CA . ASP B 1 31 ? -53.62021 22.68863 60.31213 1.000 85.19665 31 ASP B CA 1
ATOM 2394 C C . ASP B 1 31 ? -53.76845 24.13581 59.85945 1.000 85.65958 31 ASP B C 1
ATOM 2395 O O . ASP B 1 31 ? -53.81122 25.03262 60.71066 1.000 84.33531 31 ASP B O 1
ATOM 2400 N N . ARG B 1 32 ? -53.82707 24.37816 58.55050 1.000 80.11934 32 ARG B N 1
ATOM 2401 C CA . ARG B 1 32 ? -54.22237 25.66248 57.99674 1.000 80.41279 32 ARG B CA 1
ATOM 2402 C C . ARG B 1 32 ? -55.66527 25.66126 57.51244 1.000 81.17115 32 ARG B C 1
ATOM 2403 O O . ARG B 1 32 ? -56.06071 26.57662 56.78258 1.000 81.33519 32 ARG B O 1
ATOM 2411 N N . HIS B 1 33 ? -56.44682 24.64252 57.88603 1.000 82.12667 33 HIS B N 1
ATOM 2412 C CA . HIS B 1 33 ? -57.86879 24.54126 57.54271 1.000 83.15244 33 HIS B CA 1
ATOM 2413 C C . HIS B 1 33 ? -58.09245 24.60573 56.03168 1.000 83.39193 33 HIS B C 1
ATOM 2414 O O . HIS B 1 33 ? -59.08510 25.16230 55.55261 1.000 81.60513 33 HIS B O 1
ATOM 2416 N N . LEU B 1 34 ? -57.16656 24.02949 55.26973 1.000 80.89524 34 LEU B N 1
ATOM 2417 C CA . LEU B 1 34 ? -57.28930 23.95791 53.82269 1.000 76.28500 34 LEU B CA 1
ATOM 2418 C C . LEU B 1 34 ? -57.72385 22.55921 53.40125 1.000 75.68795 34 LEU B C 1
ATOM 2419 O O . LEU B 1 34 ? -57.47344 21.57392 54.09906 1.000 76.29074 34 LEU B O 1
ATOM 2424 N N . HIS B 1 35 ? -58.39665 22.48380 52.25509 1.000 74.96142 35 HIS B N 1
ATOM 2425 C CA . HIS B 1 35 ? -58.86812 21.21215 51.72568 1.000 74.79929 35 HIS B CA 1
ATOM 2426 C C . HIS B 1 35 ? -57.79223 20.59087 50.85075 1.000 75.06769 35 HIS B C 1
ATOM 2427 O O . HIS B 1 35 ? -57.25374 21.24584 49.95202 1.000 78.38822 35 HIS B O 1
ATOM 2434 N N . VAL B 1 36 ? -57.49086 19.32567 51.11350 1.000 72.07545 36 VAL B N 1
ATOM 2435 C CA . VAL B 1 36 ? -56.33405 18.64728 50.55157 1.000 72.99589 36 VAL B CA 1
ATOM 2436 C C . VAL B 1 36 ? -56.81444 17.43969 49.76218 1.000 71.72916 36 VAL B C 1
ATOM 2437 O O . VAL B 1 36 ? -57.52694 16.58388 50.29682 1.000 71.75045 36 VAL B O 1
ATOM 2441 N N . ILE B 1 37 ? -56.42021 17.37182 48.49424 1.000 69.88016 37 ILE B N 1
ATOM 2442 C CA . ILE B 1 37 ? -56.84751 16.32024 47.58189 1.000 72.61900 37 ILE B CA 1
ATOM 2443 C C . ILE B 1 37 ? -55.60776 15.56779 47.11996 1.000 68.45198 37 ILE B C 1
ATOM 2444 O O . ILE B 1 37 ? -54.73836 16.14456 46.45728 1.000 71.34929 37 ILE B O 1
ATOM 2449 N N . LEU B 1 38 ? -55.53141 14.28667 47.46166 1.000 67.56570 38 LEU B N 1
ATOM 2450 C CA . LEU B 1 38 ? -54.41772 13.43326 47.07568 1.000 74.14031 38 LEU B CA 1
ATOM 2451 C C . LEU B 1 38 ? -54.63571 12.84370 45.68549 1.000 75.55847 38 LEU B C 1
ATOM 2452 O O . LEU B 1 38 ? -55.76774 12.58732 45.26820 1.000 77.92326 38 LEU B O 1
ATOM 2454 N N . GLU B 1 39 ? -53.53566 12.63337 44.96767 1.000 74.50239 39 GLU B N 1
ATOM 2455 C CA . GLU B 1 39 ? -53.60371 11.94172 43.68748 1.000 80.68090 39 GLU B CA 1
ATOM 2456 C C . GLU B 1 39 ? -54.03542 10.49986 43.91304 1.000 86.36996 39 GLU B C 1
ATOM 2457 O O . GLU B 1 39 ? -53.51091 9.81940 44.79998 1.000 87.92326 39 GLU B O 1
ATOM 2459 N N . ASP B 1 40 ? -54.99346 10.03850 43.10673 1.000 85.89005 40 ASP B N 1
ATOM 2460 C CA . ASP B 1 40 ? -55.57810 8.70673 43.24028 1.000 93.05733 40 ASP B CA 1
ATOM 2461 C C . ASP B 1 40 ? -54.52064 7.63818 43.49723 1.000 93.08835 40 ASP B C 1
ATOM 2462 O O . ASP B 1 40 ? -54.69821 6.77205 44.36198 1.000 95.02383 40 ASP B O 1
ATOM 2464 N N . THR B 1 41 ? -53.40345 7.71785 42.77348 1.000 89.63862 41 THR B N 1
ATOM 2465 C CA . THR B 1 41 ? -52.34994 6.71834 42.89245 1.000 92.46906 41 THR B CA 1
ATOM 2466 C C . THR B 1 41 ? -51.47509 6.93264 44.12068 1.000 92.42389 41 THR B C 1
ATOM 2467 O O . THR B 1 41 ? -50.97365 5.95927 44.69255 1.000 95.65501 41 THR B O 1
ATOM 2471 N N . ILE B 1 42 ? -51.25860 8.18444 44.52904 0.700 90.74066 42 ILE B N 1
ATOM 2472 C CA . ILE B 1 42 ? -50.46374 8.41678 45.72926 0.700 88.64820 42 ILE B CA 1
ATOM 2473 C C . ILE B 1 42 ? -51.26916 8.06584 46.97301 0.700 91.52121 42 ILE B C 1
ATOM 2474 O O . ILE B 1 42 ? -50.70155 7.66933 47.99703 0.700 91.96079 42 ILE B O 1
ATOM 2479 N N . ALA B 1 43 ? -52.60009 8.17347 46.89776 0.700 92.16472 43 ALA B N 1
ATOM 2480 C CA . ALA B 1 43 ? -53.45145 7.91857 48.05252 1.000 95.54813 43 ALA B CA 1
ATOM 2481 C C . ALA B 1 43 ? -53.45120 6.45347 48.46616 1.000 101.39915 43 ALA B C 1
ATOM 2482 O O . ALA B 1 43 ? -53.80258 6.14535 49.61101 1.000 102.75401 43 ALA B O 1
ATOM 2484 N N . GLU B 1 44 ? -53.06643 5.54952 47.56702 1.000 108.08096 44 GLU B N 1
ATOM 2485 C CA . GLU B 1 44 ? -52.99814 4.12841 47.87868 1.000 108.05699 44 GLU B CA 1
ATOM 2486 C C . GLU B 1 44 ? -51.73547 3.74664 48.63785 1.000 109.34902 44 GLU B C 1
ATOM 2487 O O . GLU B 1 44 ? -51.59009 2.57948 49.01759 1.000 114.57325 44 GLU B O 1
ATOM 2489 N N . VAL B 1 45 ? -50.82409 4.69117 48.86927 1.000 104.04666 45 VAL B N 1
ATOM 2490 C CA . VAL B 1 45 ? -49.57336 4.41942 49.56946 1.000 99.96484 45 VAL B CA 1
ATOM 2491 C C . VAL B 1 45 ? -49.55738 4.99207 50.97660 1.000 100.13272 45 VAL B C 1
ATOM 2492 O O . VAL B 1 45 ? -48.54059 4.86543 51.67378 1.000 96.65888 45 VAL B O 1
ATOM 2494 N N . LEU B 1 46 ? -50.65220 5.58647 51.40052 1.000 101.38234 46 LEU B N 1
ATOM 2495 C CA . LEU B 1 46 ? -50.74423 6.11818 52.74263 1.000 100.28634 46 LEU B CA 1
ATOM 2496 C C . LEU B 1 46 ? -52.17337 6.03671 53.22132 1.000 102.09669 46 LEU B C 1
ATOM 2497 O O . LEU B 1 46 ? -53.02393 6.79121 52.78533 1.000 103.95600 46 LEU B O 1
ATOM 2502 N N . PRO B 1 47 ? -52.43597 5.13960 54.16205 1.000 98.57915 47 PRO B N 1
ATOM 2503 C CA . PRO B 1 47 ? -53.82416 4.94412 54.62571 1.000 97.41473 47 PRO B CA 1
ATOM 2504 C C . PRO B 1 47 ? -54.19090 5.98003 55.67789 1.000 96.84167 47 PRO B C 1
ATOM 2505 O O . PRO B 1 47 ? -53.53506 6.08247 56.71705 1.000 97.28579 47 PRO B O 1
ATOM 2507 N N . GLY B 1 48 ? -55.24049 6.75058 55.40787 1.000 94.08444 48 GLY B N 1
ATOM 2508 C CA . GLY B 1 48 ? -55.69822 7.76056 56.34602 1.000 91.95454 48 GLY B CA 1
ATOM 2509 C C . GLY B 1 48 ? -56.43856 8.91905 55.70515 1.000 87.04455 48 GLY B C 1
ATOM 2510 O O . GLY B 1 48 ? -56.00511 9.45510 54.68738 1.000 94.23908 48 GLY B O 1
ATOM 2511 N N . LYS B 1 57 ? -54.99616 14.28013 36.50077 0.500 68.92832 57 LYS B N 1
ATOM 2512 C CA . LYS B 1 57 ? -55.68680 14.51775 35.23669 1.000 75.44860 57 LYS B CA 1
ATOM 2513 C C . LYS B 1 57 ? -56.92544 15.39127 35.44365 1.000 83.14538 57 LYS B C 1
ATOM 2514 O O . LYS B 1 57 ? -57.19286 16.30059 34.65382 1.000 80.35620 57 LYS B O 1
ATOM 2516 N N . ILE B 1 58 ? -57.68279 15.10535 36.50742 1.000 83.98341 58 ILE B N 1
ATOM 2517 C CA . ILE B 1 58 ? -58.80649 15.94577 36.90740 1.000 85.15004 58 ILE B CA 1
ATOM 2518 C C . ILE B 1 58 ? -58.44829 16.88332 38.04770 1.000 84.55243 58 ILE B C 1
ATOM 2519 O O . ILE B 1 58 ? -59.31605 17.62560 38.52871 1.000 83.25217 58 ILE B O 1
ATOM 2521 N N . MET B 1 59 ? -57.19139 16.87664 38.49396 1.000 86.12317 59 MET B N 1
ATOM 2522 C CA . MET B 1 59 ? -56.81727 17.66418 39.66223 1.000 80.50361 59 MET B CA 1
ATOM 2523 C C . MET B 1 59 ? -56.77452 19.15424 39.34961 1.000 76.08231 59 MET B C 1
ATOM 2524 O O . MET B 1 59 ? -57.13832 19.98220 40.19374 1.000 72.46324 59 MET B O 1
ATOM 2529 N N . GLY B 1 60 ? -56.34211 19.51934 38.14179 1.000 78.64996 60 GLY B N 1
ATOM 2530 C CA . GLY B 1 60 ? -56.30839 20.92242 37.76614 1.000 77.67957 60 GLY B CA 1
ATOM 2531 C C . GLY B 1 60 ? -57.67108 21.57105 37.71802 1.000 75.56220 60 GLY B C 1
ATOM 2532 O O . GLY B 1 60 ? -57.77054 22.79807 37.80630 1.000 75.23569 60 GLY B O 1
ATOM 2533 N N . GLU B 1 61 ? -58.70742 20.77656 37.57961 1.000 81.25428 61 GLU B N 1
ATOM 2534 C CA . GLU B 1 61 ? -60.03913 21.34919 37.47948 1.000 84.01333 61 GLU B CA 1
ATOM 2535 C C . GLU B 1 61 ? -60.63419 21.81414 38.80947 1.000 81.98102 61 GLU B C 1
ATOM 2536 O O . GLU B 1 61 ? -61.39977 22.74048 38.83054 1.000 79.24313 61 GLU B O 1
ATOM 2542 N N . ILE B 1 62 ? -60.18669 21.23566 39.91842 1.000 78.26533 62 ILE B N 1
ATOM 2543 C CA . ILE B 1 62 ? -60.77482 21.53761 41.21837 1.000 75.02715 62 ILE B CA 1
ATOM 2544 C C . ILE B 1 62 ? -59.81670 22.22893 42.17874 1.000 74.15595 62 ILE B C 1
ATOM 2545 O O . ILE B 1 62 ? -60.28359 22.88091 43.12780 1.000 68.53696 62 ILE B O 1
ATOM 2550 N N . CYS B 1 63 ? -58.50272 22.10437 42.00698 1.000 72.64129 63 CYS B N 1
ATOM 2551 C CA . CYS B 1 63 ? -57.56863 22.71172 42.93832 1.000 63.61391 63 CYS B CA 1
ATOM 2552 C C . CYS B 1 63 ? -57.21589 24.11867 42.47974 1.000 62.96896 63 CYS B C 1
ATOM 2553 O O . CYS B 1 63 ? -57.12452 24.38592 41.27982 1.000 64.02414 63 CYS B O 1
ATOM 2556 N N . ASP B 1 64 ? -57.04568 25.02335 43.44300 1.000 63.74154 64 ASP B N 1
ATOM 2557 C CA . ASP B 1 64 ? -56.52001 26.35118 43.16443 1.000 65.07063 64 ASP B CA 1
ATOM 2558 C C . ASP B 1 64 ? -54.99800 26.39248 43.17376 1.000 66.29046 64 ASP B C 1
ATOM 2559 O O . ASP B 1 64 ? -54.41645 27.41531 42.79213 1.000 60.18707 64 ASP B O 1
ATOM 2561 N N . LEU B 1 65 ? -54.35758 25.31508 43.62562 1.000 66.19545 65 LEU B N 1
ATOM 2562 C CA . LEU B 1 65 ? -52.91166 25.17740 43.69788 1.000 62.23493 65 LEU B CA 1
ATOM 2563 C C . LEU B 1 65 ? -52.59836 23.69423 43.80258 1.000 60.39567 65 LEU B C 1
ATOM 2564 O O . LEU B 1 65 ? -53.27784 22.96236 44.52926 1.000 63.36543 65 LEU B O 1
ATOM 2569 N N . VAL B 1 66 ? -51.58741 23.25695 43.05868 1.000 56.40109 66 VAL B N 1
ATOM 2570 C CA . VAL B 1 66 ? -51.11904 21.87873 43.08644 1.000 54.10055 66 VAL B CA 1
ATOM 2571 C C . VAL B 1 66 ? -49.65613 21.86196 43.50274 1.000 52.71644 66 VAL B C 1
ATOM 2572 O O . VAL B 1 66 ? -48.82170 22.53873 42.89307 1.000 51.16665 66 VAL B O 1
ATOM 2576 N N . VAL B 1 67 ? -49.34870 21.09256 44.53761 1.000 53.46557 67 VAL B N 1
ATOM 2577 C CA . VAL B 1 67 ? -47.97988 20.91382 44.99885 1.000 52.51824 67 VAL B CA 1
ATOM 2578 C C . VAL B 1 67 ? -47.48739 19.56572 44.49262 1.000 51.48346 67 VAL B C 1
ATOM 2579 O O . VAL B 1 67 ? -48.11491 18.52995 44.75023 1.000 52.61860 67 VAL B O 1
ATOM 2583 N N . VAL B 1 68 ? -46.36423 19.58639 43.77285 1.000 49.49784 68 VAL B N 1
ATOM 2584 C CA . VAL B 1 68 ? -45.73267 18.38823 43.23069 1.000 49.03007 68 VAL B CA 1
ATOM 2585 C C . VAL B 1 68 ? -44.52500 18.05047 44.09185 1.000 48.47810 68 VAL B C 1
ATOM 2586 O O . VAL B 1 68 ? -43.61965 18.87601 44.26024 1.000 47.75445 68 VAL B O 1
ATOM 2590 N N . VAL B 1 69 ? -44.49666 16.83732 44.62756 1.000 49.51171 69 VAL B N 1
ATOM 2591 C CA . VAL B 1 69 ? -43.36804 16.36361 45.41867 1.000 49.84410 69 VAL B CA 1
ATOM 2592 C C . VAL B 1 69 ? -42.61135 15.32046 44.61457 1.000 53.22978 69 VAL B C 1
ATOM 2593 O O . VAL B 1 69 ? -43.16375 14.27881 44.23920 1.000 58.89541 69 VAL B O 1
ATOM 2597 N N . GLY B 1 70 ? -41.35218 15.59695 44.36490 1.000 49.37583 70 GLY B N 1
ATOM 2598 C CA . GLY B 1 70 ? -40.52241 14.72576 43.57485 1.000 48.11738 70 GLY B CA 1
ATOM 2599 C C . GLY B 1 70 ? -39.47589 15.54846 42.86427 1.000 47.09515 70 GLY B C 1
ATOM 2600 O O . GLY B 1 70 ? -39.26541 16.72229 43.15760 1.000 47.74589 70 GLY B O 1
ATOM 2601 N N . GLY B 1 71 ? -38.81399 14.90339 41.92125 1.000 47.67014 71 GLY B N 1
ATOM 2602 C CA . GLY B 1 71 ? -37.79653 15.56612 41.14662 1.000 46.79174 71 GLY B CA 1
ATOM 2603 C C . GLY B 1 71 ? -38.39092 16.38867 40.02270 1.000 42.01095 71 GLY B C 1
ATOM 2604 O O . GLY B 1 71 ? -39.60481 16.57525 39.90050 1.000 40.12952 71 GLY B O 1
ATOM 2605 N N . ASP B 1 72 ? -37.48652 16.89446 39.18401 1.000 39.35605 72 ASP B N 1
ATOM 2606 C CA . ASP B 1 72 ? -37.89697 17.55195 37.95509 1.000 36.51008 72 ASP B CA 1
ATOM 2607 C C . ASP B 1 72 ? -38.74822 16.61955 37.09769 1.000 36.86531 72 ASP B C 1
ATOM 2608 O O . ASP B 1 72 ? -39.67087 17.07214 36.41361 1.000 36.51218 72 ASP B O 1
ATOM 2613 N N . GLY B 1 73 ? -38.47282 15.31441 37.14042 1.000 38.50266 73 GLY B N 1
ATOM 2614 C CA . GLY B 1 73 ? -39.26109 14.37697 36.35503 1.000 37.85138 73 GLY B CA 1
ATOM 2615 C C . GLY B 1 73 ? -40.70822 14.30252 36.80971 1.000 42.75155 73 GLY B C 1
ATOM 2616 O O . GLY B 1 73 ? -41.62309 14.20214 35.98550 1.000 39.29830 73 GLY B O 1
ATOM 2617 N N . SER B 1 74 ? -40.93947 14.33630 38.12667 1.000 40.93633 74 SER B N 1
ATOM 2618 C CA . SER B 1 74 ? -42.31457 14.32981 38.60339 1.000 42.10664 74 SER B CA 1
ATOM 2619 C C . SER B 1 74 ? -43.04491 15.57826 38.13755 1.000 41.68233 74 SER B C 1
ATOM 2620 O O . SER B 1 74 ? -44.20285 15.50689 37.71629 1.000 42.52377 74 SER B O 1
ATOM 2623 N N . MET B 1 75 ? -42.37239 16.73194 38.19397 1.000 40.58826 75 MET B N 1
ATOM 2624 C CA . MET B 1 75 ? -42.97673 17.97433 37.72715 1.000 40.32812 75 MET B CA 1
ATOM 2625 C C . MET B 1 75 ? -43.30045 17.90784 36.24507 1.000 39.58509 75 MET B C 1
ATOM 2626 O O . MET B 1 75 ? -44.31011 18.45842 35.78700 1.000 40.08077 75 MET B O 1
ATOM 2631 N N . LEU B 1 76 ? -42.44460 17.24164 35.47908 1.000 39.35834 76 LEU B N 1
ATOM 2632 C CA . LEU B 1 76 ? -42.64835 17.14309 34.04401 1.000 40.45719 76 LEU B CA 1
ATOM 2633 C C . LEU B 1 76 ? -43.97660 16.46477 33.73557 1.000 42.96327 76 LEU B C 1
ATOM 2634 O O . LEU B 1 76 ? -44.81420 17.00933 33.00353 1.000 44.45082 76 LEU B O 1
ATOM 2639 N N . GLY B 1 77 ? -44.20726 15.28873 34.32624 1.000 43.55152 77 GLY B N 1
ATOM 2640 C CA . GLY B 1 77 ? -45.44253 14.57136 34.05981 1.000 48.19441 77 GLY B CA 1
ATOM 2641 C C . GLY B 1 77 ? -46.68324 15.36484 34.42875 1.000 47.94393 77 GLY B C 1
ATOM 2642 O O . GLY B 1 77 ? -47.71515 15.26347 33.76451 1.000 58.52487 77 GLY B O 1
ATOM 2643 N N . ALA B 1 78 ? -46.59709 16.17754 35.48496 1.000 45.54619 78 ALA B N 1
ATOM 2644 C CA . ALA B 1 78 ? -47.76285 16.91495 35.95891 1.000 45.89139 78 ALA B CA 1
ATOM 2645 C C . ALA B 1 78 ? -48.02610 18.19926 35.18617 1.000 44.69617 78 ALA B C 1
ATOM 2646 O O . ALA B 1 78 ? -49.14488 18.71676 35.24207 1.000 45.81403 78 ALA B O 1
ATOM 2648 N N . ALA B 1 79 ? -47.02771 18.72598 34.47450 1.000 47.42860 79 ALA B N 1
ATOM 2649 C CA . ALA B 1 79 ? -47.15299 20.06518 33.90781 1.000 43.03940 79 ALA B CA 1
ATOM 2650 C C . ALA B 1 79 ? -48.10473 20.09291 32.72462 1.000 43.00547 79 ALA B C 1
ATOM 2651 O O . ALA B 1 79 ? -48.85726 21.05629 32.55870 1.000 43.98107 79 ALA B O 1
ATOM 2653 N N . ARG B 1 80 ? -48.07103 19.06610 31.87537 1.000 42.83120 80 ARG B N 1
ATOM 2654 C CA . ARG B 1 80 ? -48.94679 19.06379 30.70919 1.000 43.85429 80 ARG B CA 1
ATOM 2655 C C . ARG B 1 80 ? -50.41386 19.09636 31.12890 1.000 48.14488 80 ARG B C 1
ATOM 2656 O O . ARG B 1 80 ? -51.22040 19.82487 30.53991 1.000 47.37602 80 ARG B O 1
ATOM 2664 N N . ALA B 1 81 ? -50.77142 18.32427 32.15964 1.000 47.23068 81 ALA B N 1
ATOM 2665 C CA . ALA B 1 81 ? -52.14652 18.32078 32.63935 1.000 50.13117 81 ALA B CA 1
ATOM 2666 C C . ALA B 1 81 ? -52.50005 19.64678 33.29361 1.000 50.08468 81 ALA B C 1
ATOM 2667 O O . ALA B 1 81 ? -53.56574 20.21033 33.03053 1.000 51.77775 81 ALA B O 1
ATOM 2669 N N . LEU B 1 82 ? -51.60498 20.17516 34.12192 1.000 48.80917 82 LEU B N 1
ATOM 2670 C CA . LEU B 1 82 ? -51.91859 21.37412 34.88815 1.000 49.61051 82 LEU B CA 1
ATOM 2671 C C . LEU B 1 82 ? -51.85684 22.63530 34.03847 1.000 49.69551 82 LEU B C 1
ATOM 2672 O O . LEU B 1 82 ? -52.53545 23.62053 34.34858 1.000 50.58340 82 LEU B O 1
ATOM 2677 N N . ALA B 1 83 ? -51.06362 22.62220 32.96763 1.000 48.88199 83 ALA B N 1
ATOM 2678 C CA . ALA B 1 83 ? -50.93891 23.80535 32.12295 1.000 48.66701 83 ALA B CA 1
ATOM 2679 C C . ALA B 1 83 ? -52.25862 24.13712 31.45076 1.000 49.49664 83 ALA B C 1
ATOM 2680 O O . ALA B 1 83 ? -52.66708 25.30232 31.41396 1.000 50.54343 83 ALA B O 1
ATOM 2682 N N . ARG B 1 84 ? -52.94997 23.12657 30.91737 1.000 50.43692 84 ARG B N 1
ATOM 2683 C CA . ARG B 1 84 ? -54.18169 23.43131 30.19619 1.000 57.31985 84 ARG B CA 1
ATOM 2684 C C . ARG B 1 84 ? -55.28466 23.90558 31.13908 1.000 57.61963 84 ARG B C 1
ATOM 2685 O O . ARG B 1 84 ? -56.17223 24.65109 30.71708 1.000 56.82470 84 ARG B O 1
ATOM 2693 N N . HIS B 1 85 ? -55.22709 23.53324 32.41600 1.000 61.27667 85 HIS B N 1
ATOM 2694 C CA . HIS B 1 85 ? -56.24411 23.94047 33.37889 1.000 61.70220 85 HIS B CA 1
ATOM 2695 C C . HIS B 1 85 ? -55.92965 25.25415 34.08028 1.000 60.65102 85 HIS B C 1
ATOM 2696 O O . HIS B 1 85 ? -56.68965 25.65328 34.96323 1.000 63.89524 85 HIS B O 1
ATOM 2703 N N . LYS B 1 86 ? -54.88226 25.93977 33.70467 1.000 59.02291 86 LYS B N 1
ATOM 2704 C CA . LYS B 1 86 ? -54.55579 27.22447 34.30605 1.000 63.50373 86 LYS B CA 1
ATOM 2705 C C . LYS B 1 86 ? -54.34409 27.25200 35.82110 1.000 65.55970 86 LYS B C 1
ATOM 2706 O O . LYS B 1 86 ? -54.48076 28.26590 36.47232 1.000 60.36961 86 LYS B O 1
ATOM 2712 N N . VAL B 1 87 ? -53.92471 26.14567 36.36891 1.000 57.96887 87 VAL B N 1
ATOM 2713 C CA . VAL B 1 87 ? -53.74205 26.05623 37.81693 1.000 58.68729 87 VAL B CA 1
ATOM 2714 C C . VAL B 1 87 ? -52.26606 26.19247 38.18227 1.000 55.03460 87 VAL B C 1
ATOM 2715 O O . VAL B 1 87 ? -51.40724 25.53422 37.57728 1.000 50.93775 87 VAL B O 1
ATOM 2719 N N . PRO B 1 88 ? -51.92689 27.02007 39.16654 1.000 53.64965 88 PRO B N 1
ATOM 2720 C CA . PRO B 1 88 ? -50.51688 27.19633 39.52387 1.000 52.55190 88 PRO B CA 1
ATOM 2721 C C . PRO B 1 88 ? -49.91858 25.94491 40.15569 1.000 52.60553 88 PRO B C 1
ATOM 2722 O O . PRO B 1 88 ? -50.59707 25.16705 40.82936 1.000 52.05597 88 PRO B O 1
ATOM 2726 N N . VAL B 1 89 ? -48.61762 25.76237 39.92891 1.000 49.21105 89 VAL B N 1
ATOM 2727 C CA . VAL B 1 89 ? -47.90025 24.55794 40.33276 1.000 48.02995 89 VAL B CA 1
ATOM 2728 C C . VAL B 1 89 ? 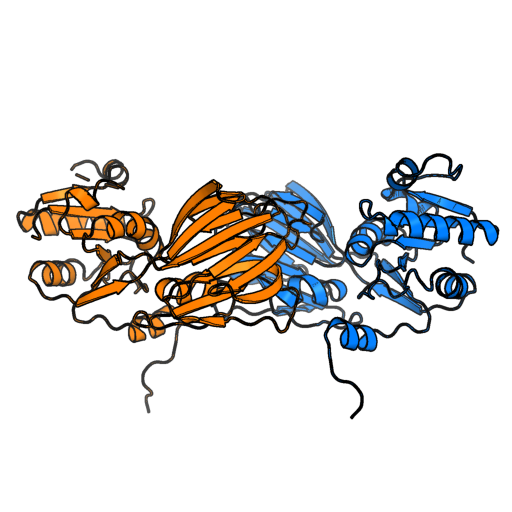-46.68824 24.95218 41.17111 1.000 48.56356 89 VAL B C 1
ATOM 2729 O O . VAL B 1 89 ? -45.94075 25.86593 40.80149 1.000 47.05765 89 VAL B O 1
ATOM 2733 N N . LEU B 1 90 ? -46.48279 24.25181 42.28498 1.000 48.31314 90 LEU B N 1
ATOM 2734 C CA . LEU B 1 90 ? -45.35687 24.48007 43.17926 1.000 48.28209 90 LEU B CA 1
ATOM 2735 C C . LEU B 1 90 ? -44.58550 23.18067 43.37110 1.000 47.47870 90 LEU B C 1
ATOM 2736 O O . LEU B 1 90 ? -45.17703 22.11390 43.56172 1.000 48.08781 90 LEU B O 1
ATOM 2741 N N . GLY B 1 91 ? -43.26145 23.26209 43.29640 1.000 46.27422 91 GLY B N 1
ATOM 2742 C CA . GLY B 1 91 ? -42.40700 22.08869 43.33628 1.000 45.63528 91 GLY B CA 1
ATOM 2743 C C . GLY B 1 91 ? -41.63431 21.99801 44.64342 1.000 46.65965 91 GLY B C 1
ATOM 2744 O O . GLY B 1 91 ? -41.09795 22.99365 45.12477 1.000 49.82008 91 GLY B O 1
ATOM 2745 N N . ILE B 1 92 ? -41.59197 20.78885 45.19613 1.000 47.36227 92 ILE B N 1
ATOM 2746 C CA . ILE B 1 92 ? -40.73236 20.44718 46.32922 1.000 49.94085 92 ILE B CA 1
ATOM 2747 C C . ILE B 1 92 ? -39.79677 19.33387 45.86614 1.000 50.32520 92 ILE B C 1
ATOM 2748 O O . ILE B 1 92 ? -40.25815 18.29220 45.38079 1.000 49.83874 92 ILE B O 1
ATOM 2753 N N . ASN B 1 93 ? -38.49070 19.55924 45.98646 1.000 48.25868 93 ASN B N 1
ATOM 2754 C CA . ASN B 1 93 ? -37.51802 18.61493 45.45143 1.000 50.45046 93 ASN B CA 1
ATOM 2755 C C . ASN B 1 93 ? -37.29074 17.49457 46.46820 1.000 54.14429 93 ASN B C 1
ATOM 2756 O O . ASN B 1 93 ? -37.95899 17.42162 47.50305 1.000 50.55449 93 ASN B O 1
ATOM 2761 N N . ARG B 1 94 ? -36.34209 16.60021 46.18818 1.000 52.23536 94 ARG B N 1
ATOM 2762 C CA . ARG B 1 94 ? -36.00878 15.51583 47.10898 1.000 55.61264 94 ARG B CA 1
ATOM 2763 C C . ARG B 1 94 ? -34.80581 15.83906 47.99230 1.000 56.07441 94 ARG B C 1
ATOM 2764 O O . ARG B 1 94 ? -34.36036 14.97567 48.75318 1.000 58.75973 94 ARG B O 1
ATOM 2772 N N . GLY B 1 95 ? -34.27324 17.05384 47.91671 1.000 53.95247 95 GLY B N 1
ATOM 2773 C CA . GLY B 1 95 ? -33.19524 17.44213 48.80203 1.000 58.43967 95 GLY B CA 1
ATOM 2774 C C . GLY B 1 95 ? -32.25665 18.45185 48.18247 1.000 53.38321 95 GLY B C 1
ATOM 2775 O O . GLY B 1 95 ? -31.65243 19.26040 48.88779 1.000 57.24329 95 GLY B O 1
ATOM 2776 N N . SER B 1 96 ? -32.12840 18.41512 46.86149 1.000 54.25386 96 SER B N 1
ATOM 2777 C CA . SER B 1 96 ? -31.30281 19.36392 46.13189 1.000 55.45320 96 SER B CA 1
ATOM 2778 C C . SER B 1 96 ? -32.13828 20.05156 45.06389 1.000 52.67006 96 SER B C 1
ATOM 2779 O O . SER B 1 96 ? -33.07343 19.46613 44.50755 1.000 47.54894 96 SER B O 1
ATOM 2782 N N . LEU B 1 97 ? -31.77465 21.30147 44.77927 1.000 49.86603 97 LEU B N 1
ATOM 2783 C CA . LEU B 1 97 ? -32.50609 22.10004 43.81132 1.000 46.96311 97 LEU B CA 1
ATOM 2784 C C . LEU B 1 97 ? -32.65116 21.35243 42.49510 1.000 45.28881 97 LEU B C 1
ATOM 2785 O O . LEU B 1 97 ? -31.74540 20.63812 42.06311 1.000 46.39747 97 LEU B O 1
ATOM 2790 N N . GLY B 1 98 ? -33.81597 21.49712 41.87990 1.000 43.81619 98 GLY B N 1
ATOM 2791 C CA . GLY B 1 98 ? -34.01389 21.05054 40.52175 1.000 39.53631 98 GLY B CA 1
ATOM 2792 C C . GLY B 1 98 ? -34.40417 22.25492 39.70497 1.000 40.20773 98 GLY B C 1
ATOM 2793 O O . GLY B 1 98 ? -34.78182 23.28295 40.27614 1.000 39.29608 98 GLY B O 1
ATOM 2794 N N . PHE B 1 99 ? -34.33594 22.15822 38.37696 1.000 38.57087 99 PHE B N 1
ATOM 2795 C CA . PHE B 1 99 ? -34.71725 23.30959 37.56716 1.000 34.52977 99 PHE B CA 1
ATOM 2796 C C . PHE B 1 99 ? -36.19113 23.65122 37.74294 1.000 35.77281 99 PHE B C 1
ATOM 2797 O O . PHE B 1 99 ? -36.57157 24.82443 37.62715 1.000 39.04557 99 PHE B O 1
ATOM 2805 N N . LEU B 1 100 ? -37.02565 22.66552 38.08853 1.000 36.57792 100 LEU B N 1
ATOM 2806 C CA . LEU B 1 100 ? -38.45259 22.89513 38.26829 1.000 36.78152 100 LEU B CA 1
ATOM 2807 C C . LEU B 1 100 ? -38.93495 22.74499 39.70716 1.000 41.33263 100 LEU B C 1
ATOM 2808 O O . LEU B 1 100 ? -40.10387 23.05046 39.98099 1.000 43.49513 100 LEU B O 1
ATOM 2813 N N . THR B 1 101 ? -38.08435 22.29438 40.63222 1.000 40.54063 101 THR B N 1
ATOM 2814 C CA . THR B 1 101 ? -38.48574 22.05122 42.01608 1.000 45.81022 101 THR B CA 1
ATOM 2815 C C . THR B 1 101 ? -37.49862 22.74154 42.94845 1.000 46.03903 101 THR B C 1
ATOM 2816 O O . THR B 1 101 ? -36.37788 22.25698 43.14656 1.000 45.67529 101 THR B O 1
ATOM 2820 N N . ASP B 1 102 ? -37.93423 23.84859 43.54863 1.000 48.76464 102 ASP B N 1
ATOM 2821 C CA . ASP B 1 102 ? -37.05097 24.75101 44.27004 1.000 51.70827 102 ASP B CA 1
ATOM 2822 C C . ASP B 1 102 ? -37.08536 24.57865 45.78299 1.000 52.88294 102 ASP B C 1
ATOM 2823 O O . ASP B 1 102 ? -36.17627 25.06607 46.45830 1.000 56.22358 102 ASP B O 1
ATOM 2828 N N . ILE B 1 103 ? -38.08678 23.90397 46.33662 1.000 51.80703 103 ILE B N 1
ATOM 2829 C CA . ILE B 1 103 ? -38.29609 23.88271 47.77857 1.000 54.02570 103 ILE B CA 1
ATOM 2830 C C . ILE B 1 103 ? -37.66878 22.61828 48.35239 1.000 53.86295 103 ILE B C 1
ATOM 2831 O O . ILE B 1 103 ? -38.04622 21.50155 47.97903 1.000 51.66060 103 ILE B O 1
ATOM 2836 N N . ARG B 1 104 ? -36.73290 22.78663 49.28262 1.000 55.47468 104 ARG B N 1
ATOM 2837 C CA . ARG B 1 104 ? -36.13256 21.62320 49.91146 1.000 57.50698 104 ARG B CA 1
ATOM 2838 C C . ARG B 1 104 ? -37.09605 20.99239 50.91310 1.000 62.29667 104 ARG B C 1
ATOM 2839 O O . ARG B 1 104 ? -37.89886 21.69160 51.53911 1.000 60.38693 104 ARG B O 1
ATOM 2847 N N . PRO B 1 105 ? -37.03969 19.66632 51.07479 1.000 62.87275 105 PRO B N 1
ATOM 2848 C CA . PRO B 1 105 ? -37.98618 19.00853 51.98943 1.000 65.41716 105 PRO B CA 1
ATOM 2849 C C . PRO B 1 105 ? -37.90725 19.50614 53.41857 1.000 67.63635 105 PRO B C 1
ATOM 2850 O O . PRO B 1 105 ? -38.94334 19.60445 54.08338 1.000 69.37486 105 PRO B O 1
ATOM 2854 N N . ASP B 1 106 ? -36.71620 19.83147 53.91890 1.000 69.36707 106 ASP B N 1
ATOM 2855 C CA . ASP B 1 106 ? -36.61631 20.21508 55.32201 1.000 75.06887 106 ASP B CA 1
ATOM 2856 C C . ASP B 1 106 ? -37.05871 21.65422 55.57127 1.000 73.99983 106 ASP B C 1
ATOM 2857 O O . ASP B 1 106 ? -37.34178 22.00607 56.72130 1.000 73.47223 106 ASP B O 1
ATOM 2862 N N . GLU B 1 107 ? -37.13611 22.48552 54.52646 1.000 68.95456 107 GLU B N 1
ATOM 2863 C CA . GLU B 1 107 ? -37.69252 23.82875 54.63568 1.000 68.97078 107 GLU B CA 1
ATOM 2864 C C . GLU B 1 107 ? -39.12638 23.89453 54.11340 1.000 67.57577 107 GLU B C 1
ATOM 2865 O O . GLU B 1 107 ? -39.59781 24.96384 53.71057 1.000 66.02103 107 GLU B O 1
ATOM 2871 N N . LEU B 1 108 ? -39.82891 22.75985 54.13698 1.000 68.26639 108 LEU B N 1
ATOM 2872 C CA . LEU B 1 108 ? -41.17983 22.67460 53.58768 1.000 68.55093 108 LEU B CA 1
ATOM 2873 C C . LEU B 1 108 ? -42.13453 23.64086 54.28072 1.000 70.06185 108 LEU B C 1
ATOM 2874 O O . LEU B 1 108 ? -42.84705 24.40735 53.62176 1.000 66.42945 108 LEU B O 1
ATOM 2879 N N . GLU B 1 109 ? -42.17282 23.60655 55.61370 1.000 66.83406 109 GLU B N 1
ATOM 2880 C CA . GLU B 1 109 ? -43.14560 24.41482 56.33970 1.000 72.05660 109 GLU B CA 1
ATOM 2881 C C . GLU B 1 109 ? -42.92487 25.90078 56.09411 1.000 70.46317 109 GLU B C 1
ATOM 2882 O O . GLU B 1 109 ? -43.88148 26.64328 55.84510 1.000 71.57356 109 GLU B O 1
ATOM 2888 N N . ALA B 1 110 ? -41.67067 26.35119 56.13848 1.000 70.31153 110 ALA B N 1
ATOM 2889 C CA . ALA B 1 110 ? -41.38498 27.76312 55.90689 1.000 69.84432 110 ALA B CA 1
ATOM 2890 C C . ALA B 1 110 ? -41.78650 28.19165 54.49691 1.000 70.11204 110 ALA B C 1
ATOM 2891 O O . ALA B 1 110 ? -42.51501 29.17403 54.32201 1.000 70.62297 110 ALA B O 1
ATOM 2893 N N . LYS B 1 111 ? -41.30663 27.46068 53.51083 1.000 69.25372 111 LYS B N 1
ATOM 2894 C CA . LYS B 1 111 ? -41.53920 27.77613 52.11686 1.000 69.08797 111 LYS B CA 1
ATOM 2895 C C . LYS B 1 111 ? -42.96813 27.72789 51.67656 1.000 67.41061 111 LYS B C 1
ATOM 2896 O O . LYS B 1 111 ? -43.48260 28.63826 51.11667 1.000 67.07805 111 LYS B O 1
ATOM 2902 N N . VAL B 1 112 ? -43.60069 26.61811 51.93015 1.000 68.11647 112 VAL B N 1
ATOM 2903 C CA . VAL B 1 112 ? -44.98669 26.41985 51.51282 1.000 66.56524 112 VAL B CA 1
ATOM 2904 C C . VAL B 1 112 ? -45.90739 27.40310 52.23087 1.000 68.83447 112 VAL B C 1
ATOM 2905 O O . VAL B 1 112 ? -46.83702 27.95767 51.63082 1.000 64.07201 112 VAL B O 1
ATOM 2909 N N . GLY B 1 113 ? -45.66655 27.63367 53.52498 1.000 68.44777 113 GLY B N 1
ATOM 2910 C CA . GLY B 1 113 ? -46.42824 28.63984 54.24307 1.000 70.79446 113 GLY B CA 1
ATOM 2911 C C . GLY B 1 113 ? -46.19049 30.03786 53.71546 1.000 71.90042 113 GLY B C 1
ATOM 2912 O O . GLY B 1 113 ? -47.10411 30.87028 53.71448 1.000 69.68997 113 GLY B O 1
ATOM 2913 N N . GLU B 1 114 ? -44.96827 30.31041 53.25278 1.000 68.24882 114 GLU B N 1
ATOM 2914 C CA . GLU B 1 114 ? -44.67156 31.58544 52.60716 1.000 72.12287 114 GLU B CA 1
ATOM 2915 C C . GLU B 1 114 ? -45.53221 31.79614 51.36603 1.000 71.16594 114 GLU B C 1
ATOM 2916 O O . GLU B 1 114 ? -46.07366 32.88844 51.15119 1.000 70.28817 114 GLU B O 1
ATOM 2922 N N . VAL B 1 115 ? -45.66151 30.76140 50.53275 1.000 69.06262 115 VAL B N 1
ATOM 2923 C CA . VAL B 1 115 ? -46.43120 30.87606 49.29862 1.000 66.22026 115 VAL B CA 1
ATOM 2924 C C . VAL B 1 115 ? -47.91419 31.04566 49.60536 1.000 69.79351 115 VAL B C 1
ATOM 2925 O O . VAL B 1 115 ? -48.59668 31.89512 49.02043 1.000 70.88443 115 VAL B O 1
ATOM 2929 N N . LEU B 1 116 ? -48.43875 30.22468 50.51705 1.000 69.72031 116 LEU B N 1
ATOM 2930 C CA . LEU B 1 116 ? -49.85379 30.29324 50.84977 1.000 67.58251 116 LEU B CA 1
ATOM 2931 C C . LEU B 1 116 ? -50.21429 31.64326 51.45303 1.000 71.76642 116 LEU B C 1
ATOM 2932 O O . LEU B 1 116 ? -51.34704 32.11581 51.29292 1.000 70.42848 116 LEU B O 1
ATOM 2937 N N . ASP B 1 117 ? -49.26414 32.28165 52.13438 1.000 70.47157 117 ASP B N 1
ATOM 2938 C CA . ASP B 1 117 ? -49.50266 33.59862 52.70466 1.000 75.01651 117 ASP B CA 1
ATOM 2939 C C . ASP B 1 117 ? -49.42793 34.70685 51.66095 1.000 73.10767 117 ASP B C 1
ATOM 2940 O O . ASP B 1 117 ? -49.98449 35.78905 51.88610 1.000 74.34049 117 ASP B O 1
ATOM 2945 N N . GLY B 1 118 ? -48.76281 34.46282 50.52902 1.000 72.17724 118 GLY B N 1
ATOM 2946 C CA . GLY B 1 118 ? -48.77316 35.40510 49.42625 1.000 68.75362 118 GLY B CA 1
ATOM 2947 C C . GLY B 1 118 ? -47.41585 35.85860 48.92865 1.000 68.65314 118 GLY B C 1
ATOM 2948 O O . GLY B 1 118 ? -47.33727 36.71678 48.04287 1.000 71.52417 118 GLY B O 1
ATOM 2949 N N . GLN B 1 119 ? -46.33822 35.29697 49.47173 1.000 71.71380 119 GLN B N 1
ATOM 2950 C CA . GLN B 1 119 ? -44.97497 35.65845 49.07710 1.000 67.55599 119 GLN B CA 1
ATOM 2951 C C . GLN B 1 119 ? -44.45626 34.58944 48.12394 1.000 67.29969 119 GLN B C 1
ATOM 2952 O O . GLN B 1 119 ? -43.95983 33.54611 48.55779 1.000 65.67278 119 GLN B O 1
ATOM 2954 N N . TYR B 1 120 ? -44.55787 34.85881 46.81999 1.000 69.92114 120 TYR B N 1
ATOM 2955 C CA . TYR B 1 120 ? -44.11810 33.90286 45.81184 1.000 62.38119 120 TYR B CA 1
ATOM 2956 C C . TYR B 1 120 ? -43.93850 34.60811 44.47405 1.000 65.81042 120 TYR B C 1
ATOM 2957 O O . TYR B 1 120 ? -44.53997 35.65145 44.21218 1.000 64.11180 120 TYR B O 1
ATOM 2966 N N . ILE B 1 121 ? -43.10860 34.02094 43.62108 1.000 70.63081 121 ILE B N 1
ATOM 2967 C CA . ILE B 1 121 ? -42.89209 34.52117 42.28624 1.000 70.42310 121 ILE B CA 1
ATOM 2968 C C . ILE B 1 121 ? -43.50632 33.57870 41.28389 1.000 70.96232 121 ILE B C 1
ATOM 2969 O O . ILE B 1 121 ? -43.52490 32.37967 41.44159 1.000 68.98410 121 ILE B O 1
ATOM 2974 N N . VAL B 1 122 ? -44.03084 34.15819 40.24092 1.000 66.71262 122 VAL B N 1
ATOM 2975 C CA . VAL B 1 122 ? -44.69797 33.39976 39.18860 1.000 63.36718 122 VAL B CA 1
ATOM 2976 C C . VAL B 1 122 ? -43.83371 33.41767 37.93978 1.000 60.52957 122 VAL B C 1
ATOM 2977 O O . VAL B 1 122 ? -43.37813 34.48257 37.50314 1.000 61.78179 122 VAL B O 1
ATOM 2981 N N . GLU B 1 123 ? -43.64312 32.23973 37.35153 1.000 57.08529 123 GLU B N 1
ATOM 2982 C CA . GLU B 1 123 ? -42.79397 32.04863 36.18066 1.000 54.33878 123 GLU B CA 1
ATOM 2983 C C . GLU B 1 123 ? -43.57013 31.24324 35.14230 1.000 55.24084 123 GLU B C 1
ATOM 2984 O O . GLU B 1 123 ? -43.68771 30.02226 35.26797 1.000 57.01502 123 GLU B O 1
ATOM 2990 N N . SER B 1 124 ? -44.09061 31.91573 34.11736 1.000 48.25477 124 SER B N 1
ATOM 2991 C CA . SER B 1 124 ? -44.62970 31.20726 32.96107 1.000 46.25924 124 SER B CA 1
ATOM 2992 C C . SER B 1 124 ? -43.53692 30.40694 32.25110 1.000 43.53466 124 SER B C 1
ATOM 2993 O O . SER B 1 124 ? -42.42764 30.90448 32.02845 1.000 40.62587 124 SER B O 1
ATOM 2996 N N . ARG B 1 125 ? -43.84242 29.15316 31.92273 1.000 39.67425 125 ARG B N 1
ATOM 2997 C CA . ARG B 1 125 ? -43.00462 28.32999 31.05270 1.000 37.74037 125 ARG B CA 1
ATOM 2998 C C . ARG B 1 125 ? -43.84857 27.89767 29.86442 1.000 38.06590 125 ARG B C 1
ATOM 2999 O O . ARG B 1 125 ? -45.00579 27.50715 30.04608 1.000 39.41320 125 ARG B O 1
ATOM 3007 N N . PHE B 1 126 ? -43.28930 27.95271 28.65454 1.000 28.55779 126 PHE B N 1
ATOM 3008 C CA . PHE B 1 126 ? -44.11227 27.52436 27.53327 1.000 29.95178 126 PHE B CA 1
ATOM 3009 C C . PHE B 1 126 ? -43.84186 26.06732 27.17997 1.000 27.40355 126 PHE B C 1
ATOM 3010 O O . PHE B 1 126 ? -42.78017 25.51877 27.47205 1.000 26.04320 126 PHE B O 1
ATOM 3018 N N . LEU B 1 127 ? -44.86004 25.42593 26.62260 1.000 28.01410 127 LEU B N 1
ATOM 3019 C CA . LEU B 1 127 ? -44.83158 24.04703 26.16727 1.000 27.12917 127 LEU B CA 1
ATOM 3020 C C . LEU B 1 127 ? -44.90628 24.01444 24.64524 1.000 26.79087 127 LEU B C 1
ATOM 3021 O O . LEU B 1 127 ? -45.25169 25.00175 23.99641 1.000 27.55689 127 LEU B O 1
ATOM 3026 N N . LEU B 1 128 ? -44.58069 22.85642 24.08802 1.000 25.79820 128 LEU B N 1
ATOM 3027 C CA . LEU B 1 128 ? -44.63552 22.60180 22.66195 1.000 25.51910 128 LEU B CA 1
ATOM 3028 C C . LEU B 1 128 ? -45.81686 21.70542 22.34149 1.000 26.52744 128 LEU B C 1
ATOM 3029 O O . LEU B 1 128 ? -46.20042 20.84540 23.14119 1.000 26.79828 128 LEU B O 1
ATOM 3034 N N . ASP B 1 129 ? -46.35653 21.89296 21.14142 1.000 28.04248 129 ASP B N 1
ATOM 3035 C CA . ASP B 1 129 ? -47.36381 21.01557 20.56400 1.000 28.44434 129 ASP B CA 1
ATOM 3036 C C . ASP B 1 129 ? -46.73295 20.21156 19.43493 1.000 28.88197 129 ASP B C 1
ATOM 3037 O O . ASP B 1 129 ? -46.18749 20.78354 18.48718 1.000 29.28961 129 ASP B O 1
ATOM 3042 N N . ALA B 1 130 ? -46.79657 18.89356 19.54259 1.000 30.48658 130 ALA B N 1
ATOM 3043 C CA . ALA B 1 130 ? -46.33877 17.99861 18.49346 1.000 28.64247 130 ALA B CA 1
ATOM 3044 C C . ALA B 1 130 ? -47.55391 17.37233 17.82306 1.000 31.08129 130 ALA B C 1
ATOM 3045 O O . ALA B 1 130 ? -48.45828 16.88157 18.50075 1.000 30.98438 130 ALA B O 1
ATOM 3047 N N . GLN B 1 131 ? -47.57563 17.39966 16.49806 1.000 28.86164 131 GLN B N 1
ATOM 3048 C CA . GLN B 1 131 ? -48.69171 16.87237 15.71670 1.000 29.94582 131 GLN B CA 1
ATOM 3049 C C . GLN B 1 131 ? -48.11987 16.02338 14.58961 1.000 30.28053 131 GLN B C 1
ATOM 3050 O O . GLN B 1 131 ? -47.42845 16.54428 13.70588 1.000 28.50859 131 GLN B O 1
ATOM 3056 N N . VAL B 1 132 ? -48.37447 14.72049 14.62924 1.000 28.84247 132 VAL B N 1
ATOM 3057 C CA . VAL B 1 132 ? -47.97865 13.83458 13.54110 1.000 29.75017 132 VAL B CA 1
ATOM 3058 C C . VAL B 1 132 ? -49.10446 13.79434 12.51586 1.000 33.76833 132 VAL B C 1
ATOM 3059 O O . VAL B 1 132 ? -50.28657 13.72080 12.87560 1.000 31.73369 132 VAL B O 1
ATOM 3063 N N . ARG B 1 133 ? -48.74017 13.84849 11.23195 1.000 30.32032 133 ARG B N 1
ATOM 3064 C CA . ARG B 1 133 ? -49.71695 13.84621 10.15475 1.000 31.95484 133 ARG B CA 1
ATOM 3065 C C . ARG B 1 133 ? -49.23813 12.95927 9.02063 1.000 31.95393 133 ARG B C 1
ATOM 3066 O O . ARG B 1 133 ? -48.04112 12.85579 8.74885 1.000 30.73454 133 ARG B O 1
ATOM 3074 N N . ARG B 1 134 ? -50.20130 12.30086 8.38327 1.000 33.53888 134 ARG B N 1
ATOM 3075 C CA . ARG B 1 134 ? -50.03136 11.59910 7.11613 1.000 34.14085 134 ARG B CA 1
ATOM 3076 C C . ARG B 1 134 ? -50.94482 12.32376 6.12712 1.000 35.68874 134 ARG B C 1
ATOM 3077 O O . ARG B 1 134 ? -52.16791 12.16231 6.17283 1.000 37.27741 134 ARG B O 1
ATOM 3085 N N . GLY B 1 135 ? -50.35427 13.13471 5.25244 1.000 35.38887 135 GLY B N 1
ATOM 3086 C CA . GLY B 1 135 ? -51.14168 14.08226 4.47351 1.000 36.81451 135 GLY B CA 1
ATOM 3087 C C . GLY B 1 135 ? -51.74041 15.10330 5.42064 1.000 36.94786 135 GLY B C 1
ATOM 3088 O O . GLY B 1 135 ? -51.03832 15.66777 6.26592 1.000 35.52554 135 GLY B O 1
ATOM 3089 N N . ILE B 1 136 ? -53.05929 15.32292 5.33342 1.000 38.81033 136 ILE B N 1
ATOM 3090 C CA . ILE B 1 136 ? -53.70809 16.20198 6.30551 1.000 39.22036 136 ILE B CA 1
ATOM 3091 C C . ILE B 1 136 ? -54.30068 15.44396 7.49320 1.000 39.39466 136 ILE B C 1
ATOM 3092 O O . ILE B 1 136 ? -54.79758 16.08396 8.42825 1.000 40.83069 136 ILE B O 1
ATOM 3097 N N . ASP B 1 137 ? -54.22129 14.11192 7.51089 1.000 39.25605 137 ASP B N 1
ATOM 3098 C CA . ASP B 1 137 ? -54.83687 13.30994 8.56656 1.000 39.75057 137 ASP B CA 1
ATOM 3099 C C . ASP B 1 137 ? -53.95813 13.30923 9.81574 1.000 37.90342 137 ASP B C 1
ATOM 3100 O O . ASP B 1 137 ? -52.77427 12.96270 9.75090 1.000 36.96674 137 ASP B O 1
ATOM 3105 N N . SER B 1 138 ? -54.53419 13.68221 10.95172 1.000 38.35104 138 SER B N 1
ATOM 3106 C CA . SER B 1 138 ? -53.80448 13.61457 12.20685 1.000 38.28342 138 SER B CA 1
ATOM 3107 C C . SER B 1 138 ? -53.50222 12.16734 12.56756 1.000 37.38102 138 SER B C 1
ATOM 3108 O O . SER B 1 138 ? -54.37060 11.30076 12.49116 1.000 42.06033 138 SER B O 1
ATOM 3111 N N . MET B 1 139 ? -52.26442 11.90868 12.96175 1.000 38.71859 139 MET B N 1
ATOM 3112 C CA . MET B 1 139 ? -51.82611 10.58637 13.38851 1.000 38.52301 139 MET B CA 1
ATOM 3113 C C . MET B 1 139 ? -51.28739 10.62077 14.81663 1.000 40.06970 139 MET B C 1
ATOM 3114 O O . MET B 1 139 ? -50.37780 9.86127 15.16163 1.000 43.41204 139 MET B O 1
ATOM 3119 N N . GLY B 1 140 ? -51.80614 11.52181 15.64575 1.000 39.62004 140 GLY B N 1
ATOM 3120 C CA . GLY B 1 140 ? -51.28435 11.68324 16.99189 1.000 38.88979 140 GLY B CA 1
ATOM 3121 C C . GLY B 1 140 ? -50.87676 13.10397 17.31933 1.000 36.67160 140 GLY B C 1
ATOM 3122 O O . GLY B 1 140 ? -50.25928 13.78889 16.50262 1.000 36.79381 140 GLY B O 1
ATOM 3123 N N . GLN B 1 141 ? -51.22881 13.55184 18.51936 1.000 37.18193 141 GLN B N 1
ATOM 3124 C CA . GLN B 1 141 ? -50.89530 14.87356 19.02376 1.000 35.88802 141 GLN B CA 1
ATOM 3125 C C . GLN B 1 141 ? -50.46767 14.73001 20.47781 1.000 33.35776 141 GLN B C 1
ATOM 3126 O O . GLN B 1 141 ? -51.13914 14.04612 21.25250 1.000 34.47952 141 GLN B O 1
ATOM 3132 N N . GLY B 1 142 ? -49.38444 15.39942 20.85820 1.000 33.02413 142 GLY B N 1
ATOM 3133 C CA . GLY B 1 142 ? -48.96371 15.42688 22.25329 1.000 33.56168 142 GLY B CA 1
ATOM 3134 C C . GLY B 1 142 ? -48.30019 16.73649 22.61675 1.000 34.16149 142 GLY B C 1
ATOM 3135 O O . GLY B 1 142 ? -47.63773 17.36439 21.78504 1.000 32.36917 142 GLY B O 1
ATOM 3136 N N . ASP B 1 143 ? -48.49625 17.16327 23.86882 1.000 33.43841 143 ASP B N 1
ATOM 3137 C CA . ASP B 1 143 ? -47.82284 18.32682 24.43524 1.000 29.25158 143 ASP B CA 1
ATOM 3138 C C . ASP B 1 143 ? -46.47314 17.91806 25.02842 1.000 28.03014 143 ASP B C 1
ATOM 3139 O O . ASP B 1 143 ? -46.23974 16.74888 25.31918 1.000 30.42894 143 ASP B O 1
ATOM 3144 N N . ALA B 1 144 ? -45.60074 18.90460 25.24984 1.000 26.20348 144 ALA B N 1
ATOM 3145 C CA . ALA B 1 144 ? -44.28398 18.63386 25.84004 1.000 24.87621 144 ALA B CA 1
ATOM 3146 C C . ALA B 1 144 ? -43.73855 19.88544 26.51946 1.000 24.94521 144 ALA B C 1
ATOM 3147 O O . ALA B 1 144 ? -43.60894 20.93654 25.87975 1.000 24.57330 144 ALA B O 1
ATOM 3149 N N . LEU B 1 145 ? -43.40487 19.76497 27.80650 1.000 24.78948 145 LEU B N 1
ATOM 3150 C CA . LEU B 1 145 ? -42.75252 20.84949 28.53390 1.000 24.62115 145 LEU B CA 1
ATOM 3151 C C . LEU B 1 145 ? -41.25144 20.89388 28.25122 1.000 23.05140 145 LEU B C 1
ATOM 3152 O O . LEU B 1 145 ? -40.66194 21.97562 28.18861 1.000 22.76671 145 LEU B O 1
ATOM 3157 N N . ASN B 1 146 ? -40.61894 19.73263 28.08707 1.000 22.21043 146 ASN B N 1
ATOM 3158 C CA . ASN B 1 146 ? -39.18394 19.62204 27.82334 1.000 20.91243 146 ASN B CA 1
ATOM 3159 C C . ASN B 1 146 ? -38.89366 19.55527 26.32938 1.000 20.21019 146 ASN B C 1
ATOM 3160 O O . ASN B 1 146 ? -38.20215 20.42509 25.78673 1.000 19.82997 146 ASN B O 1
ATOM 3165 N N . ASP B 1 147 ? -39.38800 18.50966 25.66102 1.000 20.30753 147 ASP B N 1
ATOM 3166 C CA . ASP B 1 147 ? -38.87586 18.22375 24.33205 1.000 19.62714 147 ASP B CA 1
ATOM 3167 C C . ASP B 1 147 ? -39.79812 17.30537 23.54464 1.000 20.15342 147 ASP B C 1
ATOM 3168 O O . ASP B 1 147 ? -40.52661 16.47857 24.09928 1.000 20.84655 147 ASP B O 1
ATOM 3173 N N . VAL B 1 148 ? -39.73177 17.46966 22.23069 1.000 20.99220 148 VAL B N 1
ATOM 3174 C CA . VAL B 1 148 ? -40.29599 16.55516 21.25235 1.000 20.31794 148 VAL B CA 1
ATOM 3175 C C . VAL B 1 148 ? -39.09815 15.90278 20.58044 1.000 19.48860 148 VAL B C 1
ATOM 3176 O O . VAL B 1 148 ? -38.24072 16.60552 20.03979 1.000 18.90236 148 VAL B O 1
ATOM 3180 N N . VAL B 1 149 ? -39.00677 14.57572 20.64413 1.000 20.02108 149 VAL B N 1
ATOM 3181 C CA . VAL B 1 149 ? -37.81501 13.85229 20.20019 1.000 19.02832 149 VAL B CA 1
ATOM 3182 C C . VAL B 1 149 ? -38.23524 12.86075 19.11786 1.000 20.38797 149 VAL B C 1
ATOM 3183 O O . VAL B 1 149 ? -39.05070 11.96906 19.37748 1.000 21.87317 149 VAL B O 1
ATOM 3187 N N . LEU B 1 150 ? -37.66793 13.01178 17.92102 1.000 19.34026 150 LEU B N 1
ATOM 3188 C CA . LEU B 1 150 ? -37.75016 12.01908 16.85176 1.000 20.01623 150 LEU B CA 1
ATOM 3189 C C . LEU B 1 150 ? -36.57663 11.04752 16.96776 1.000 20.74290 150 LEU B C 1
ATOM 3190 O O . LEU B 1 150 ? -35.43045 11.48397 17.06410 1.000 20.31125 150 LEU B O 1
ATOM 3195 N N . HIS B 1 151 ? -36.85122 9.74465 16.94738 1.000 20.36595 151 HIS B N 1
ATOM 3196 C CA . HIS B 1 151 ? -35.79872 8.75811 17.17735 1.000 24.58827 151 HIS B CA 1
ATOM 3197 C C . HIS B 1 151 ? -36.19919 7.44146 16.51195 1.000 23.83602 151 HIS B C 1
ATOM 3198 O O . HIS B 1 151 ? -37.35018 7.27008 16.10067 1.000 24.17848 151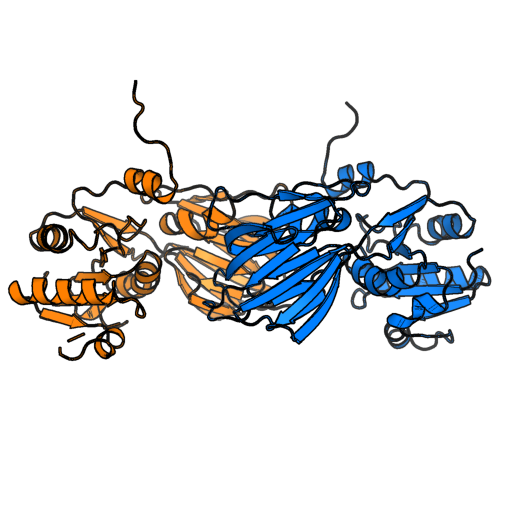 HIS B O 1
ATOM 3205 N N . PRO B 1 152 ? -35.27160 6.48106 16.39690 1.000 24.45473 152 PRO B N 1
ATOM 3206 C CA . PRO B 1 152 ? -35.56099 5.28039 15.60155 1.000 24.12671 152 PRO B CA 1
ATOM 3207 C C . PRO B 1 152 ? -36.41461 4.23761 16.30711 1.000 28.08819 152 PRO B C 1
ATOM 3208 O O . PRO B 1 152 ? -36.69996 3.19688 15.70180 1.000 27.19493 152 PRO B O 1
ATOM 3212 N N . GLY B 1 153 ? -36.83076 4.46449 17.54908 1.000 27.25332 153 GLY B N 1
ATOM 3213 C CA . GLY B 1 153 ? -37.60837 3.44967 18.24867 1.000 28.01108 153 GLY B CA 1
ATOM 3214 C C . GLY B 1 153 ? -36.75999 2.22421 18.53755 1.000 30.10091 153 GLY B C 1
ATOM 3215 O O . GLY B 1 153 ? -35.71109 2.30257 19.19178 1.000 31.77009 153 GLY B O 1
ATOM 3216 N N . LYS B 1 154 ? -37.19642 1.06553 18.04417 1.000 31.20590 154 LYS B N 1
ATOM 3217 C CA . LYS B 1 154 ? -36.47104 -0.17286 18.30901 1.000 34.49064 154 LYS B CA 1
ATOM 3218 C C . LYS B 1 154 ? -35.40097 -0.48510 17.26816 1.000 34.46812 154 LYS B C 1
ATOM 3219 O O . LYS B 1 154 ? -34.51240 -1.30157 17.54314 1.000 33.90391 154 LYS B O 1
ATOM 3225 N N . SER B 1 155 ? -35.45744 0.14722 16.09830 1.000 32.88246 155 SER B N 1
ATOM 3226 C CA . SER B 1 155 ? -34.42231 -0.03401 15.09247 1.000 32.84870 155 SER B CA 1
ATOM 3227 C C . SER B 1 155 ? -33.08120 0.45925 15.61887 1.000 31.16198 155 SER B C 1
ATOM 3228 O O . SER B 1 155 ? -33.01490 1.44304 16.35812 1.000 30.40764 155 SER B O 1
ATOM 3231 N N . THR B 1 156 ? -32.00343 -0.22515 15.23492 1.000 29.88887 156 THR B N 1
ATOM 3232 C CA . THR B 1 156 ? -30.65729 0.23115 15.56831 1.000 32.16961 156 THR B CA 1
ATOM 3233 C C . THR B 1 156 ? -29.97275 0.89013 14.38661 1.000 32.64935 156 THR B C 1
ATOM 3234 O O . THR B 1 156 ? -28.74072 0.91358 14.32587 1.000 32.12451 156 THR B O 1
ATOM 3238 N N . ARG B 1 157 ? -30.73733 1.37372 13.42357 1.000 30.08051 157 ARG B N 1
ATOM 3239 C CA . ARG B 1 157 ? -30.14580 1.99174 12.25585 1.000 32.36125 157 ARG B CA 1
ATOM 3240 C C . ARG B 1 157 ? -30.42312 3.48586 12.27416 1.000 28.30328 157 ARG B C 1
ATOM 3241 O O . ARG B 1 157 ? -31.29205 3.97208 12.99710 1.000 25.74882 157 ARG B O 1
ATOM 3249 N N . MET B 1 158 ? -29.61863 4.22368 11.52851 1.000 28.45092 158 MET B N 1
ATOM 3250 C CA A MET B 1 158 ? -29.86596 5.64982 11.41081 0.500 25.57820 158 MET B CA 1
ATOM 3251 C CA B MET B 1 158 ? -29.84695 5.65082 11.38281 0.500 25.57504 158 MET B CA 1
ATOM 3252 C C . MET B 1 158 ? -31.13768 5.89560 10.60561 1.000 24.42654 158 MET B C 1
ATOM 3253 O O . MET B 1 158 ? -31.52986 5.10499 9.74733 1.000 24.96714 158 MET B O 1
ATOM 3262 N N . ILE B 1 159 ? -31.80224 6.99382 10.91774 1.000 22.91200 159 ILE B N 1
ATOM 3263 C CA . ILE B 1 159 ? -32.97890 7.40454 10.18960 1.000 24.72738 159 ILE B CA 1
ATOM 3264 C C . ILE B 1 159 ? -32.64017 8.64259 9.36097 1.000 23.00409 159 ILE B C 1
ATOM 3265 O O . ILE B 1 159 ? -31.54893 9.20107 9.45034 1.000 22.40687 159 ILE B O 1
ATOM 3270 N N . GLU B 1 160 ? -33.58681 9.05423 8.52888 1.000 23.69641 160 GLU B N 1
ATOM 3271 C CA . GLU B 1 160 ? -33.34812 10.12636 7.57319 1.000 24.38504 160 GLU B CA 1
ATOM 3272 C C . GLU B 1 160 ? -34.56370 11.04392 7.54917 1.000 23.15140 160 GLU B C 1
ATOM 3273 O O . GLU B 1 160 ? -35.69292 10.55644 7.53582 1.000 23.61742 160 GLU B O 1
ATOM 3279 N N . PHE B 1 161 ? -34.34210 12.36181 7.56654 1.000 22.65948 161 PHE B N 1
ATOM 3280 C CA . PHE B 1 161 ? -35.47469 13.28531 7.63353 1.000 22.64861 161 PHE B CA 1
ATOM 3281 C C . PHE B 1 161 ? -35.08995 14.66927 7.10795 1.000 24.21026 161 PHE B C 1
ATOM 3282 O O . PHE B 1 161 ? -33.90777 15.02075 7.01528 1.000 22.45567 161 PHE B O 1
ATOM 3290 N N . GLU B 1 162 ? -36.12052 15.45782 6.78294 1.000 23.15071 162 GLU B N 1
ATOM 3291 C CA . GLU B 1 162 ? -35.97480 16.84286 6.35631 1.000 23.40805 162 GLU B CA 1
ATOM 3292 C C . GLU B 1 162 ? -36.55659 17.77386 7.41042 1.000 22.88341 162 GLU B C 1
ATOM 3293 O O . GLU B 1 162 ? -37.51389 17.42413 8.10714 1.000 22.94391 162 GLU B O 1
ATOM 3299 N N . LEU B 1 163 ? -35.97607 18.96657 7.51883 1.000 22.75433 163 LEU B N 1
ATOM 3300 C CA . LEU B 1 163 ? -36.39681 19.97053 8.48999 1.000 22.43287 163 LEU B CA 1
ATOM 3301 C C . LEU B 1 163 ? -36.81408 21.24189 7.76922 1.000 23.89875 163 LEU B C 1
ATOM 3302 O O . LEU B 1 163 ? -36.08067 21.74877 6.91150 1.000 23.98838 163 LEU B O 1
ATOM 3307 N N . TYR B 1 164 ? -37.99492 21.74235 8.11410 1.000 23.93722 164 TYR B N 1
ATOM 3308 C CA . TYR B 1 164 ? -38.50824 23.01370 7.62731 1.000 26.21435 164 TYR B CA 1
ATOM 3309 C C . TYR B 1 164 ? -38.81908 23.89655 8.82946 1.000 25.84547 164 TYR B C 1
ATOM 3310 O O . TYR B 1 164 ? -39.31351 23.41452 9.85124 1.000 26.10897 164 TYR B O 1
ATOM 3319 N N . ILE B 1 165 ? -38.51047 25.18044 8.71584 1.000 25.74584 165 ILE B N 1
ATOM 3320 C CA . ILE B 1 165 ? -38.85924 26.15535 9.73701 1.000 27.27094 165 ILE B CA 1
ATOM 3321 C C . ILE B 1 165 ? -39.61958 27.28486 9.05613 1.000 31.95745 165 ILE B C 1
ATOM 3322 O O . ILE B 1 165 ? -39.09109 27.93984 8.14740 1.000 32.14018 165 ILE B O 1
ATOM 3327 N N . ASP B 1 166 ? -40.86557 27.49033 9.48193 1.000 30.84635 166 ASP B N 1
ATOM 3328 C CA . ASP B 1 166 ? -41.77200 28.48489 8.89599 1.000 32.12865 166 ASP B CA 1
ATOM 3329 C C . ASP B 1 166 ? -41.87877 28.30531 7.38792 1.000 33.66011 166 ASP B C 1
ATOM 3330 O O . ASP B 1 166 ? -41.88617 29.27050 6.62416 1.000 34.47782 166 ASP B O 1
ATOM 3335 N N . GLY B 1 167 ? -41.96426 27.04545 6.95759 1.000 33.08865 167 GLY B N 1
ATOM 3336 C CA . GLY B 1 167 ? -42.14412 26.71988 5.55447 1.000 33.00848 167 GLY B CA 1
ATOM 3337 C C . GLY B 1 167 ? -40.88095 26.71750 4.72873 1.000 33.09008 167 GLY B C 1
ATOM 3338 O O . GLY B 1 167 ? -40.92190 26.31481 3.56163 1.000 37.85409 167 GLY B O 1
ATOM 3339 N N . GLN B 1 168 ? -39.75788 27.12985 5.29307 1.000 32.86826 168 GLN B N 1
ATOM 3340 C CA . GLN B 1 168 ? -38.50769 27.20446 4.56134 1.000 31.68806 168 GLN B CA 1
ATOM 3341 C C . GLN B 1 168 ? -37.67932 25.94902 4.81620 1.000 29.78215 168 GLN B C 1
ATOM 3342 O O . GLN B 1 168 ? -37.48574 25.54765 5.96914 1.000 29.12132 168 GLN B O 1
ATOM 3348 N N . PHE B 1 169 ? -37.17337 25.35505 3.74116 1.000 29.96935 169 PHE B N 1
ATOM 3349 C CA . PHE B 1 169 ? -36.32093 24.18464 3.84305 1.000 27.81007 169 PHE B CA 1
ATOM 3350 C C . PHE B 1 169 ? -35.02391 24.54587 4.54340 1.000 26.93532 169 PHE B C 1
ATOM 3351 O O . PHE B 1 169 ? -34.36439 25.51266 4.17378 1.000 28.29358 169 PHE B O 1
ATOM 3359 N N . VAL B 1 170 ? -34.66347 23.77645 5.56529 1.000 25.51426 170 VAL B N 1
ATOM 3360 C CA . VAL B 1 170 ? -33.40252 23.98371 6.26760 1.000 24.72013 170 VAL B CA 1
ATOM 3361 C C . VAL B 1 170 ? -32.37586 22.99637 5.73556 1.000 24.55708 170 VAL B C 1
ATOM 3362 O O . VAL B 1 170 ? -31.37755 23.40106 5.13487 1.000 25.19223 170 VAL B O 1
ATOM 3366 N N . CYS B 1 171 ? -32.62549 21.70143 5.92219 1.000 23.92590 171 CYS B N 1
ATOM 3367 C CA . CYS B 1 171 ? -31.70387 20.66612 5.47013 1.000 23.91801 171 CYS B CA 1
ATOM 3368 C C . CYS B 1 171 ? -32.33953 19.29637 5.64366 1.000 23.50620 171 CYS B C 1
ATOM 3369 O O . CYS B 1 171 ? -33.32376 19.12364 6.36742 1.000 22.99372 171 CYS B O 1
ATOM 3372 N N . SER B 1 172 ? -31.75084 18.32427 4.97454 1.000 23.91448 172 SER B N 1
ATOM 3373 C CA . SER B 1 172 ? -31.96654 16.92229 5.28215 1.000 24.11005 172 SER B CA 1
ATOM 3374 C C . SER B 1 172 ? -30.76894 16.41355 6.06427 1.000 23.73657 172 SER B C 1
ATOM 3375 O O . SER B 1 172 ? -29.68466 16.98907 6.00164 1.000 26.15456 172 SER B O 1
ATOM 3378 N N . GLN B 1 173 ? -30.96159 15.31146 6.78096 1.000 23.11094 173 GLN B N 1
ATOM 3379 C CA . GLN B 1 173 ? -29.80000 14.68678 7.39405 1.000 25.67134 173 GLN B CA 1
ATOM 3380 C C . GLN B 1 173 ? -30.09374 13.25381 7.79263 1.000 22.43957 173 GLN B C 1
ATOM 3381 O O . GLN B 1 173 ? -31.24295 12.82831 7.90229 1.000 23.43831 173 GLN B O 1
ATOM 3387 N N . LYS B 1 174 ? -29.00811 12.51428 7.94967 1.000 22.35392 174 LYS B N 1
ATOM 3388 C CA . LYS B 1 174 ? -28.98683 11.16814 8.49035 1.000 22.29211 174 LYS B CA 1
ATOM 3389 C C . LYS B 1 174 ? -28.48008 11.26855 9.92248 1.000 21.43472 174 LYS B C 1
ATOM 3390 O O . LYS B 1 174 ? -27.42885 11.87201 10.16284 1.000 21.64660 174 LYS B O 1
ATOM 3396 N N . ALA B 1 175 ? -29.22254 10.69266 10.86018 1.000 21.23851 175 ALA B N 1
ATOM 3397 C CA . ALA B 1 175 ? -28.91279 10.78217 12.28627 1.000 20.16011 175 ALA B CA 1
ATOM 3398 C C . ALA B 1 175 ? -29.76741 9.75238 13.02284 1.000 20.28447 175 ALA B C 1
ATOM 3399 O O . ALA B 1 175 ? -30.62059 9.08791 12.42450 1.000 20.84263 175 ALA B O 1
ATOM 3401 N N . ASP B 1 176 ? -29.52274 9.61594 14.33385 1.000 19.78642 176 ASP B N 1
ATOM 3402 C CA . ASP B 1 176 ? -30.45826 8.85716 15.16347 1.000 19.87702 176 ASP B CA 1
ATOM 3403 C C . ASP B 1 176 ? -31.81996 9.55177 15.23637 1.000 21.24006 176 ASP B C 1
ATOM 3404 O O . ASP B 1 176 ? -32.84730 8.88820 15.40799 1.000 22.84174 176 ASP B O 1
ATOM 3409 N N . GLY B 1 177 ? -31.84633 10.87181 15.11569 1.000 20.55645 177 GLY B N 1
ATOM 3410 C CA . GLY B 1 177 ? -33.08802 11.61534 15.27661 1.000 20.27096 177 GLY B CA 1
ATOM 3411 C C . GLY B 1 177 ? -32.81541 13.08914 15.56403 1.000 19.71056 177 GLY B C 1
ATOM 3412 O O . GLY B 1 177 ? -31.77909 13.62376 15.18538 1.000 19.32504 177 GLY B O 1
ATOM 3413 N N . LEU B 1 178 ? -33.76626 13.71341 16.25199 1.000 17.94777 178 LEU B N 1
ATOM 3414 C CA . LEU B 1 178 ? -33.73766 15.14534 16.49635 1.000 17.58883 178 LEU B CA 1
ATOM 3415 C C . LEU B 1 178 ? -34.37580 15.44929 17.84829 1.000 18.93957 178 LEU B C 1
ATOM 3416 O O . LEU B 1 178 ? -35.42912 14.89169 18.18094 1.000 19.92674 178 LEU B O 1
ATOM 3421 N N . ILE B 1 179 ? -33.74754 16.34582 18.60764 1.000 17.00270 179 ILE B N 1
ATOM 3422 C CA . ILE B 1 179 ? -34.29257 16.84776 19.86066 1.000 17.60552 179 ILE B CA 1
ATOM 3423 C C . ILE B 1 179 ? -34.74187 18.27702 19.63292 1.000 18.35790 179 ILE B C 1
ATOM 3424 O O . ILE B 1 179 ? -33.93640 19.12775 19.24829 1.000 19.64860 179 ILE B O 1
ATOM 3429 N N . VAL B 1 180 ? -36.02680 18.54355 19.85972 1.000 17.73271 180 VAL B N 1
ATOM 3430 C CA . VAL B 1 180 ? -36.56917 19.89582 19.80294 1.000 18.69948 180 VAL B CA 1
ATOM 3431 C C . VAL B 1 180 ? -36.97428 20.27165 21.21895 1.000 18.42562 180 VAL B C 1
ATOM 3432 O O . VAL B 1 180 ? -37.85170 19.62491 21.80461 1.000 18.81055 180 VAL B O 1
ATOM 3436 N N . ALA B 1 181 ? -36.32394 21.28622 21.78633 1.000 18.25136 181 ALA B N 1
ATOM 3437 C CA . ALA B 1 181 ? -36.49309 21.58594 23.20737 1.000 18.47996 181 ALA B CA 1
ATOM 3438 C C . ALA B 1 181 ? -36.92749 23.02608 23.46964 1.000 19.20718 181 ALA B C 1
ATOM 3439 O O . ALA B 1 181 ? -36.50592 23.96005 22.78695 1.000 19.28109 181 ALA B O 1
ATOM 3441 N N . THR B 1 182 ? -37.76962 23.18221 24.47650 1.000 19.92259 182 THR B N 1
ATOM 3442 C CA . THR B 1 182 ? -38.07816 24.47121 25.07476 1.000 20.76843 182 THR B CA 1
ATOM 3443 C C . THR B 1 182 ? -36.89811 24.95446 25.92312 1.000 20.35805 182 THR B C 1
ATOM 3444 O O . THR B 1 182 ? -35.95650 24.20397 26.17113 1.000 19.49546 182 THR B O 1
ATOM 3448 N N . PRO B 1 183 ? -36.93864 26.20136 26.42042 1.000 21.13867 183 PRO B N 1
ATOM 3449 C CA . PRO B 1 183 ? -35.96067 26.60165 27.45172 1.000 20.99579 183 PRO B CA 1
ATOM 3450 C C . PRO B 1 183 ? -35.93534 25.67534 28.66149 1.000 20.83939 183 PRO B C 1
ATOM 3451 O O . PRO B 1 183 ? -34.84659 25.36572 29.16264 1.000 20.22363 183 PRO B O 1
ATOM 3455 N N . THR B 1 184 ? -37.10665 25.22476 29.13714 1.000 21.55140 184 THR B N 1
ATOM 3456 C CA . THR B 1 184 ? -37.16032 24.23952 30.21489 1.000 21.58443 184 THR B CA 1
ATOM 3457 C C . THR B 1 184 ? -36.40982 22.96927 29.82673 1.000 20.45380 184 THR B C 1
ATOM 3458 O O . THR B 1 184 ? -35.59421 22.45571 30.60077 1.000 21.85237 184 THR B O 1
ATOM 3462 N N . GLY B 1 185 ? -36.66281 22.45269 28.61955 1.000 19.99498 185 GLY B N 1
ATOM 3463 C CA . GLY B 1 185 ? -35.98727 21.24149 28.17639 1.000 19.12444 185 GLY B CA 1
ATOM 3464 C C . GLY B 1 185 ? -34.52811 21.42292 27.78074 1.000 18.25690 185 GLY B C 1
ATOM 3465 O O . GLY B 1 185 ? -33.84852 20.41666 27.54963 1.000 17.95191 185 GLY B O 1
ATOM 3466 N N . SER B 1 186 ? -34.03052 22.66471 27.71314 1.000 18.31757 186 SER B N 1
ATOM 3467 C CA . SER B 1 186 ? -32.65533 22.89319 27.26948 1.000 17.69911 186 SER B CA 1
ATOM 3468 C C . SER B 1 186 ? -31.62180 22.30048 28.22955 1.000 18.07932 186 SER B C 1
ATOM 3469 O O . SER B 1 186 ? -30.49884 22.01207 27.80471 1.000 17.72441 186 SER B O 1
ATOM 3472 N N . THR B 1 187 ? -31.97915 22.10533 29.49943 1.000 17.90474 187 THR B N 1
ATOM 3473 C CA . THR B 1 187 ? -31.10263 21.48868 30.48146 1.000 18.88387 187 THR B CA 1
ATOM 3474 C C . THR B 1 187 ? -31.31235 19.98275 30.61804 1.000 19.85861 187 THR B C 1
ATOM 3475 O O . THR B 1 187 ? -30.64280 19.36124 31.44903 1.000 20.55147 187 THR B O 1
ATOM 3479 N N . ALA B 1 188 ? -32.21346 19.37735 29.84171 1.000 18.13318 188 ALA B N 1
ATOM 3480 C CA . ALA B 1 188 ? -32.45215 17.93543 29.95230 1.000 19.75970 188 ALA B CA 1
ATOM 3481 C C . ALA B 1 188 ? -31.75627 17.15239 28.82225 1.000 17.26380 188 ALA B C 1
ATOM 3482 O O . ALA B 1 188 ? -30.53819 17.25788 28.65753 1.000 18.18509 188 ALA B O 1
ATOM 3484 N N . TYR B 1 189 ? -32.50144 16.40794 27.99692 1.000 18.05261 189 TYR B N 1
ATOM 3485 C CA . TYR B 1 189 ? -31.87157 15.64291 26.91686 1.000 19.18262 189 TYR B CA 1
ATOM 3486 C C . TYR B 1 189 ? -30.98399 16.51573 26.01725 1.000 18.42989 189 TYR B C 1
ATOM 3487 O O . TYR B 1 189 ? -29.85109 16.14329 25.69640 1.000 19.45049 189 TYR B O 1
ATOM 3496 N N . ALA B 1 190 ? -31.49137 17.68306 25.60744 1.000 18.18073 190 ALA B N 1
ATOM 3497 C CA . ALA B 1 190 ? -30.77078 18.55296 24.68780 1.000 16.03290 190 ALA B CA 1
ATOM 3498 C C . ALA B 1 190 ? -29.38173 18.90919 25.22017 1.000 18.20300 190 ALA B C 1
ATOM 3499 O O . ALA B 1 190 ? -28.41056 18.93794 24.46038 1.000 17.82191 190 ALA B O 1
ATOM 3501 N N . LEU B 1 191 ? -29.26389 19.13382 26.53025 1.000 17.89487 191 LEU B N 1
ATOM 3502 C CA . LEU B 1 191 ? -27.97686 19.47508 27.13060 1.000 16.93607 191 LEU B CA 1
ATOM 3503 C C . LEU B 1 191 ? -26.98237 18.31565 27.02752 1.000 17.91080 191 LEU B C 1
ATOM 3504 O O . LEU B 1 191 ? -25.82120 18.51221 26.64481 1.000 16.78665 191 LEU B O 1
ATOM 3509 N N . SER B 1 192 ? -27.42700 17.09677 27.36613 1.000 16.97748 192 SER B N 1
ATOM 3510 C CA . SER B 1 192 ? -26.58751 15.90542 27.22701 1.000 20.25097 192 SER B CA 1
ATOM 3511 C C . SER B 1 192 ? -26.15132 15.68458 25.79204 1.000 21.65805 192 SER B C 1
ATOM 3512 O O . SER B 1 192 ? -25.06252 15.14714 25.55313 1.000 22.20078 192 SER B O 1
ATOM 3515 N N . ALA B 1 193 ? -26.99695 16.06320 24.83096 1.000 19.32363 193 ALA B N 1
ATOM 3516 C CA . ALA B 1 193 ? -26.68574 15.88940 23.42198 1.000 18.38178 193 ALA B CA 1
ATOM 3517 C C . ALA B 1 193 ? -25.80412 17.00014 22.87244 1.000 18.15065 193 ALA B C 1
ATOM 3518 O O . ALA B 1 193 ? -25.53987 17.00531 21.66949 1.000 17.46335 193 ALA B O 1
ATOM 3520 N N . GLY B 1 194 ? -25.37186 17.94873 23.70176 1.000 19.13137 194 GLY B N 1
ATOM 3521 C CA . GLY B 1 194 ? -24.50327 19.02345 23.24920 1.000 17.88028 194 GLY B CA 1
ATOM 3522 C C . GLY B 1 194 ? -25.15661 20.37280 23.04440 1.000 19.68485 194 GLY B C 1
ATOM 3523 O O . GLY B 1 194 ? -24.48709 21.29761 22.55777 1.000 20.14753 194 GLY B O 1
ATOM 3524 N N . GLY B 1 195 ? -26.43661 20.52930 23.39718 1.000 17.20082 195 GLY B N 1
ATOM 3525 C CA . GLY B 1 195 ? -27.11499 21.79066 23.17235 1.000 16.88106 195 GLY B CA 1
ATOM 3526 C C . GLY B 1 195 ? -26.77372 22.84225 24.21268 1.000 16.33753 195 GLY B C 1
ATOM 3527 O O . GLY B 1 195 ? -26.27509 22.52276 25.29070 1.000 18.44249 195 GLY B O 1
ATOM 3528 N N . PRO B 1 196 ? -27.07008 24.10846 23.92393 1.000 16.73519 196 PRO B N 1
ATOM 3529 C CA . PRO B 1 196 ? -26.83980 25.17911 24.90624 1.000 17.39376 196 PRO B CA 1
ATOM 3530 C C . PRO B 1 196 ? -27.94297 25.26136 25.95303 1.000 18.58197 196 PRO B C 1
ATOM 3531 O O . PRO B 1 196 ? -29.08612 24.84493 25.73670 1.000 19.16165 196 PRO B O 1
ATOM 3535 N N . ILE B 1 197 ? -27.58995 25.82991 27.09525 1.000 17.82934 197 ILE B N 1
ATOM 3536 C CA . ILE B 1 197 ? -28.59798 26.20813 28.08013 1.000 18.18483 197 ILE B CA 1
ATOM 3537 C C . ILE B 1 197 ? -29.29130 27.47057 27.58530 1.000 18.88026 197 ILE B C 1
ATOM 3538 O O . ILE B 1 197 ? -28.64677 28.36941 27.03666 1.000 20.49192 197 ILE B O 1
ATOM 3543 N N . MET B 1 198 ? -30.61131 27.51714 27.72904 1.000 19.23913 198 MET B N 1
ATOM 3544 C CA . MET B 1 198 ? -31.42470 28.66961 27.34616 1.000 20.14597 198 MET B CA 1
ATOM 3545 C C . MET B 1 198 ? -32.12873 29.17362 28.59514 1.000 21.04337 198 MET B C 1
ATOM 3546 O O . MET B 1 198 ? -32.81022 28.40376 29.27781 1.000 20.99137 198 MET B O 1
ATOM 3551 N N . HIS B 1 199 ? -31.96021 30.44447 28.90049 1.000 22.02503 199 HIS B N 1
ATOM 3552 C CA . HIS B 1 199 ? -32.57520 30.99745 30.09650 1.000 23.10272 199 HIS B CA 1
ATOM 3553 C C . HIS B 1 199 ? -34.09529 30.79016 30.06313 1.000 24.03186 199 HIS B C 1
ATOM 3554 O O . HIS B 1 199 ? -34.71401 30.92470 29.00004 1.000 24.45621 199 HIS B O 1
ATOM 3561 N N . PRO B 1 200 ? -34.72268 30.44216 31.19992 1.000 25.97319 200 PRO B N 1
ATOM 3562 C CA . PRO B 1 200 ? -36.17281 30.15783 31.20655 1.000 25.76748 200 PRO B CA 1
ATOM 3563 C C . PRO B 1 200 ? -37.05419 31.26037 30.64664 1.000 28.67210 200 PRO B C 1
ATOM 3564 O O . PRO B 1 200 ? -38.16523 30.97999 30.19434 1.000 31.34839 200 PRO B O 1
ATOM 3568 N N . LYS B 1 201 ? -36.61863 32.50416 30.67604 1.000 28.89051 201 LYS B N 1
ATOM 3569 C CA . LYS B 1 201 ? -37.41602 33.60265 30.15414 1.000 29.64978 201 LYS B CA 1
ATOM 3570 C C . LYS B 1 201 ? -37.16960 33.86191 28.67226 1.000 28.79410 201 LYS B C 1
ATOM 3571 O O . LYS B 1 201 ? -37.80808 34.74034 28.09234 1.000 30.03623 201 LYS B O 1
ATOM 3573 N N . LEU B 1 202 ? -36.28782 33.09966 28.03425 1.000 26.78474 202 LEU B N 1
ATOM 3574 C CA . LEU B 1 202 ? -35.97543 33.31386 26.62737 1.000 26.24178 202 LEU B CA 1
ATOM 3575 C C . LEU B 1 202 ? -37.09149 32.77560 25.73001 1.000 26.27552 202 LEU B C 1
ATOM 3576 O O . LEU B 1 202 ? -37.55104 31.64377 25.89063 1.000 25.53059 202 LEU B O 1
ATOM 3581 N N . ASP B 1 203 ? -37.53993 33.59003 24.78311 1.000 27.32445 203 ASP B N 1
ATOM 3582 C CA . ASP B 1 203 ? -38.58594 33.14974 23.85679 1.000 27.56800 203 ASP B CA 1
ATOM 3583 C C . ASP B 1 203 ? -37.91499 32.48673 22.64977 1.000 26.33213 203 ASP B C 1
ATOM 3584 O O . ASP B 1 203 ? -37.83551 33.04397 21.55392 1.000 26.88111 203 ASP B O 1
ATOM 3589 N N . ALA B 1 204 ? -37.44160 31.25246 22.86256 1.000 24.80404 204 ALA B N 1
ATOM 3590 C CA . ALA B 1 204 ? -36.66072 30.54435 21.85354 1.000 23.66692 204 ALA B CA 1
ATOM 3591 C C . ALA B 1 204 ? -36.86143 29.04342 21.97213 1.000 22.54631 204 ALA B C 1
ATOM 3592 O O . ALA B 1 204 ? -37.21988 28.51932 23.02193 1.000 22.38627 204 ALA B O 1
ATOM 3594 N N . ILE B 1 205 ? -36.61151 28.36057 20.86602 1.000 21.93502 205 ILE B N 1
ATOM 3595 C CA . ILE B 1 205 ? -36.65116 26.90462 20.76965 1.000 20.96624 205 ILE B CA 1
ATOM 3596 C C . ILE B 1 205 ? -35.31026 26.43214 20.21981 1.000 20.00681 205 ILE B C 1
ATOM 3597 O O . ILE B 1 205 ? -34.79780 27.01714 19.25506 1.000 20.27061 205 ILE B O 1
ATOM 3602 N N . VAL B 1 206 ? -34.75087 25.36274 20.79166 1.000 19.08592 206 VAL B N 1
ATOM 3603 C CA . VAL B 1 206 ? -33.49402 24.81229 20.28778 1.000 18.35308 206 VAL B CA 1
ATOM 3604 C C . VAL B 1 206 ? -33.74649 23.47458 19.59540 1.000 19.17125 206 VAL B C 1
ATOM 3605 O O . VAL B 1 206 ? -34.57295 22.66685 20.03603 1.000 18.14822 206 VAL B O 1
ATOM 3609 N N . ILE B 1 207 ? -33.02736 23.25752 18.50050 1.000 19.79587 207 ILE B N 1
ATOM 3610 C CA . ILE B 1 207 ? -33.12374 22.06277 17.66818 1.000 19.31754 207 ILE B CA 1
ATOM 3611 C C . ILE B 1 207 ? -31.77406 21.36714 17.70029 1.000 18.93256 207 ILE B C 1
ATOM 3612 O O . ILE B 1 207 ? -30.78371 21.92881 17.22263 1.000 19.63663 207 ILE B O 1
ATOM 3617 N N . VAL B 1 208 ? -31.73273 20.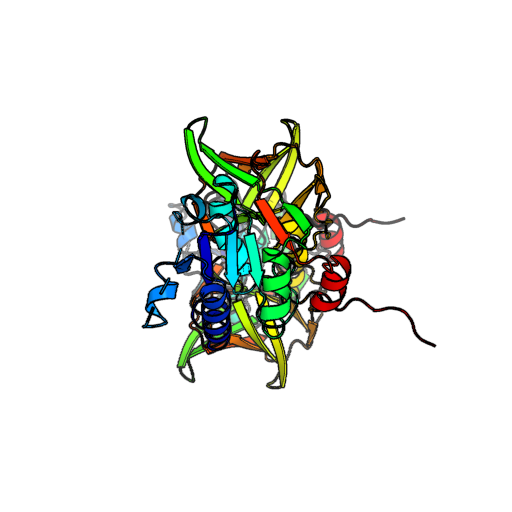15998 18.26200 1.000 16.72042 208 VAL B N 1
ATOM 3618 C CA . VAL B 1 208 ? -30.46810 19.47434 18.53109 1.000 16.94059 208 VAL B CA 1
ATOM 3619 C C . VAL B 1 208 ? -30.44256 18.13351 17.80676 1.000 17.30237 208 VAL B C 1
ATOM 3620 O O . VAL B 1 208 ? -31.21604 17.23478 18.13338 1.000 16.47674 208 VAL B O 1
ATOM 3624 N N . PRO B 1 209 ? -29.56445 17.94634 16.83590 1.000 20.16715 209 PRO B N 1
ATOM 3625 C CA . PRO B 1 209 ? -29.48391 16.64147 16.16359 1.000 20.11042 209 PRO B CA 1
ATOM 3626 C C . PRO B 1 209 ? -28.91958 15.57798 17.10045 1.000 18.71706 209 PRO B C 1
ATOM 3627 O O . PRO B 1 209 ? -28.00962 15.84837 17.88270 1.000 21.04898 209 PRO B O 1
ATOM 3631 N N . MET B 1 210 ? -29.48212 14.36726 17.02703 1.000 19.03011 210 MET B N 1
ATOM 3632 C CA . MET B 1 210 ? -29.04781 13.23486 17.84084 1.000 17.93601 210 MET B CA 1
ATOM 3633 C C . MET B 1 210 ? -28.10705 12.34963 17.03982 1.000 18.22303 210 MET B C 1
ATOM 3634 O O . MET B 1 210 ? -28.54014 11.71807 16.06457 1.000 18.21915 210 MET B O 1
ATOM 3639 N N . TYR B 1 211 ? -26.86420 12.23594 17.50205 1.000 18.28258 211 TYR B N 1
ATOM 3640 C CA . TYR B 1 211 ? -25.85046 11.38763 16.88704 1.000 22.46152 211 TYR B CA 1
ATOM 3641 C C . TYR B 1 211 ? -25.82307 11.55700 15.36409 1.000 20.31506 211 TYR B C 1
ATOM 3642 O O . TYR B 1 211 ? -26.07735 10.60329 14.62281 1.000 19.71426 211 TYR B O 1
ATOM 3651 N N . PRO B 1 212 ? -25.57741 12.76900 14.87044 1.000 18.82369 212 PRO B N 1
ATOM 3652 C CA . PRO B 1 212 ? -25.66101 12.99540 13.41948 1.000 19.69119 212 PRO B CA 1
ATOM 3653 C C . PRO B 1 212 ? -24.50115 12.35405 12.67256 1.000 20.68071 212 PRO B C 1
ATOM 3654 O O . PRO B 1 212 ? -23.36727 12.30142 13.15578 1.000 23.38583 212 PRO B O 1
ATOM 3658 N N . HIS B 1 213 ? -24.81714 11.84949 11.48637 1.000 21.16172 213 HIS B N 1
ATOM 3659 C CA . HIS B 1 213 ? -23.80716 11.37926 10.53946 1.000 22.38208 213 HIS B CA 1
ATOM 3660 C C . HIS B 1 213 ? -22.87455 12.51294 10.10693 1.000 26.52426 213 HIS B C 1
ATOM 3661 O O . HIS B 1 213 ? -21.65061 12.32741 9.98614 1.000 25.31819 213 HIS B O 1
ATOM 3668 N N . MET B 1 214 ? -23.43596 13.68727 9.83811 1.000 26.06064 214 MET B N 1
ATOM 3669 C CA . MET B 1 214 ? -22.63235 14.79802 9.34955 1.000 29.19501 214 MET B CA 1
ATOM 3670 C C . MET B 1 214 ? -21.97627 15.50143 10.52685 1.000 24.39793 214 MET B C 1
ATOM 3671 O O . MET B 1 214 ? -22.66624 15.97552 11.42383 1.000 24.92587 214 MET B O 1
ATOM 3676 N N . LEU B 1 215 ? -20.65023 15.58683 10.51015 1.000 28.95294 215 LEU B N 1
ATOM 3677 C CA . LEU B 1 215 ? -19.93921 16.14322 11.65243 1.000 28.73708 215 LEU B CA 1
ATOM 3678 C C . LEU B 1 215 ? -20.19955 17.64330 11.81775 1.000 30.05790 215 LEU B C 1
ATOM 3679 O O . LEU B 1 215 ? -20.19456 18.14302 12.94587 1.000 31.98187 215 LEU B O 1
ATOM 3684 N N . SER B 1 216 ? -20.46700 18.37269 10.72787 1.000 28.27552 216 SER B N 1
ATOM 3685 C CA . SER B 1 216 ? -20.78036 19.80281 10.82316 1.000 27.58506 216 SER B CA 1
ATOM 3686 C C . SER B 1 216 ? -22.21732 20.08636 11.24193 1.000 25.68629 216 SER B C 1
ATOM 3687 O O . SER B 1 216 ? -22.62179 21.24955 11.24614 1.000 29.94943 216 SER B O 1
ATOM 3690 N N . SER B 1 217 ? -23.00185 19.06464 11.56252 1.000 25.64987 217 SER B N 1
ATOM 3691 C CA . SER B 1 217 ? -24.29288 19.28508 12.18431 1.000 28.09480 217 SER B CA 1
ATOM 3692 C C . SER B 1 217 ? -24.08782 20.01566 13.50053 1.000 28.55110 217 SER B C 1
ATOM 3693 O O . SER B 1 217 ? -23.15311 19.70805 14.24465 1.000 32.87485 217 SER B O 1
ATOM 3696 N N . ARG B 1 218 ? -24.93442 21.00898 13.76860 1.000 23.03435 218 ARG B N 1
ATOM 3697 C CA . ARG B 1 218 ? -24.80230 21.80262 14.98183 1.000 21.24227 218 ARG B CA 1
ATOM 3698 C C . ARG B 1 218 ? -26.19019 22.23115 15.41065 1.000 19.14741 218 ARG B C 1
ATOM 3699 O O . ARG B 1 218 ? -27.08497 22.34777 14.57049 1.000 20.39408 218 ARG B O 1
ATOM 3707 N N . PRO B 1 219 ? -26.41036 22.44094 16.69765 1.000 18.75951 219 PRO B N 1
ATOM 3708 C CA . PRO B 1 219 ? -27.72924 22.90443 17.14250 1.000 18.63976 219 PRO B CA 1
ATOM 3709 C C . PRO B 1 219 ? -28.06150 24.28572 16.58777 1.000 20.19807 219 PRO B C 1
ATOM 3710 O O . PRO B 1 219 ? -27.18106 25.11238 16.31915 1.000 18.67655 219 PRO B O 1
ATOM 3714 N N . ILE B 1 220 ? -29.35335 24.51636 16.40156 1.000 19.48295 220 ILE B N 1
ATOM 3715 C CA . ILE B 1 220 ? -29.88668 25.79571 15.94777 1.000 21.55450 220 ILE B CA 1
ATOM 3716 C C . ILE B 1 220 ? -30.90065 26.30192 16.96768 1.000 19.21378 220 ILE B C 1
ATOM 3717 O O . ILE B 1 220 ? -31.76509 25.55120 17.43932 1.000 20.90303 220 ILE B O 1
ATOM 3722 N N . VAL B 1 221 ? -30.80513 27.57980 17.29002 1.000 19.88746 221 VAL B N 1
ATOM 3723 C CA . VAL B 1 221 ? -31.77501 28.24803 18.14898 1.000 20.29566 221 VAL B CA 1
ATOM 3724 C C . VAL B 1 221 ? -32.61341 29.15764 17.26203 1.000 21.46557 221 VAL B C 1
ATOM 3725 O O . VAL B 1 221 ? -32.06788 29.97057 16.50535 1.000 22.22827 221 VAL B O 1
ATOM 3729 N N . VAL B 1 222 ? -33.92849 29.00122 17.33773 1.000 21.77050 222 VAL B N 1
ATOM 3730 C CA . VAL B 1 222 ? -34.87799 29.74885 16.52171 1.000 23.02579 222 VAL B CA 1
ATOM 3731 C C . VAL B 1 222 ? -35.86084 30.48208 17.42869 1.000 23.85930 222 VAL B C 1
ATOM 3732 O O . VAL B 1 222 ? -35.97921 30.20384 18.62560 1.000 23.38322 222 VAL B O 1
ATOM 3736 N N . ASP B 1 223 ? -36.56027 31.44455 16.83379 1.000 26.07864 223 ASP B N 1
ATOM 3737 C CA . ASP B 1 223 ? -37.55508 32.20882 17.56777 1.000 26.99495 223 ASP B CA 1
ATOM 3738 C C . ASP B 1 223 ? -38.60862 31.29215 18.16633 1.000 27.23762 223 ASP B C 1
ATOM 3739 O O . ASP B 1 223 ? -39.02794 30.31350 17.54500 1.000 25.65412 223 ASP B O 1
ATOM 3744 N N . GLY B 1 224 ? -39.04671 31.63206 19.38032 1.000 27.40519 224 GLY B N 1
ATOM 3745 C CA . GLY B 1 224 ? -40.00224 30.78632 20.06992 1.000 26.54056 224 GLY B CA 1
ATOM 3746 C C . GLY B 1 224 ? -41.32815 30.66311 19.34661 1.000 28.51037 224 GLY B C 1
ATOM 3747 O O . GLY B 1 224 ? -42.03964 29.67639 19.52623 1.000 29.73705 224 GLY B O 1
ATOM 3748 N N . ASN B 1 225 ? -41.67953 31.64747 18.52278 1.000 28.90981 225 ASN B N 1
ATOM 3749 C CA . ASN B 1 225 ? -42.93740 31.59723 17.78951 1.000 32.55387 225 ASN B CA 1
ATOM 3750 C C . ASN B 1 225 ? -42.81944 30.90951 16.43037 1.000 32.35653 225 ASN B C 1
ATOM 3751 O O . ASN B 1 225 ? -43.78527 30.92214 15.66117 1.000 30.87352 225 ASN B O 1
ATOM 3756 N N . SER B 1 226 ? -41.68267 30.27106 16.15344 1.000 30.96257 226 SER B N 1
ATOM 3757 C CA . SER B 1 226 ? -41.44473 29.57326 14.89932 1.000 30.43236 226 SER B CA 1
ATOM 3758 C C . SER B 1 226 ? -42.18834 28.24460 14.87184 1.000 30.71587 226 SER B C 1
ATOM 3759 O O . SER B 1 226 ? -42.34785 27.57442 15.89964 1.000 28.97227 226 SER B O 1
ATOM 3762 N N . GLU B 1 227 ? -42.62027 27.85209 13.67566 1.000 28.22925 227 GLU B N 1
ATOM 3763 C CA . GLU B 1 227 ? -43.23682 26.55043 13.45721 1.000 29.86003 227 GLU B CA 1
ATOM 3764 C C . GLU B 1 227 ? -42.26511 25.59716 12.76417 1.000 29.59397 227 GLU B C 1
ATOM 3765 O O . GLU B 1 227 ? -41.74875 25.89919 11.68135 1.000 30.71815 227 GLU B O 1
ATOM 3771 N N . LEU B 1 228 ? -42.05377 24.43691 13.36893 1.000 28.01040 228 LEU B N 1
ATOM 3772 C CA . LEU B 1 228 ? -41.13012 23.43261 12.85987 1.000 26.46576 228 LEU B CA 1
ATOM 3773 C C . LEU B 1 228 ? -41.89749 22.31214 12.16644 1.000 26.94936 228 LEU B C 1
ATOM 3774 O O . LEU B 1 228 ? -42.95778 21.88950 12.63512 1.000 27.57020 228 LEU B O 1
ATOM 3779 N N . LYS B 1 229 ? -41.35249 21.82016 11.06043 1.000 24.32024 229 LYS B N 1
ATOM 3780 C CA . LYS B 1 229 ? -41.93987 20.68260 10.36503 1.000 25.78794 229 LYS B CA 1
ATOM 3781 C C . LYS B 1 229 ? -40.84025 19.69318 10.00901 1.000 24.83246 229 LYS B C 1
ATOM 3782 O O . LYS B 1 229 ? -39.89295 20.03393 9.29929 1.000 28.03024 229 LYS B O 1
ATOM 3788 N N . ILE B 1 230 ? -40.96791 18.47712 10.50369 1.000 23.60226 230 ILE B N 1
ATOM 3789 C CA . ILE B 1 230 ? -40.05634 17.39078 10.18361 1.000 25.32300 230 ILE B CA 1
ATOM 3790 C C . ILE B 1 230 ? -40.76557 16.45934 9.22323 1.000 25.42571 230 ILE B C 1
ATOM 3791 O O . ILE B 1 230 ? -41.86584 15.98977 9.52089 1.000 26.28461 230 ILE B O 1
ATOM 3796 N N . VAL B 1 231 ? -40.14346 16.17634 8.08429 1.000 24.71746 231 VAL B N 1
ATOM 3797 C CA . VAL B 1 231 ? -40.67072 15.19581 7.14494 1.000 25.06149 231 VAL B CA 1
ATOM 3798 C C . VAL B 1 231 ? -39.80731 13.94839 7.26781 1.000 24.58988 231 VAL B C 1
ATOM 3799 O O . VAL B 1 231 ? -38.59424 13.99389 7.03307 1.000 24.46724 231 VAL B O 1
ATOM 3803 N N . VAL B 1 232 ? -40.42090 12.84656 7.69341 1.000 24.86343 232 VAL B N 1
ATOM 3804 C CA . VAL B 1 232 ? -39.70349 11.58222 7.75025 1.000 25.89207 232 VAL B CA 1
ATOM 3805 C C . VAL B 1 232 ? -39.48543 11.09047 6.32817 1.000 26.32277 232 VAL B C 1
ATOM 3806 O O . VAL B 1 232 ? -40.40224 11.12609 5.49699 1.000 26.81879 232 VAL B O 1
ATOM 3810 N N . SER B 1 233 ? -38.26456 10.65698 6.03631 1.000 25.53235 233 SER B N 1
ATOM 3811 C CA . SER B 1 233 ? -37.89243 10.32715 4.66631 1.000 26.55776 233 SER B CA 1
ATOM 3812 C C . SER B 1 233 ? -38.80781 9.25071 4.09186 1.000 27.91576 233 SER B C 1
ATOM 3813 O O . SER B 1 233 ? -39.01841 8.21365 4.73456 1.000 27.92518 233 SER B O 1
ATOM 3816 N N . PRO B 1 234 ? -39.37347 9.45926 2.89579 1.000 29.10578 234 PRO B N 1
ATOM 3817 C CA . PRO B 1 234 ? -40.22781 8.43080 2.29236 1.000 30.41990 234 PRO B CA 1
ATOM 3818 C C . PRO B 1 234 ? -39.45127 7.21357 1.80622 1.000 33.62696 234 PRO B C 1
ATOM 3819 O O . PRO B 1 234 ? -40.07068 6.18893 1.49484 1.000 34.87997 234 PRO B O 1
ATOM 3823 N N . ASN B 1 235 ? -38.12721 7.29699 1.71451 1.000 33.77592 235 ASN B N 1
ATOM 3824 C CA . ASN B 1 235 ? -37.29664 6.17771 1.27841 1.000 36.03764 235 ASN B CA 1
ATOM 3825 C C . ASN B 1 235 ? -36.83928 5.29022 2.42428 1.000 36.97231 235 ASN B C 1
ATOM 3826 O O . ASN B 1 235 ? -36.05365 4.36692 2.19222 1.000 38.46709 235 ASN B O 1
ATOM 3831 N N . MET B 1 236 ? -37.29541 5.54813 3.64425 1.000 34.29305 236 MET B N 1
ATOM 3832 C CA . MET B 1 236 ? -36.95303 4.68570 4.76111 1.000 39.75410 236 MET B CA 1
ATOM 3833 C C . MET B 1 236 ? -37.78162 3.41308 4.75963 1.000 41.79345 236 MET B C 1
ATOM 3834 O O . MET B 1 236 ? -38.91253 3.37071 4.26839 1.000 39.29505 236 MET B O 1
ATOM 3839 N N . GLN B 1 237 ? -37.21021 2.38267 5.36349 1.000 45.46693 237 GLN B N 1
ATOM 3840 C CA . GLN B 1 237 ? -37.86383 1.09893 5.51804 1.000 45.52966 237 GLN B CA 1
ATOM 3841 C C . GLN B 1 237 ? -38.36223 0.85281 6.93388 1.000 45.85635 237 GLN B C 1
ATOM 3842 O O . GLN B 1 237 ? -39.06473 -0.13193 7.15749 1.000 51.32096 237 GLN B O 1
ATOM 3848 N N . ILE B 1 238 ? -38.01504 1.70941 7.89216 1.000 42.65613 238 ILE B N 1
ATOM 3849 C CA . ILE B 1 238 ? -38.42041 1.52325 9.27803 1.000 44.63526 238 ILE B CA 1
ATOM 3850 C C . ILE B 1 238 ? -39.30496 2.68755 9.70814 1.000 39.06637 238 ILE B C 1
ATOM 3851 O O . ILE B 1 238 ? -39.28735 3.77369 9.12541 1.000 36.87990 238 ILE B O 1
ATOM 3856 N N . TYR B 1 239 ? -40.09729 2.43166 10.74091 1.000 34.21512 239 TYR B N 1
ATOM 3857 C CA . TYR B 1 239 ? -41.05297 3.38397 11.27695 1.000 33.27302 239 TYR B CA 1
ATOM 3858 C C . TYR B 1 239 ? -40.45692 4.03839 12.52423 1.000 33.81490 239 TYR B C 1
ATOM 3859 O O . TYR B 1 239 ? -40.44343 3.41512 13.59708 1.000 33.42565 239 TYR B O 1
ATOM 3868 N N . PRO B 1 240 ? -39.95234 5.27418 12.44464 1.000 29.99062 240 PRO B N 1
ATOM 3869 C CA . PRO B 1 240 ? -39.41829 5.92263 13.64991 1.000 28.63911 240 PRO B CA 1
ATOM 3870 C C . PRO B 1 240 ? -40.51532 6.30090 14.62678 1.000 29.36012 240 PRO B C 1
ATOM 3871 O O . PRO B 1 240 ? -41.70733 6.14251 14.33349 1.000 28.18716 240 PRO B O 1
ATOM 3875 N N . GLN B 1 241 ? -40.10432 6.82442 15.77899 1.000 24.51834 241 GLN B N 1
ATOM 3876 C CA . GLN B 1 241 ? -40.99135 7.23156 16.85391 1.000 25.11030 241 GLN B CA 1
ATOM 3877 C C . GLN B 1 241 ? -40.79774 8.70840 17.17931 1.000 25.46949 241 GLN B C 1
ATOM 3878 O O . GLN B 1 241 ? -39.71345 9.27195 16.99368 1.000 24.61197 241 GLN B O 1
ATOM 3884 N N . VAL B 1 242 ? -41.86157 9.32176 17.68725 1.000 25.23161 242 VAL B N 1
ATOM 3885 C CA . VAL B 1 242 ? -41.83106 10.67161 18.22759 1.000 24.03795 242 VAL B CA 1
ATOM 3886 C C . VAL B 1 242 ? -42.21041 10.56442 19.69448 1.000 25.96269 242 VAL B C 1
ATOM 3887 O O . VAL B 1 242 ? -43.20378 9.91379 20.02912 1.000 24.33177 242 VAL B O 1
ATOM 3891 N N . SER B 1 243 ? -41.42431 11.18885 20.56680 1.000 23.82605 243 SER B N 1
ATOM 3892 C CA . SER B 1 243 ? -41.68862 11.13562 21.99873 1.000 24.28401 243 SER B CA 1
ATOM 3893 C C . SER B 1 243 ? -41.80310 12.54053 22.57705 1.000 23.40431 243 SER B C 1
ATOM 3894 O O . SER B 1 243 ? -40.94366 13.39019 22.33544 1.000 25.01449 243 SER B O 1
ATOM 3897 N N . CYS B 1 244 ? -42.84716 12.76881 23.35389 1.000 24.05329 244 CYS B N 1
ATOM 3898 C CA . CYS B 1 244 ? -43.04774 14.01472 24.08416 1.000 26.08661 244 CYS B CA 1
ATOM 3899 C C . CYS B 1 244 ? -42.69114 13.79420 25.54918 1.000 24.51948 244 CYS B C 1
ATOM 3900 O O . CYS B 1 244 ? -43.27867 12.92631 26.20284 1.000 25.99668 244 CYS B O 1
ATOM 3903 N N . ASP B 1 245 ? -41.72788 14.57763 26.05457 1.000 22.60967 245 ASP B N 1
ATOM 3904 C CA . ASP B 1 245 ? -41.25721 14.47408 27.43864 1.000 24.93701 245 ASP B CA 1
ATOM 3905 C C . ASP B 1 245 ? -40.92595 13.02883 27.82635 1.000 27.83840 245 ASP B C 1
ATOM 3906 O O . ASP B 1 245 ? -41.02637 12.64059 28.99524 1.000 26.71294 245 ASP B O 1
ATOM 3911 N N . GLY B 1 246 ? -40.53212 12.22689 26.83924 1.000 25.92992 246 GLY B N 1
ATOM 3912 C CA . GLY B 1 246 ? -40.24680 10.82171 27.04595 1.000 27.07340 246 GLY B CA 1
ATOM 3913 C C . GLY B 1 246 ? -41.38430 9.99010 27.60051 1.000 32.85122 246 GLY B C 1
ATOM 3914 O O . GLY B 1 246 ? -41.12590 8.90885 28.11630 1.000 32.61465 246 GLY B O 1
ATOM 3915 N N . GLN B 1 247 ? -42.65007 10.44570 27.49836 1.000 33.31987 247 GLN B N 1
ATOM 3916 C CA . GLN B 1 247 ? -43.80749 9.81107 28.13197 1.000 35.15647 247 GLN B CA 1
ATOM 3917 C C . GLN B 1 247 ? -44.95145 9.47583 27.17665 1.000 36.01456 247 GLN B C 1
ATOM 3918 O O . GLN B 1 247 ? -45.72093 8.55012 27.44726 1.000 42.22260 247 GLN B O 1
ATOM 3924 N N . ASN B 1 248 ? -45.13587 10.25418 26.11480 1.000 36.12445 248 ASN B N 1
ATOM 3925 C CA . ASN B 1 248 ? -46.19178 10.00890 25.13853 1.000 36.03327 248 ASN B CA 1
ATOM 3926 C C . ASN B 1 248 ? -45.53063 9.74993 23.79860 1.000 37.26590 248 ASN B C 1
ATOM 3927 O O . ASN B 1 248 ? -44.66618 10.52964 23.37497 1.000 36.68370 248 ASN B O 1
ATOM 3932 N N . HIS B 1 249 ? -45.91700 8.64926 23.14925 1.000 34.71454 249 HIS B N 1
ATOM 3933 C CA . HIS B 1 249 ? -45.18400 8.12321 22.00627 1.000 35.37025 249 HIS B CA 1
ATOM 3934 C C . HIS B 1 249 ? -46.10486 7.89693 20.81402 1.000 33.66820 249 HIS B C 1
ATOM 3935 O O . HIS B 1 249 ? -47.26207 7.50342 20.96269 1.000 35.04240 249 HIS B O 1
ATOM 3942 N N . PHE B 1 250 ? -45.56351 8.13897 19.62319 1.000 32.91271 250 PHE B N 1
ATOM 3943 C CA . PHE B 1 250 ? -46.28432 7.98261 18.36701 1.000 31.62880 250 PHE B CA 1
ATOM 3944 C C . PHE B 1 250 ? -45.36239 7.36144 17.33604 1.000 31.63509 250 PHE B C 1
ATOM 3945 O O . PHE B 1 250 ? -44.20917 7.77995 17.20138 1.000 31.69796 250 PHE B O 1
ATOM 3953 N N . THR B 1 251 ? -45.88468 6.39887 16.58770 1.000 33.83963 251 THR B N 1
ATOM 3954 C CA . THR B 1 251 ? -45.15275 5.75980 15.50569 1.000 34.52335 251 THR B CA 1
ATOM 3955 C C . THR B 1 251 ? -45.39113 6.53523 14.21783 1.000 33.94487 251 THR B C 1
ATOM 3956 O O . THR B 1 251 ? -46.51789 6.92681 13.93370 1.000 37.19571 251 THR B O 1
ATOM 3960 N N . CYS B 1 252 ? -44.32687 6.76693 13.45711 1.000 31.93558 252 CYS B N 1
ATOM 3961 C CA . CYS B 1 252 ? -44.37128 7.49326 12.19628 1.000 30.40969 252 CYS B CA 1
ATOM 3962 C C . CYS B 1 252 ? -44.00046 6.57337 11.04613 1.000 33.72067 252 CYS B C 1
ATOM 3963 O O . CYS B 1 252 ? -43.02382 5.82290 11.13015 1.000 35.52529 252 CYS B O 1
ATOM 3966 N N . ALA B 1 253 ? -44.69220 6.67894 10.02501 1.000 31.96355 253 ALA B N 1
ATOM 3967 C CA . ALA B 1 253 ? -44.41826 5.99412 8.78090 1.000 33.25914 253 ALA B CA 1
ATOM 3968 C C . ALA B 1 253 ? -43.53168 6.86193 7.89030 1.000 32.42782 253 ALA B C 1
ATOM 3969 O O . ALA B 1 253 ? -43.52815 8.08990 8.01960 1.000 30.09128 253 ALA B O 1
ATOM 3971 N N . PRO B 1 254 ? -42.75579 6.23380 7.00730 1.000 33.53388 254 PRO B N 1
ATOM 3972 C CA . PRO B 1 254 ? -42.00323 6.99270 6.00364 1.000 31.25166 254 PRO B CA 1
ATOM 3973 C C . PRO B 1 254 ? -42.90964 7.96030 5.26270 1.000 30.85268 254 PRO B C 1
ATOM 3974 O O . PRO B 1 254 ? -43.97671 7.58790 4.78038 1.000 31.35858 254 PRO B O 1
ATOM 3978 N N . GLY B 1 255 ? -42.49605 9.22312 5.20709 1.000 29.04280 255 GLY B N 1
ATOM 3979 C CA . GLY B 1 255 ? -43.28745 10.24664 4.57218 1.000 29.66546 255 GLY B CA 1
ATOM 3980 C C . GLY B 1 255 ? -44.20228 11.03083 5.49219 1.000 29.71781 255 GLY B C 1
ATOM 3981 O O . GLY B 1 255 ? -44.74072 12.05619 5.05733 1.000 30.43446 255 GLY B O 1
ATOM 3982 N N . ASP B 1 256 ? -44.41074 10.58262 6.73403 1.000 28.93672 256 ASP B N 1
ATOM 3983 C CA . ASP B 1 256 ? -45.21259 11.34975 7.68506 1.000 30.07463 256 ASP B CA 1
ATOM 3984 C C . ASP B 1 256 ? -44.50108 12.64333 8.08552 1.000 29.72313 256 ASP B C 1
ATOM 3985 O O . ASP B 1 256 ? -43.26702 12.74678 8.04580 1.000 26.96460 256 ASP B O 1
ATOM 3990 N N . THR B 1 257 ? -45.29371 13.62959 8.49560 1.000 27.96263 257 THR B N 1
ATOM 3991 C CA . THR B 1 257 ? -44.77922 14.90624 8.97002 1.000 27.11571 257 THR B CA 1
ATOM 3992 C C . THR B 1 257 ? -45.04645 15.07200 10.46101 1.000 28.22185 257 THR B C 1
ATOM 3993 O O . THR B 1 257 ? -46.03180 14.56231 10.99468 1.000 28.78536 257 THR B O 1
ATOM 3997 N N . VAL B 1 258 ? -44.14327 15.78542 11.13037 1.000 27.13230 258 VAL B N 1
ATOM 3998 C CA . VAL B 1 258 ? -44.25840 16.12112 12.54643 1.000 25.40844 258 VAL B CA 1
ATOM 3999 C C . VAL B 1 258 ? -44.18273 17.63606 12.64382 1.000 25.76296 258 VAL B C 1
ATOM 4000 O O . VAL B 1 258 ? -43.15838 18.23668 12.29218 1.000 27.10344 258 VAL B O 1
ATOM 4004 N N . THR B 1 259 ? -45.25954 18.25844 13.10275 1.000 26.27357 259 THR B N 1
ATOM 4005 C CA . THR B 1 259 ? -45.32189 19.71045 13.17810 1.000 26.28474 259 THR B CA 1
ATOM 4006 C C . THR B 1 259 ? -45.28200 20.12307 14.64421 1.000 28.55146 259 THR B C 1
ATOM 4007 O O . THR B 1 259 ? -45.98344 19.53619 15.47992 1.000 27.53555 259 THR B O 1
ATOM 4011 N N . ILE B 1 260 ? -44.42162 21.09860 14.94962 1.000 25.74853 260 ILE B N 1
ATOM 4012 C CA . ILE B 1 260 ? -44.05774 21.45910 16.31379 1.000 27.16897 260 ILE B CA 1
ATOM 4013 C C . ILE B 1 260 ? -44.08207 22.97308 16.44015 1.000 29.04526 260 ILE B C 1
ATOM 4014 O O . ILE B 1 260 ? -43.43159 23.67198 15.65446 1.000 26.65740 260 ILE B O 1
ATOM 4019 N N . SER B 1 261 ? -44.82804 23.47518 17.42312 1.000 27.50635 261 SER B N 1
ATOM 4020 C CA . SER B 1 261 ? -44.86345 24.90212 17.71847 1.000 28.06979 261 SER B CA 1
ATOM 4021 C C . SER B 1 261 ? -45.25166 25.09094 19.18044 1.000 27.27289 261 SER B C 1
ATOM 4022 O O . SER B 1 261 ? -45.57224 24.13791 19.88713 1.000 27.08878 261 SER B O 1
ATOM 4025 N N . LYS B 1 262 ? -45.23718 26.34683 19.61275 1.000 28.01672 262 LYS B N 1
ATOM 4026 C CA . LYS B 1 262 ? -45.47230 26.70259 21.00779 1.000 28.69587 262 LYS B CA 1
ATOM 4027 C C . LYS B 1 262 ? -46.97234 26.74620 21.31549 1.000 31.01021 262 LYS B C 1
ATOM 4028 O O . LYS B 1 262 ? -47.73791 27.38173 20.59349 1.000 33.46572 262 LYS B O 1
ATOM 4034 N N . LYS B 1 263 ? -47.39187 26.06713 22.38524 1.000 32.75500 263 LYS B N 1
ATOM 4035 C CA . LYS B 1 263 ? -48.78594 26.12166 22.80296 1.000 32.69799 263 LYS B CA 1
ATOM 4036 C C . LYS B 1 263 ? -49.12542 27.50568 23.35123 1.000 34.07289 263 LYS B C 1
ATOM 4037 O O . LYS B 1 263 ? -48.29225 28.15415 23.98757 1.000 33.52388 263 LYS B O 1
ATOM 4043 N N . PRO B 1 264 ? -50.35015 27.98330 23.10910 1.000 36.18954 264 PRO B N 1
ATOM 4044 C CA . PRO B 1 264 ? -50.76569 29.26135 23.71333 1.000 38.00702 264 PRO B CA 1
ATOM 4045 C C . PRO B 1 264 ? -50.79300 29.25098 25.23532 1.000 38.42878 264 PRO B C 1
ATOM 4046 O O . PRO B 1 264 ? -50.42168 30.24966 25.85764 1.000 39.41143 264 PRO B O 1
ATOM 4050 N N . GLN B 1 265 ? -51.25062 28.17904 25.86296 1.000 38.46363 265 GLN B N 1
ATOM 4051 C CA . GLN B 1 265 ? -51.40992 28.17975 27.31493 1.000 43.76609 265 GLN B CA 1
ATOM 4052 C C . GLN B 1 265 ? -50.10427 27.72299 27.97209 1.000 42.24299 265 GLN B C 1
ATOM 4053 O O . GLN B 1 265 ? -49.72678 26.54784 27.87788 1.000 35.69406 265 GLN B O 1
ATOM 4059 N N . LYS B 1 266 ? -49.48099 28.62954 28.66744 1.000 39.23536 266 LYS B N 1
ATOM 4060 C CA . LYS B 1 266 ? -48.27727 28.32083 29.31461 1.000 39.65247 266 LYS B CA 1
ATOM 4061 C C . LYS B 1 266 ? -48.46278 27.83856 30.74845 1.000 40.53153 266 LYS B C 1
ATOM 4062 O O . LYS B 1 266 ? -49.50682 27.99890 31.30828 1.000 40.30494 266 LYS B O 1
ATOM 4068 N N . LEU B 1 267 ? -47.45619 27.19896 31.30750 1.000 41.62582 267 LEU B N 1
ATOM 4069 C CA . LEU B 1 267 ? -47.54673 26.62167 32.64134 1.000 41.38969 267 LEU B CA 1
ATOM 4070 C C . LEU B 1 267 ? -47.26045 27.69729 33.67767 1.000 40.58892 267 LEU B C 1
ATOM 4071 O O . LEU B 1 267 ? -46.27109 28.43286 33.56505 1.000 42.67643 267 LEU B O 1
ATOM 4076 N N . ARG B 1 268 ? -48.12661 27.79744 34.68351 1.000 40.97355 268 ARG B N 1
ATOM 4077 C CA . ARG B 1 268 ? -47.94337 28.79109 35.73980 1.000 44.63889 268 ARG B CA 1
ATOM 4078 C C . ARG B 1 268 ? -47.15290 28.13445 36.86680 1.000 44.34000 268 ARG B C 1
ATOM 4079 O O . ARG B 1 268 ? -47.70538 27.47849 37.74852 1.000 44.56179 268 ARG B O 1
ATOM 4081 N N . LEU B 1 269 ? -45.83882 28.30986 36.83511 1.000 42.73406 269 LEU B N 1
ATOM 4082 C CA . LEU B 1 269 ? -44.94430 27.69521 37.80914 1.000 46.15993 269 LEU B CA 1
ATOM 4083 C C . LEU B 1 269 ? -44.66608 28.68180 38.93644 1.000 51.55601 269 LEU B C 1
ATOM 4084 O O . LEU B 1 269 ? -44.30850 29.83470 38.67780 1.000 54.57222 269 LEU B O 1
ATOM 4089 N N . ILE B 1 270 ? -44.83354 28.22157 40.18729 1.000 49.95504 270 ILE B N 1
ATOM 4090 C CA . ILE B 1 270 ? -44.59242 29.02917 41.38154 1.000 49.59139 270 ILE B CA 1
ATOM 4091 C C . ILE B 1 270 ? -43.26472 28.65440 42.01872 1.000 50.97277 270 ILE B C 1
ATOM 4092 O O . ILE B 1 270 ? -42.90628 27.47322 42.09751 1.000 50.67679 270 ILE B O 1
ATOM 4097 N N . HIS B 1 271 ? -42.54736 29.66896 42.49312 1.000 54.27760 271 HIS B N 1
ATOM 4098 C CA . HIS B 1 271 ? -41.32757 29.55821 43.27034 1.000 55.01483 271 HIS B CA 1
ATOM 4099 C C . HIS B 1 271 ? -41.40041 30.44794 44.49855 1.000 56.71753 271 HIS B C 1
ATOM 4100 O O . HIS B 1 271 ? -42.07093 31.48125 44.47766 1.000 53.14963 271 HIS B O 1
ATOM 4107 N N . PRO B 1 272 ? -40.69480 30.08535 45.57260 1.000 59.02112 272 PRO B N 1
ATOM 4108 C CA . PRO B 1 272 ? -40.54760 31.01401 46.69886 1.000 55.77972 272 PRO B CA 1
ATOM 4109 C C . PRO B 1 272 ? -39.88892 32.29683 46.21931 1.000 55.54112 272 PRO B C 1
ATOM 4110 O O . PRO B 1 272 ? -39.27068 32.34381 45.14745 1.000 54.20616 272 PRO B O 1
ATOM 4114 N N . ILE B 1 273 ? -39.99361 33.34267 47.04455 1.000 56.43528 273 ILE B N 1
ATOM 4115 C CA . ILE B 1 273 ? -39.47893 34.64254 46.62798 1.000 55.68040 273 ILE B CA 1
ATOM 4116 C C . ILE B 1 273 ? -37.95789 34.65888 46.49329 1.000 52.01711 273 ILE B C 1
ATOM 4117 O O . ILE B 1 273 ? -37.42536 35.49781 45.76061 1.000 52.48510 273 ILE B O 1
ATOM 4122 N N . ASP B 1 274 ? -37.23844 33.76738 47.17322 1.000 48.43889 274 ASP B N 1
ATOM 4123 C CA . ASP B 1 274 ? -35.78044 33.74373 47.09951 1.000 52.17634 274 ASP B CA 1
ATOM 4124 C C . ASP B 1 274 ? -35.25458 32.90378 45.93342 1.000 48.85808 274 ASP B C 1
ATOM 4125 O O . ASP B 1 274 ? -34.05770 32.61224 45.88259 1.000 48.51393 274 ASP B O 1
ATOM 4130 N N . HIS B 1 275 ? -36.12457 32.50540 45.01214 1.000 50.44901 275 HIS B N 1
ATOM 4131 C CA . HIS B 1 275 ? -35.72373 31.66549 43.89201 1.000 47.38484 275 HIS B CA 1
ATOM 4132 C C . HIS B 1 275 ? -34.63925 32.34420 43.06340 1.000 44.69834 275 HIS B C 1
ATOM 4133 O O . HIS B 1 275 ? -34.71664 33.53931 42.76768 1.000 46.32856 275 HIS B O 1
ATOM 4140 N N . ASN B 1 276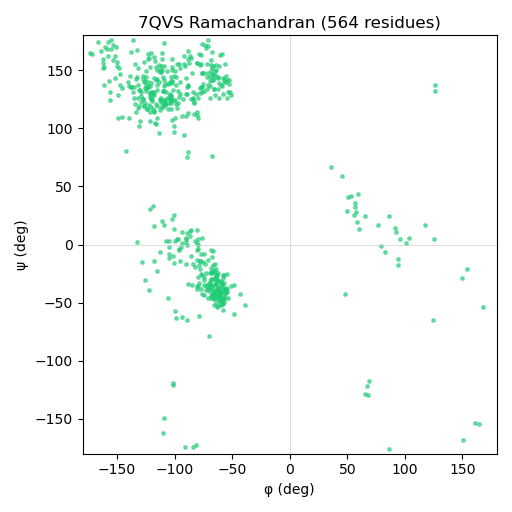 ? -33.62352 31.57183 42.68742 1.000 42.20303 276 ASN B N 1
ATOM 4141 C CA . ASN B 1 276 ? -32.49613 32.09350 41.92178 1.000 37.27077 276 ASN B CA 1
ATOM 4142 C C . ASN B 1 276 ? -32.08938 31.07458 40.86761 1.000 36.95041 276 ASN B C 1
ATOM 4143 O O . ASN B 1 276 ? -31.50492 30.04223 41.19848 1.000 38.10277 276 ASN B O 1
ATOM 4148 N N . TYR B 1 277 ? -32.37697 31.38702 39.60063 1.000 35.08236 277 TYR B N 1
ATOM 4149 C CA . TYR B 1 277 ? -32.14918 30.44218 38.51545 1.000 31.51765 277 TYR B CA 1
ATOM 4150 C C . TYR B 1 277 ? -30.67133 30.06154 38.38766 1.000 30.37364 277 TYR B C 1
ATOM 4151 O O . TYR B 1 277 ? -30.33983 28.88844 38.18644 1.000 26.98563 277 TYR B O 1
ATOM 4160 N N . TYR B 1 278 ? -29.76991 31.04110 38.50108 1.000 30.46624 278 TYR B N 1
ATOM 4161 C CA . TYR B 1 278 ? -28.34201 30.76048 38.36331 1.000 30.72727 278 TYR B CA 1
ATOM 4162 C C . TYR B 1 278 ? -27.79161 29.96794 39.54423 1.000 29.94077 278 TYR B C 1
ATOM 4163 O O . TYR B 1 278 ? -26.87695 29.15556 39.36121 1.000 29.75101 278 TYR B O 1
ATOM 4172 N N . GLU B 1 279 ? -28.32076 30.18888 40.75017 1.000 29.18240 279 GLU B N 1
ATOM 4173 C CA . GLU B 1 279 ? -27.95438 29.33144 41.87304 1.000 33.29515 279 GLU B CA 1
ATOM 4174 C C . GLU B 1 279 ? -28.24198 27.87265 41.54962 1.000 32.09678 279 GLU B C 1
ATOM 4175 O O . GLU B 1 279 ? -27.42444 26.98921 41.83557 1.000 32.57024 279 GLU B O 1
ATOM 4181 N N . ILE B 1 280 ? -29.38897 27.61633 40.91932 1.000 32.10803 280 ILE B N 1
ATOM 4182 C CA . ILE B 1 280 ? -29.76150 26.26660 40.50391 1.000 33.35469 280 ILE B CA 1
ATOM 4183 C C . ILE B 1 280 ? -28.75855 25.71139 39.50198 1.000 29.91618 280 ILE B C 1
ATOM 4184 O O . ILE B 1 280 ? -28.35710 24.54918 39.59577 1.000 33.08703 280 ILE B O 1
ATOM 4189 N N . CYS B 1 281 ? -28.33798 26.52744 38.52927 1.000 29.45643 281 CYS B N 1
ATOM 4190 C CA . CYS B 1 281 ? -27.33399 26.07222 37.56536 1.000 29.51305 281 CYS B CA 1
ATOM 4191 C C . CYS B 1 281 ? -26.02329 25.71845 38.24954 1.000 29.55295 281 CYS B C 1
ATOM 4192 O O . CYS B 1 281 ? -25.39468 24.71124 37.90742 1.000 29.59177 281 CYS B O 1
ATOM 4195 N N . ARG B 1 282 ? -25.59311 26.54501 39.21483 1.000 29.97188 282 ARG B N 1
ATOM 4196 C CA . ARG B 1 282 ? -24.33637 26.29627 39.91803 1.000 28.53460 282 ARG B CA 1
ATOM 4197 C C . ARG B 1 282 ? -24.39112 25.00309 40.71770 1.000 30.71896 282 ARG B C 1
ATOM 4198 O O . ARG B 1 282 ? -23.42347 24.23865 40.72271 1.000 31.51795 282 ARG B O 1
ATOM 4206 N N . THR B 1 283 ? -25.49739 24.74142 41.42641 1.000 32.62497 283 THR B N 1
ATOM 4207 C CA . THR B 1 283 ? -25.49011 23.55521 42.28012 1.000 32.99879 283 THR B CA 1
ATOM 4208 C C . THR B 1 283 ? -25.75052 22.28753 41.46875 1.000 30.58034 283 THR B C 1
ATOM 4209 O O . THR B 1 283 ? -25.15305 21.24219 41.73662 1.000 33.10137 283 THR B O 1
ATOM 4213 N N . LYS B 1 284 ? -26.59428 22.35817 40.44960 1.000 29.92401 284 LYS B N 1
ATOM 4214 C CA . LYS B 1 284 ? -26.86166 21.16148 39.66025 1.000 31.37541 284 LYS B CA 1
ATOM 4215 C C . LYS B 1 284 ? -25.68563 20.82117 38.74740 1.000 33.37603 284 LYS B C 1
ATOM 4216 O O . LYS B 1 284 ? -25.30214 19.65203 38.62319 1.000 31.56662 284 LYS B O 1
ATOM 4222 N N . LEU B 1 285 ? -25.10204 21.82006 38.09777 1.000 29.16010 285 LEU B N 1
ATOM 4223 C CA . LEU B 1 285 ? -24.05095 21.57982 37.12793 1.000 26.54364 285 LEU B CA 1
ATOM 4224 C C . LEU B 1 285 ? -22.65301 21.72604 37.71625 1.000 28.55796 285 LEU B C 1
ATOM 4225 O O . LEU B 1 285 ? -21.68099 21.45076 37.02238 1.000 26.81217 285 LEU B O 1
ATOM 4230 N N . GLY B 1 286 ? -22.52708 22.13767 38.97838 1.000 26.90648 286 GLY B N 1
ATOM 4231 C CA . GLY B 1 286 ? -21.22115 22.24792 39.59867 1.000 25.58355 286 GLY B CA 1
ATOM 4232 C C . GLY B 1 286 ? -20.39052 23.45763 39.21114 1.000 28.63151 286 GLY B C 1
ATOM 4233 O O . GLY B 1 286 ? -19.18157 23.45402 39.44539 1.000 28.38950 286 GLY B O 1
ATOM 4234 N N . TRP B 1 287 ? -20.99493 24.49105 38.63227 1.000 26.36795 287 TRP B N 1
ATOM 4235 C CA . TRP B 1 287 ? -20.25530 25.68381 38.23372 1.000 27.78291 287 TRP B CA 1
ATOM 4236 C C . TRP B 1 287 ? -19.66622 26.39625 39.44801 1.000 28.43303 287 TRP B C 1
ATOM 4237 O O . TRP B 1 287 ? -20.19549 26.31721 40.56089 1.000 30.82845 287 TRP B O 1
ATOM 4248 N N . GLY B 1 288 ? -18.58483 27.13981 39.20542 1.000 26.92289 288 GLY B N 1
ATOM 4249 C CA . GLY B 1 288 ? -17.87976 27.79522 40.29673 1.000 26.21971 288 GLY B CA 1
ATOM 4250 C C . GLY B 1 288 ? -18.72542 28.85444 40.99281 1.000 26.94869 288 GLY B C 1
ATOM 4251 O O . GLY B 1 288 ? -19.54198 29.53896 40.37581 1.000 26.60993 288 GLY B O 1
ATOM 4252 N N . SER B 1 289 ? -18.51762 28.98602 42.29689 1.000 28.13226 289 SER B N 1
ATOM 4253 C CA . SER B 1 289 ? -19.16432 30.01812 43.08701 1.000 29.19269 289 SER B CA 1
ATOM 4254 C C . SER B 1 289 ? -18.28774 31.28071 43.11850 1.000 30.31237 289 SER B C 1
ATOM 4255 O O . SER B 1 289 ? -17.26657 31.36441 42.43673 1.000 30.18207 289 SER B O 1
ATOM 4258 N N . ARG B 1 290 ? -18.68945 32.28470 43.90767 1.000 31.60215 290 ARG B N 1
ATOM 4259 C CA . ARG B 1 290 ? -17.94288 33.53835 43.93613 1.000 32.85833 290 ARG B CA 1
ATOM 4260 C C . ARG B 1 290 ? -16.48908 33.28159 44.34036 1.000 33.55999 290 ARG B C 1
ATOM 4261 O O . ARG B 1 290 ? -16.19865 32.38826 45.14120 1.000 33.72723 290 ARG B O 1
ATOM 4269 N N . LEU B 1 291 ? -15.56861 34.03332 43.73374 1.000 34.07791 291 LEU B N 1
ATOM 4270 C CA . LEU B 1 291 ? -14.14775 33.84860 44.00098 1.000 34.90579 291 LEU B CA 1
ATOM 4271 C C . LEU B 1 291 ? -13.80386 34.24509 45.43615 1.000 36.69823 291 LEU B C 1
ATOM 4272 O O . LEU B 1 291 ? -14.48362 35.06125 46.05721 1.000 37.61242 291 LEU B O 1
ATOM 4277 N N . GLY B 1 292 ? -12.73425 33.63747 45.96222 1.000 37.34401 292 GLY B N 1
ATOM 4278 C CA . GLY B 1 292 ? -12.21838 33.93791 47.28840 1.000 39.20042 292 GLY B CA 1
ATOM 4279 C C . GLY B 1 292 ? -10.89703 34.68532 47.24286 1.000 40.70873 292 GLY B C 1
ATOM 4280 O O . GLY B 1 292 ? -10.66049 35.44544 46.30509 1.000 40.66732 292 GLY B O 1
ATOM 4281 N N . GLY B 1 293 ? -10.02633 34.48667 48.23299 1.000 42.19931 293 GLY B N 1
ATOM 4282 C CA . GLY B 1 293 ? -8.75102 35.19008 48.28842 1.000 43.91180 293 GLY B CA 1
ATOM 4283 C C . GLY B 1 293 ? -7.54825 34.43666 47.74749 1.000 43.89668 293 GLY B C 1
ATOM 4284 O O . GLY B 1 293 ? -7.69353 33.48292 46.96622 1.000 43.74548 293 GLY B O 1
#

Radius of gyration: 28.01 Å; Cα contacts (8 Å, |Δi|>4): 1377; chains: 2; bounding box: 60×59×78 Å

Nearest PDB structures (foldseek):
  7mh7-assembly1_A  TM=9.864E-01  e=1.957E-61  Pseudomonas aeruginosa PAO1
  7qvs-assembly1_B-2  TM=9.816E-01  e=1.083E-58  Pseudomonas aeruginosa
  2an1-assembly3_B  TM=9.763E-01  e=7.752E-41  Salmonella enterica subsp. enterica serovar Typhimurium str. LT2
  2an1-assembly3_D  TM=9.471E-01  e=5.443E-38  Salmonella enterica subsp. enterica serovar Typhimurium str. LT2
  1u0r-assembly1_A  TM=8.953E-01  e=4.686E-31  Mycobacterium tuberculosis

Solvent-accessible surface area: 24886 Å² total; per-residue (Å²): 176,40,48,41,0,0,0,1,11,84,82,73,47,79,91,4,40,70,5,22,122,98,0,62,53,32,0,66,115,93,179,39,93,0,2,8,9,73,91,18,7,84,57,34,120,80,46,77,35,89,57,13,39,99,74,72,0,6,110,68,9,54,0,0,0,0,1,1,8,37,21,4,2,10,5,0,0,50,20,0,2,68,45,80,10,25,0,1,2,0,2,130,40,90,19,4,22,5,2,21,0,96,11,121,71,0,64,66,25,0,4,66,0,26,90,52,93,86,62,85,49,62,10,16,0,0,44,0,32,0,86,99,72,102,96,82,70,24,83,6,32,0,0,18,8,2,6,2,21,19,13,168,22,49,130,58,1,68,2,60,5,54,21,82,53,130,115,64,37,54,13,93,0,16,0,0,0,0,0,0,8,10,0,0,22,38,62,0,22,22,15,58,9,54,58,5,52,21,183,83,63,6,0,0,2,1,11,5,19,19,109,85,73,87,16,163,49,76,73,19,85,0,106,11,61,0,52,3,32,1,11,97,115,26,146,31,132,0,41,1,3,0,7,25,64,58,78,30,74,0,11,42,31,2,37,0,19,0,37,45,14,108,82,98,1,26,0,4,2,1,94,75,27,63,32,116,78,4,1,82,82,87,40,63,121,69,95,102,156,145,38,54,52,0,0,5,36,18,102,64,75,13,110,109,1,43,78,4,5,58,77,0,25,54,42,0,103,123,85,98,35,133,46,51,48,20,95,116,7,48,94,54,61,118,126,116,68,19,8,131,103,9,24,0,0,0,0,1,0,6,40,50,20,0,19,29,10,0,25,26,4,5,136,54,157,5,34,0,1,2,0,3,122,38,84,28,6,22,6,1,12,0,95,22,110,40,0,66,66,16,0,5,55,0,25,106,53,35,73,70,95,37,60,7,17,1,0,33,1,26,0,84,113,66,150,87,65,72,21,78,6,12,0,0,17,9,3,9,2,18,18,11,168,25,47,143,70,1,69,2,64,4,49,23,82,63,130,111,56,49,66,23,90,0,14,0,1,0,0,0,0,7,9,0,0,23,37,60,0,21,20,14,58,7,56,55,6,74,12,86,84,69,7,0,0,2,1,14,8,4,20,99,117,72,86,23,159,48,70,73,23,83,0,102,9,86,0,71,2,27,0,9,96,124,23,163,47,130,0,39,0,2,0,9,36,78,71,84,35,75,0,11,37,33,2,28,0,31,0,35,53,45,132,66,67,0,30,0,2,2,0,97,91,32,70,26,121,73,1,1,65,88,91,46,62,124,68,88,218,178,75,136

Foldseek 3Di:
DWAEEEEAEDDDDPLLLVLVVVLLVLQVVVVGAYEYAPVNCVVPDPSPHHYDHLQCCLVPGQEYEYEDDDLRVWSSQQRNLVSQHAYAYEYPADDHLAHDHHSVCSNVQVVCVVVPFWDKDWFWKKKKWKDDVPHTFDIGIARFWKKKAQVPDPAWFWKWKDKQNHTDDIFTARTKIKGGLSNCVPPVVVQPGDRDDRVAQWIKIGGRGTPPPPDGIDIDGQAIKMKMFGALPDPGWIWIDGSNPDIGTHHHGMMMIMHIDPGIHMYIGGNPDDNVVNCCVVVVDDDDD/DQAEEEEAEDDDDPQQVVLVVVLVVLVVVVVGHYHYDPVVCVVDPVLCSLVPGQEYEYEEAPLSVFVVQQSNLVSVHEYAAEYSAADHLQHHHDSVCCNVQVVCVSVPFWDKAWFWKKKKFKDDVNHTQDIDIARFWKKWFQVPDPAWFKKWKDKQNHTDDIFTARTKIKTGLSNCPPPVVVLPGDRDPRVAQWIKMGTHGTPDPPDDIDIDGQAMKMKMFGALPDDGWIWIAGSNPDIGTHHHGMMMIMHIDPRTGTYIDGNPDDNVVSVCVVVVDDDDDDD

Secondary structure (DSSP, 8-state):
---EEEEEE-TT-HHHHHHHHHHHHHHHHTT-EEEEEHHHHHHSTT---EEE-HHHHHHH-SEEEEESHHHHHHHHHHHHGGGT--EEEE-SSS--SS--B-GGGHHHHHHHHHTT--EEEEE--EEEEEEETTEEEEEEEESSEEEEE-TT--S-EEEEEEETTEEEEEEEESEEEEE-TGGGGTHHHHTTPPP--TT--EEEEEEES-SSTT---EEEETT--EEEEEPTT-SS--EEEETTTEEEEPPTT-EEEEEE-SSPEEEEE-TT--HHHHHHHHH------/-TTEEEEEE-SS-HHHHHHHHHHHHHHHTTT-EEEE-TTTGGGS----HHHH-SEEEEES-HHHHHHHHHHHHHTT--EEEE-SSS--SS--B-GGGHHHHHHHHHHT-EEEEEE--EEEEEEETTEEEEEEEESSEEEEE-TT--S-EEEEEEETTEEEEEEEESEEEEE-TGGGGTHHHHTTPPP--TT--EEEEEEES-SSTT---EEEETT--EEEEE-TT-SS--EEEETTTEEEE--TT-EEEEEE-SS-EEEEEETT--HHHHHHHHH----S---

InterPro domains:
  IPR002504 NAD kinase [MF_00361] (5-287)
  IPR002504 NAD kinase [PF01513] (7-120)
  IPR016064 NAD kinase/diacylglycerol kinase-like domain superfamily [SSF111331] (6-289)
  IPR017437 ATP-NAD kinase, PpnK-type, C-terminal [G3DSA:2.60.200.30] (127-264)
  IPR017438 Inorganic polyphosphate/ATP-NAD kinase, N-terminal [G3DSA:3.40.50.10330] (21-287)